Protein AF-0000000068877446 (afdb_homodimer)

Sequence (524 aa):
MMKKATDQPLPDDHDNDVPPPPYAAPPYTATDRPPPPSADADPLVEPTIFLLAGQCVHAETSRSPAAYQLSRAVATLTPATEKVTFERLD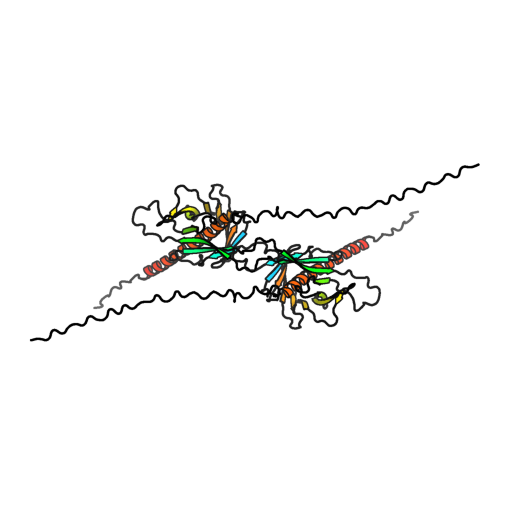STSSSQRPRPRHLYDLRHSPKLPRIGFARADAPPAYYIHAQSPRRALGHVGLARHGSGGGLRALPVLLTTSRARFAEDAPPVFALTRSGGRARWVAGDGSDETLAIEDAADDQRRLILMKSLRRKEVDALVALWCCSIWQEAADRAEEASKEMKGSKSSGCEVVDGLLLTLGMMKKATDQPLPDDHDNDVPPPPYAAPPYTATDRPPPPSADADPLVEPTIFLLAGQCVHAETSRSPAAYQLSRAVATLTPATEKVTFERLDSTSSSQRPRPRHLYDLRHSPKLPRIGFARADAPPAYYIHAQSPRRALGHVGLARHGSGGGLRALPVLLTTSRARFAEDAPPVFALTRSGGRARWVAGDGSDETLAIEDAADDQRRLILMKSLRRKEVDALVALWCCSIWQEAADRAEEASKEMKGSKSSGCEVVDGLLLTLG

Organism: Cordyceps militaris (strain CM01) (NCBI:txid983644)

Secondary structure (DSSP, 8-state):
-----------------------------GGGS--S--TT---EE---EEEEETTEEEEE-SS--EEEEESS-GGG--TT--EEEEEEEE--------EEEEEEEEEE-------SS--TTPPPSEEEEES-TTTS---EEEEEETTTTEEEEEEEEE-SS-EEEPTTPPPSEEEEEETTEEEEEETTTT--EEEEEEEETTEEEEEE-S-EEHHHHHHHHHHHHHHHHHHHHHHHHHHHHHHHHHHHHH------------/-----------------------------GGGS--SS-TT---EE---EEEEETTEEEEE-SS--EEEEESS-GGG--TT--EEEEEEEE--------EEEEEEEEEE-------SS--TTPPPSEEEEES-TTTS---EEEEEETTTTEEEEEEEEE-SS-EEEPTTPPPSEEEEEETTEEEEEETTTT--EEEEEEEETTEEEEEE-S-EEHHHHHHHHHHHHHHHHHHHHHHHHHHHHHHHHHHHHT------------

Foldseek 3Di:
DDDDPPPPPPPPPPVPPVPPPPPPPPPPPPPPPPPPCPPLDQDKDFWWKWWDDPPDIDTPPVDPPDQKDKPDDPVPDDPVDDDIDIDGDDPVPVVPDDDDDDFWDWDADDDDPPPDDPPPWDAARIWIAGPDPRQAPAIWGWDADDDQRKIFIFHWDDDPPGIGGDPPGFTQWIWDQDPNWTFIAGRPPPRHTQWTWDQDPNMIMITGDGIDGNNSVVRVVVVVVRSVVVVVVVVVVVVVVVVVVVVVVPPPPPPDDPPPPD/DDPDPPPDPPPPPPVPVVPPPDPPPPPPPPPPPPPPCPPLDQDKDFWWKWWDDPPDIDTPPVDDPDQKDKPDDPVPDDPVDDDIDIDGDDPVPVVPDDDDDDFWDWDADDDDPPPDDPPPWDAARIWIAGPDPSQAPAIWGWDADDDQRKIFIFHWDDDPPGIGGDPPGFTQWIWDQDPNWTFIAGRPPPRHTQWTWDQDPNIIMITGDGIDGNNSVVRVVVVVVRSVVVVVVVVVVVVVVVVVVVVVVPPPPPPDDPPPDD

pLDDT: mean 74.54, std 23.98, range [23.44, 98.38]

Radius of gyration: 38.45 Å; Cα contacts (8 Å, |Δi|>4): 896; chains: 2; bounding box: 113×162×127 Å

Nearest PDB structures (foldseek):
  8i7o-assembly1_G2  TM=2.212E-01  e=1.447E+00  Mus musculus
  8otz-assembly1_I  TM=2.479E-01  e=2.619E+00  Bos taurus
  8otz-assembly1_X  TM=2.289E-01  e=2.765E+00  Bos taurus
  8otz-assembly1_Y  TM=2.095E-01  e=2.228E+00  Bos taurus
  9cpb-assembly1_3K  TM=2.439E-01  e=9.063E+00  Bos taurus

Solvent-accessible surface area (backbone atoms only — not comparable to full-atom values): 29747 Å² total; per-residue (Å²): 138,81,83,76,79,74,78,71,78,74,79,78,76,72,72,74,71,64,72,71,73,78,76,67,72,69,77,78,67,78,67,75,53,71,68,67,75,56,96,80,60,68,53,76,35,67,56,39,38,34,37,53,54,74,37,28,31,21,43,42,54,84,70,39,63,52,40,28,42,36,76,48,42,36,71,74,35,47,75,84,57,45,72,35,48,35,22,38,33,41,53,60,35,57,81,53,68,55,45,73,40,71,39,30,36,35,35,41,48,76,82,67,78,75,75,71,78,83,56,97,68,59,49,46,44,35,31,37,42,47,68,31,84,88,66,30,81,52,33,36,20,53,38,82,35,78,91,63,75,15,35,33,30,28,43,39,44,76,52,98,85,45,52,27,61,47,82,91,55,68,35,66,32,28,37,43,52,54,94,93,38,40,32,35,20,46,31,83,72,75,65,44,71,40,28,36,55,44,70,58,94,86,33,47,31,42,39,34,67,42,69,36,41,41,33,56,47,53,47,49,53,50,49,49,46,47,52,42,23,50,53,24,19,52,52,45,51,53,52,53,49,50,55,54,49,54,54,56,66,61,63,65,76,76,80,73,79,81,74,79,82,123,137,82,82,77,80,76,77,73,78,75,78,77,76,71,71,73,73,64,71,72,72,77,76,68,71,69,76,77,67,78,66,75,53,72,67,68,75,57,96,80,60,69,53,77,36,67,56,38,37,34,36,53,54,73,35,28,30,20,41,43,56,85,68,41,63,52,41,30,41,37,76,49,42,36,73,74,34,48,74,84,57,44,72,35,46,35,21,37,33,41,51,60,33,56,81,53,67,54,44,72,40,72,39,30,36,36,34,41,47,77,83,65,77,77,76,71,77,83,57,97,66,58,49,46,45,36,31,36,44,46,67,33,84,89,66,31,80,52,33,37,19,53,38,84,36,78,92,62,75,15,34,33,30,27,43,38,42,76,52,99,85,46,54,27,63,47,82,93,54,68,35,66,33,28,38,43,51,56,95,91,37,40,33,34,20,46,30,83,73,73,64,45,71,40,27,36,56,45,70,59,94,87,33,47,31,43,38,34,68,44,70,36,40,40,33,56,48,52,49,49,53,50,49,48,47,47,51,41,24,50,52,24,20,53,50,46,51,52,52,52,49,51,56,55,51,55,55,58,67,61,66,67,77,80,81,76,80,83,76,81,81,127

Structure (mmCIF, N/CA/C/O backbone):
data_AF-0000000068877446-model_v1
#
loop_
_entity.id
_entity.type
_entity.pdbx_description
1 polymer 'Uncharacterized protein'
#
loop_
_atom_site.group_PDB
_atom_site.id
_atom_site.type_symbol
_atom_site.label_atom_id
_atom_site.label_alt_id
_atom_site.label_comp_id
_atom_site.label_asym_id
_atom_site.label_entity_id
_atom_site.label_seq_id
_atom_site.pdbx_PDB_ins_code
_atom_site.Cartn_x
_atom_site.Cartn_y
_atom_site.Cartn_z
_atom_site.occupancy
_atom_site.B_iso_or_equiv
_atom_site.auth_seq_id
_atom_site.auth_comp_id
_atom_site.auth_asym_id
_atom_site.auth_atom_id
_atom_site.pdbx_PDB_model_num
ATOM 1 N N . MET A 1 1 ? 50.75 86.25 -17.672 1 26.28 1 MET A N 1
ATOM 2 C CA . MET A 1 1 ? 49.906 85.812 -18.766 1 26.28 1 MET A CA 1
ATOM 3 C C . MET A 1 1 ? 49.562 84.312 -18.625 1 26.28 1 MET A C 1
ATOM 5 O O . MET A 1 1 ? 50.281 83.438 -19.125 1 26.28 1 MET A O 1
ATOM 9 N N . MET A 1 2 ? 49.062 83.812 -17.516 1 24.39 2 MET A N 1
ATOM 10 C CA . MET A 1 2 ? 48.906 82.5 -17 1 24.39 2 MET A CA 1
ATOM 11 C C . MET A 1 2 ? 47.781 81.75 -17.734 1 24.39 2 MET A C 1
ATOM 13 O O . MET A 1 2 ? 46.625 82.188 -17.75 1 24.39 2 MET A O 1
ATOM 17 N N . LYS A 1 3 ? 48.125 80.875 -18.797 1 27.98 3 LYS A N 1
ATOM 18 C CA . LYS A 1 3 ? 47.219 80.188 -19.734 1 27.98 3 LYS A CA 1
ATOM 19 C C . LYS A 1 3 ? 46.281 79.188 -19.016 1 27.98 3 LYS A C 1
ATOM 21 O O . LYS A 1 3 ? 46.75 78.375 -18.234 1 27.98 3 LYS A O 1
ATOM 26 N N . LYS A 1 4 ? 44.938 79.562 -18.969 1 31.03 4 LYS A N 1
ATOM 27 C CA . LYS A 1 4 ? 43.75 78.938 -18.375 1 31.03 4 LYS A CA 1
ATOM 28 C C . LYS A 1 4 ? 43.5 77.562 -18.953 1 31.03 4 LYS A C 1
ATOM 30 O O . LYS A 1 4 ? 43.344 77.375 -20.156 1 31.03 4 LYS A O 1
ATOM 35 N N . ALA A 1 5 ? 44.062 76.5 -18.266 1 34.31 5 ALA A N 1
ATOM 36 C CA . ALA A 1 5 ? 43.969 75.125 -18.672 1 34.31 5 ALA A CA 1
ATOM 37 C C . ALA A 1 5 ? 42.531 74.75 -18.969 1 34.31 5 ALA A C 1
ATOM 39 O O . ALA A 1 5 ? 41.625 75 -18.172 1 34.31 5 ALA A O 1
ATOM 40 N N . THR A 1 6 ? 42.125 74.812 -20.203 1 32.81 6 THR A N 1
ATOM 41 C CA . THR A 1 6 ? 40.844 74.5 -20.812 1 32.81 6 THR A CA 1
ATOM 42 C C . THR A 1 6 ? 40.406 73.062 -20.453 1 32.81 6 THR A C 1
ATOM 44 O O . THR A 1 6 ? 41.094 72.125 -20.766 1 32.81 6 THR A O 1
ATOM 47 N N . ASP A 1 7 ? 39.812 72.812 -19.297 1 34.12 7 ASP A N 1
ATOM 48 C CA . ASP A 1 7 ? 39.312 71.562 -18.75 1 34.12 7 ASP A CA 1
ATOM 49 C C . ASP A 1 7 ? 38.375 70.875 -19.75 1 34.12 7 ASP A C 1
ATOM 51 O O . ASP A 1 7 ? 37.344 71.438 -20.141 1 34.12 7 ASP A O 1
ATOM 55 N N . GLN A 1 8 ? 38.938 70.188 -20.75 1 36.19 8 GLN A N 1
ATOM 56 C CA . GLN A 1 8 ? 38.188 69.438 -21.766 1 36.19 8 GLN A CA 1
ATOM 57 C C . GLN A 1 8 ? 37.188 68.5 -21.125 1 36.19 8 GLN A C 1
ATOM 59 O O . GLN A 1 8 ? 37.5 67.75 -20.219 1 36.19 8 GLN A O 1
ATOM 64 N N . PRO A 1 9 ? 35.875 68.875 -21.234 1 38.19 9 PRO A N 1
ATOM 65 C CA . PRO A 1 9 ? 34.844 68.062 -20.594 1 38.19 9 PRO A CA 1
ATOM 66 C C . PRO A 1 9 ? 34.906 66.562 -21 1 38.19 9 PRO A C 1
ATOM 68 O O . PRO A 1 9 ? 35.344 66.25 -22.109 1 38.19 9 PRO A O 1
ATOM 71 N N . LEU A 1 10 ? 35.188 65.625 -20.125 1 38.19 10 LEU A N 1
ATOM 72 C CA . LEU A 1 10 ? 35.281 64.188 -20.344 1 38.19 10 LEU A CA 1
ATOM 73 C C . LEU A 1 10 ? 34.094 63.688 -21.109 1 38.19 10 LEU A C 1
ATOM 75 O O . LEU A 1 10 ? 32.969 64.188 -20.938 1 38.19 10 LEU A O 1
ATOM 79 N N . PRO A 1 11 ? 34.375 63.062 -22.25 1 34.94 11 PRO A N 1
ATOM 80 C CA . PRO A 1 11 ? 33.312 62.594 -23.141 1 34.94 11 PRO A CA 1
ATOM 81 C C . PRO A 1 11 ? 32.281 61.719 -22.406 1 34.94 11 PRO A C 1
ATOM 83 O O . PRO A 1 11 ? 32.594 61.125 -21.391 1 34.94 11 PRO A O 1
ATOM 86 N N . ASP A 1 12 ? 31.078 62.156 -22.438 1 31.23 12 ASP A N 1
ATOM 87 C CA . ASP A 1 12 ? 29.891 61.5 -21.891 1 31.23 12 ASP A CA 1
ATOM 88 C C . ASP A 1 12 ? 29.75 60.094 -22.453 1 31.23 12 ASP A C 1
ATOM 90 O O . ASP A 1 12 ? 29.562 59.906 -23.656 1 31.23 12 ASP A O 1
ATOM 94 N N . ASP A 1 13 ? 30.625 59.188 -22.078 1 32.12 13 ASP A N 1
ATOM 95 C CA . ASP A 1 13 ? 30.531 57.812 -22.547 1 32.12 13 ASP A CA 1
ATOM 96 C C . ASP A 1 13 ? 29.109 57.281 -22.422 1 32.12 13 ASP A C 1
ATOM 98 O O . ASP A 1 13 ? 28.609 57.094 -21.297 1 32.12 13 ASP A O 1
ATOM 102 N N . HIS A 1 14 ? 28.234 57.781 -23.25 1 30.92 14 HIS A N 1
ATOM 103 C CA . HIS A 1 14 ? 26.906 57.188 -23.344 1 30.92 14 HIS A CA 1
ATOM 104 C C . HIS A 1 14 ? 26.969 55.688 -23.469 1 30.92 14 HIS A C 1
ATOM 106 O O . HIS A 1 14 ? 27.297 55.156 -24.531 1 30.92 14 HIS A O 1
ATOM 112 N N . ASP A 1 15 ? 27.5 55.031 -22.453 1 30.33 15 ASP A N 1
ATOM 113 C CA . ASP A 1 15 ? 27.484 53.562 -22.5 1 30.33 15 ASP A CA 1
ATOM 114 C C . ASP A 1 15 ? 26.125 53.031 -22.953 1 30.33 15 ASP A C 1
ATOM 116 O O . ASP A 1 15 ? 25.109 53.281 -22.297 1 30.33 15 ASP A O 1
ATOM 120 N N . ASN A 1 16 ? 25.938 53.062 -24.266 1 32.47 16 ASN A N 1
ATOM 121 C CA . ASN A 1 16 ? 24.781 52.375 -24.859 1 32.47 16 ASN A CA 1
ATOM 122 C C . ASN A 1 16 ? 24.578 51 -24.25 1 32.47 16 ASN A C 1
ATOM 124 O O . ASN A 1 16 ? 25.312 50.062 -24.531 1 32.47 16 ASN A O 1
ATOM 128 N N . ASP A 1 17 ? 24.25 50.969 -22.969 1 31.39 17 ASP A N 1
ATOM 129 C CA . ASP A 1 17 ? 23.891 49.656 -22.375 1 31.39 17 ASP A CA 1
ATOM 130 C C . ASP A 1 17 ? 22.906 48.906 -23.266 1 31.39 17 ASP A C 1
ATOM 132 O O . ASP A 1 17 ? 21.719 49.25 -23.281 1 31.39 17 ASP A O 1
ATOM 136 N N . VAL A 1 18 ? 23.328 48.625 -24.5 1 37.72 18 VAL A N 1
ATOM 137 C CA . VAL A 1 18 ? 22.453 47.75 -25.25 1 37.72 18 VAL A CA 1
ATOM 138 C C . VAL A 1 18 ? 22 46.594 -24.359 1 37.72 18 VAL A C 1
ATOM 140 O O . VAL A 1 18 ? 22.812 45.969 -23.688 1 37.72 18 VAL A O 1
ATOM 143 N N . PRO A 1 19 ? 20.719 46.75 -23.938 1 35.47 19 PRO A N 1
ATOM 144 C CA . PRO A 1 19 ? 20.297 45.656 -23.078 1 35.47 19 PRO A CA 1
ATOM 145 C C . PRO A 1 19 ? 20.656 44.281 -23.656 1 35.47 19 PRO A C 1
ATOM 147 O O . PRO A 1 19 ? 20.734 44.125 -24.875 1 35.47 19 PRO A O 1
ATOM 150 N N . PRO A 1 20 ? 21.547 43.562 -22.938 1 37.31 20 PRO A N 1
ATOM 151 C CA . PRO A 1 20 ? 21.906 42.25 -23.5 1 37.31 20 PRO A CA 1
ATOM 152 C C . PRO A 1 20 ? 20.703 41.531 -24.109 1 37.31 20 PRO A C 1
ATOM 154 O O . PRO A 1 20 ? 19.562 41.781 -23.719 1 37.31 20 PRO A O 1
ATOM 157 N N . PRO A 1 21 ? 20.875 41.094 -25.359 1 36.97 21 PRO A N 1
ATOM 158 C CA . PRO A 1 21 ? 19.75 40.406 -25.984 1 36.97 21 PRO A CA 1
ATOM 159 C C . PRO A 1 21 ? 19.062 39.438 -25.047 1 36.97 21 PRO A C 1
ATOM 161 O O . PRO A 1 21 ? 19.703 38.938 -24.109 1 36.97 21 PRO A O 1
ATOM 164 N N . PRO A 1 22 ? 17.75 39.5 -25.016 1 28.98 22 PRO A N 1
ATOM 165 C CA . PRO A 1 22 ? 17.078 38.594 -24.109 1 28.98 22 PRO A CA 1
ATOM 166 C C . PRO A 1 22 ? 17.562 37.156 -24.266 1 28.98 22 PRO A C 1
ATOM 168 O O . PRO A 1 22 ? 17.938 36.75 -25.375 1 28.98 22 PRO A O 1
ATOM 171 N N . TYR A 1 23 ? 18.297 36.688 -23.328 1 28.06 23 TYR A N 1
ATOM 172 C CA . TYR A 1 23 ? 18.688 35.281 -23.344 1 28.06 23 TYR A CA 1
ATOM 173 C C . TYR A 1 23 ? 17.531 34.406 -23.797 1 28.06 23 TYR A C 1
ATOM 175 O O . TYR A 1 23 ? 16.5 34.312 -23.109 1 28.06 23 TYR A O 1
ATOM 183 N N . ALA A 1 24 ? 17.312 34.281 -25.031 1 29.97 24 ALA A N 1
ATOM 184 C CA . ALA A 1 24 ? 16.359 33.281 -25.453 1 29.97 24 ALA A CA 1
ATOM 185 C C . ALA A 1 24 ? 16.719 31.906 -24.891 1 29.97 24 ALA A C 1
ATOM 187 O O . ALA A 1 24 ? 17.844 31.422 -25.078 1 29.97 24 ALA A O 1
ATOM 188 N N . ALA A 1 25 ? 16.141 31.625 -23.844 1 29.95 25 ALA A N 1
ATOM 189 C CA . ALA A 1 25 ? 16.406 30.297 -23.297 1 29.95 25 ALA A CA 1
ATOM 190 C C . ALA A 1 25 ? 16.391 29.25 -24.406 1 29.95 25 ALA A C 1
ATOM 192 O O . ALA A 1 25 ? 15.57 29.312 -25.328 1 29.95 25 ALA A O 1
ATOM 193 N N . PRO A 1 26 ? 17.516 28.734 -24.734 1 33.34 26 PRO A N 1
ATOM 194 C CA . PRO A 1 26 ? 17.484 27.703 -25.766 1 33.34 26 PRO A CA 1
ATOM 195 C C . PRO A 1 26 ? 16.266 26.797 -25.641 1 33.34 26 PRO A C 1
ATOM 197 O O . PRO A 1 26 ? 15.703 26.641 -24.547 1 33.34 26 PRO A O 1
ATOM 200 N N . PRO A 1 27 ? 15.664 26.484 -26.734 1 29.14 27 PRO A N 1
ATOM 201 C CA . PRO A 1 27 ? 14.523 25.562 -26.688 1 29.14 27 PRO A CA 1
ATOM 202 C C . PRO A 1 27 ? 14.828 24.281 -25.906 1 29.14 27 PRO A C 1
ATOM 204 O O . PRO A 1 27 ? 15.953 23.781 -25.938 1 29.14 27 PRO A O 1
ATOM 207 N N . TYR A 1 28 ? 14.367 24.266 -24.719 1 27.08 28 TYR A N 1
ATOM 208 C CA . TYR A 1 28 ? 14.461 22.984 -24 1 27.08 28 TYR A CA 1
ATOM 209 C C . TYR A 1 28 ? 14.125 21.828 -24.938 1 27.08 28 TYR A C 1
ATOM 211 O O . TYR A 1 28 ? 13.031 21.766 -25.484 1 27.08 28 TYR A O 1
ATOM 219 N N . THR A 1 29 ? 15.055 21.438 -25.703 1 29.38 29 THR A N 1
ATOM 220 C CA . THR A 1 29 ? 14.805 20.219 -26.469 1 29.38 29 THR A CA 1
ATOM 221 C C . THR A 1 29 ? 14.312 19.094 -25.547 1 29.38 29 THR A C 1
ATOM 223 O O . THR A 1 29 ? 14.953 18.797 -24.531 1 29.38 29 THR A O 1
ATOM 226 N N . ALA A 1 30 ? 13.062 18.859 -25.594 1 28.22 30 ALA A N 1
ATOM 227 C CA . ALA A 1 30 ? 12.297 17.734 -25.062 1 28.22 30 ALA A CA 1
ATOM 228 C C . ALA A 1 30 ? 13.07 16.422 -25.219 1 28.22 30 ALA A C 1
ATOM 230 O O . ALA A 1 30 ? 12.508 15.344 -25.047 1 28.22 30 ALA A O 1
ATOM 231 N N . THR A 1 31 ? 14.25 16.547 -25.75 1 31.84 31 THR A N 1
ATOM 232 C CA . THR A 1 31 ? 14.875 15.297 -26.172 1 31.84 31 THR A CA 1
ATOM 233 C C . THR A 1 31 ? 15.07 14.367 -24.969 1 31.84 31 THR A C 1
ATOM 235 O O . THR A 1 31 ? 15.086 13.148 -25.125 1 31.84 31 THR A O 1
ATOM 238 N N . ASP A 1 32 ? 15.641 14.953 -23.938 1 30.67 32 ASP A N 1
ATOM 239 C CA . ASP A 1 32 ? 16.344 13.961 -23.125 1 30.67 32 ASP A CA 1
ATOM 240 C C . ASP A 1 32 ? 15.383 13.258 -22.172 1 30.67 32 ASP A C 1
ATOM 242 O O . ASP A 1 32 ? 15.547 13.328 -20.953 1 30.67 32 ASP A O 1
ATOM 246 N N . ARG A 1 33 ? 14.148 13.594 -22.172 1 32.41 33 ARG A N 1
ATOM 247 C CA . ARG A 1 33 ? 13.359 12.703 -21.312 1 32.41 33 ARG A CA 1
ATOM 248 C C . ARG A 1 33 ? 13.648 11.242 -21.641 1 32.41 33 ARG A C 1
ATOM 250 O O . ARG A 1 33 ? 13.586 10.836 -22.797 1 32.41 33 ARG A O 1
ATOM 257 N N . PRO A 1 34 ? 14.453 10.648 -20.828 1 35.84 34 PRO A N 1
ATOM 258 C CA . PRO A 1 34 ? 14.648 9.289 -21.344 1 35.84 34 PRO A CA 1
ATOM 259 C C . PRO A 1 34 ? 13.375 8.695 -21.938 1 35.84 34 PRO A C 1
ATOM 261 O O . PRO A 1 34 ? 12.266 9.055 -21.516 1 35.84 34 PRO A O 1
ATOM 264 N N . PRO A 1 35 ? 13.336 8.32 -23.172 1 37.34 35 PRO A N 1
ATOM 265 C CA . PRO A 1 35 ? 12.141 7.715 -23.766 1 37.34 35 PRO A CA 1
ATOM 266 C C . PRO A 1 35 ? 11.328 6.906 -22.766 1 37.34 35 PRO A C 1
ATOM 268 O O . PRO A 1 35 ? 11.875 6.434 -21.766 1 37.34 35 PRO A O 1
ATOM 271 N N . PRO A 1 36 ? 10.055 7.215 -22.547 1 38.53 36 PRO A N 1
ATOM 272 C CA . PRO A 1 36 ? 9.297 6.301 -21.688 1 38.53 36 PRO A CA 1
ATOM 273 C C . PRO A 1 36 ? 9.875 4.887 -21.672 1 38.53 36 PRO A C 1
ATOM 275 O O . PRO A 1 36 ? 10.516 4.469 -22.641 1 38.53 36 PRO A O 1
ATOM 278 N N . PRO A 1 37 ? 10.367 4.414 -20.609 1 38.81 37 PRO A N 1
ATOM 279 C CA . PRO A 1 37 ? 10.906 3.07 -20.828 1 38.81 37 PRO A CA 1
ATOM 280 C C . PRO A 1 37 ? 10.219 2.348 -21.984 1 38.81 37 PRO A C 1
ATOM 282 O O . PRO A 1 37 ? 9.023 2.545 -22.219 1 38.81 37 PRO A O 1
ATOM 285 N N . SER A 1 38 ? 10.75 2.141 -23.094 1 40.19 38 SER A N 1
ATOM 286 C CA . SER A 1 38 ? 10.203 1.387 -24.219 1 40.19 38 SER A CA 1
ATOM 287 C C . SER A 1 38 ? 9.148 0.386 -23.766 1 40.19 38 SER A C 1
ATOM 289 O O . SER A 1 38 ? 9.305 -0.243 -22.719 1 40.19 38 SER A O 1
ATOM 291 N N . ALA A 1 39 ? 7.777 0.414 -24.047 1 45.69 39 ALA A N 1
ATOM 292 C CA . ALA A 1 39 ? 6.715 -0.58 -23.906 1 45.69 39 ALA A CA 1
ATOM 293 C C . ALA A 1 39 ? 7.293 -1.979 -23.734 1 45.69 39 ALA A C 1
ATOM 295 O O . ALA A 1 39 ? 6.625 -2.871 -23.203 1 45.69 39 ALA A O 1
ATOM 296 N N . ASP A 1 40 ? 8.516 -2.164 -24.328 1 53.12 40 ASP A N 1
ATOM 297 C CA . ASP A 1 40 ? 9.156 -3.469 -24.453 1 53.12 40 ASP A CA 1
ATOM 298 C C . ASP A 1 40 ? 10.062 -3.75 -23.25 1 53.12 40 ASP A C 1
ATOM 300 O O . ASP A 1 40 ? 10.648 -4.828 -23.156 1 53.12 40 ASP A O 1
ATOM 304 N N . ALA A 1 41 ? 10.172 -2.723 -22.312 1 67.06 41 ALA A N 1
ATOM 305 C CA . ALA A 1 41 ? 11.195 -2.891 -21.281 1 67.06 41 ALA A CA 1
ATOM 306 C C . ALA A 1 41 ? 10.68 -3.754 -20.141 1 67.06 41 ALA A C 1
ATOM 308 O O . ALA A 1 41 ? 9.492 -3.719 -19.812 1 67.06 41 ALA A O 1
ATOM 309 N N . ASP A 1 42 ? 11.344 -4.879 -19.922 1 81.56 42 ASP A N 1
ATOM 310 C CA . ASP A 1 42 ? 11.148 -5.738 -18.766 1 81.56 42 ASP A CA 1
ATOM 311 C C . ASP A 1 42 ? 11.758 -5.113 -17.516 1 81.56 42 ASP A C 1
ATOM 313 O O . ASP A 1 42 ? 12.898 -5.406 -17.156 1 81.56 42 ASP A O 1
ATOM 317 N N . PRO A 1 43 ? 10.961 -4.234 -16.781 1 84.56 43 PRO A N 1
ATOM 318 C CA . PRO A 1 43 ? 11.523 -3.484 -15.648 1 84.56 43 PRO A CA 1
ATOM 319 C C . PRO A 1 43 ? 11.914 -4.383 -14.477 1 84.56 43 PRO A C 1
ATOM 321 O O . PRO A 1 43 ? 11.398 -5.496 -14.352 1 84.56 43 PRO A O 1
ATOM 324 N N . LEU A 1 44 ? 12.859 -3.861 -13.609 1 88.5 44 LEU A N 1
ATOM 325 C CA . LEU A 1 44 ? 13.234 -4.555 -12.383 1 88.5 44 LEU A CA 1
ATOM 326 C C . LEU A 1 44 ? 12.188 -4.336 -11.297 1 88.5 44 LEU A C 1
ATOM 328 O O . LEU A 1 44 ? 11.664 -3.23 -11.148 1 88.5 44 LEU A O 1
ATOM 332 N N . VAL A 1 45 ? 11.953 -5.371 -10.562 1 85.94 45 VAL A N 1
ATOM 333 C CA . VAL A 1 45 ? 11.07 -5.312 -9.406 1 85.94 45 VAL A CA 1
ATOM 334 C C . VAL A 1 45 ? 11.883 -5.473 -8.125 1 85.94 45 VAL A C 1
ATOM 336 O O . VAL A 1 45 ? 12.656 -6.426 -7.992 1 85.94 45 VAL A O 1
ATOM 339 N N . GLU A 1 46 ? 11.711 -4.531 -7.25 1 85.56 46 GLU A N 1
ATOM 340 C CA . GLU A 1 46 ? 12.43 -4.547 -5.98 1 85.56 46 GLU A CA 1
ATOM 341 C C . GLU A 1 46 ? 11.828 -5.555 -5.012 1 85.56 46 GLU A C 1
ATOM 343 O O . GLU A 1 46 ? 10.68 -5.973 -5.18 1 85.56 46 GLU A O 1
ATOM 348 N N . PRO A 1 47 ? 12.648 -6.02 -4.055 1 87.12 47 PRO A N 1
ATOM 349 C CA . PRO A 1 47 ? 12.125 -6.949 -3.051 1 87.12 47 PRO A CA 1
ATOM 350 C C . PRO A 1 47 ? 10.75 -6.539 -2.529 1 87.12 47 PRO A C 1
ATOM 352 O O . PRO A 1 47 ? 10.531 -5.367 -2.213 1 87.12 47 PRO A O 1
ATOM 355 N N . THR A 1 48 ? 9.82 -7.422 -2.51 1 84.44 48 THR A N 1
ATOM 356 C CA . THR A 1 48 ? 8.406 -7.188 -2.232 1 84.44 48 THR A CA 1
ATOM 357 C C . THR A 1 48 ? 7.777 -8.406 -1.554 1 84.44 48 THR A C 1
ATOM 359 O O . THR A 1 48 ? 8.148 -9.547 -1.848 1 84.44 48 THR A O 1
ATOM 362 N N . ILE A 1 49 ? 6.867 -8.102 -0.631 1 87.69 49 ILE A N 1
ATOM 363 C CA . ILE A 1 49 ? 6.109 -9.195 -0.026 1 87.69 49 ILE A CA 1
ATOM 364 C C . ILE A 1 49 ? 4.773 -9.359 -0.749 1 87.69 49 ILE A C 1
ATOM 366 O O . ILE A 1 49 ? 4.02 -8.398 -0.899 1 87.69 49 ILE A O 1
ATOM 370 N N . PHE A 1 50 ? 4.527 -10.555 -1.228 1 90.75 50 PHE A N 1
ATOM 371 C CA . PHE A 1 50 ? 3.256 -10.883 -1.859 1 90.75 50 PHE A CA 1
ATOM 372 C C . PHE A 1 50 ? 2.375 -11.695 -0.917 1 90.75 50 PHE A C 1
ATOM 374 O O . PHE A 1 50 ? 2.824 -12.688 -0.342 1 90.75 50 PHE A O 1
ATOM 381 N N . LEU A 1 51 ? 1.121 -11.242 -0.75 1 90.06 51 LEU A N 1
ATOM 382 C CA . LEU A 1 51 ? 0.161 -11.906 0.128 1 90.06 51 LEU A CA 1
ATOM 383 C C . LEU A 1 51 ? -0.987 -12.5 -0.676 1 90.06 51 LEU A C 1
ATOM 385 O O . LEU A 1 51 ? -1.611 -11.812 -1.485 1 90.06 51 LEU A O 1
ATOM 389 N N . LEU A 1 52 ? -1.21 -13.82 -0.491 1 91.94 52 LEU A N 1
ATOM 390 C CA . LEU A 1 52 ? -2.375 -14.438 -1.118 1 91.94 52 LEU A CA 1
ATOM 391 C C . LEU A 1 52 ? -3.623 -14.227 -0.268 1 91.94 52 LEU A C 1
ATOM 393 O O . LEU A 1 52 ? -3.654 -14.609 0.904 1 91.94 52 LEU A O 1
ATOM 397 N N . ALA A 1 53 ? -4.551 -13.555 -0.799 1 85.31 53 ALA A N 1
ATOM 398 C CA . ALA A 1 53 ? -5.848 -13.328 -0.162 1 85.31 53 ALA A CA 1
ATOM 399 C C . ALA A 1 53 ? -6.988 -13.703 -1.102 1 85.31 53 ALA A C 1
ATOM 401 O O . ALA A 1 53 ? -7.344 -12.93 -1.995 1 85.31 53 ALA A O 1
ATOM 402 N N . GLY A 1 54 ? -7.555 -14.953 -0.812 1 90.19 54 GLY A N 1
ATOM 403 C CA . GLY A 1 54 ? -8.562 -15.438 -1.739 1 90.19 54 GLY A CA 1
ATOM 404 C C . GLY A 1 54 ? -8.039 -15.625 -3.15 1 90.19 54 GLY A C 1
ATOM 405 O O . GLY A 1 54 ? -7.105 -16.391 -3.375 1 90.19 54 GLY A O 1
ATOM 406 N N . GLN A 1 55 ? -8.656 -14.867 -4.121 1 93.25 55 GLN A N 1
ATOM 407 C CA . GLN A 1 55 ? -8.25 -15.008 -5.516 1 93.25 55 GLN A CA 1
ATOM 408 C C . GLN A 1 55 ? -7.332 -13.867 -5.938 1 93.25 55 GLN A C 1
ATOM 410 O O . GLN A 1 55 ? -7.09 -13.664 -7.129 1 93.25 55 GLN A O 1
ATOM 415 N N . CYS A 1 56 ? -6.832 -13.125 -4.918 1 90.31 56 CYS A N 1
ATOM 416 C CA . CYS A 1 56 ? -5.957 -12 -5.227 1 90.31 56 CYS A CA 1
ATOM 417 C C . CYS A 1 56 ? -4.605 -12.156 -4.539 1 90.31 56 CYS A C 1
ATOM 419 O O . CYS A 1 56 ? -4.52 -12.742 -3.457 1 90.31 56 CYS A O 1
ATOM 421 N N . VAL A 1 57 ? -3.598 -11.711 -5.234 1 92.12 57 VAL A N 1
ATOM 422 C CA . VAL A 1 57 ? -2.283 -11.547 -4.621 1 92.12 57 VAL A CA 1
ATOM 423 C C . VAL A 1 57 ? -1.964 -10.062 -4.469 1 92.12 57 VAL A C 1
ATOM 425 O O . VAL A 1 57 ? -1.988 -9.312 -5.445 1 92.12 57 VAL A O 1
ATOM 428 N N . HIS A 1 58 ? -1.675 -9.602 -3.262 1 86.5 58 HIS A N 1
ATOM 429 C CA . HIS A 1 58 ? -1.365 -8.211 -2.967 1 86.5 58 HIS A CA 1
ATOM 430 C C . HIS A 1 58 ? 0.13 -8.016 -2.742 1 86.5 58 HIS A C 1
ATOM 432 O O . HIS A 1 58 ? 0.779 -8.836 -2.096 1 86.5 58 HIS A O 1
ATOM 438 N N . ALA A 1 59 ? 0.662 -7.094 -3.469 1 82.81 59 ALA A N 1
ATOM 439 C CA . ALA A 1 59 ? 2.035 -6.691 -3.176 1 82.81 59 ALA A CA 1
ATOM 440 C C . ALA A 1 59 ? 2.086 -5.734 -1.988 1 82.81 59 ALA A C 1
ATOM 442 O O . ALA A 1 59 ? 1.501 -4.648 -2.031 1 82.81 59 ALA A O 1
ATOM 443 N N . GLU A 1 60 ? 2.459 -6.34 -0.844 1 69.38 60 GLU A N 1
ATOM 444 C CA . GLU A 1 60 ? 2.582 -5.477 0.325 1 69.38 60 GLU A CA 1
ATOM 445 C C . GLU A 1 60 ? 3.676 -4.43 0.128 1 69.38 60 GLU A C 1
ATOM 447 O O . GLU A 1 60 ? 4.805 -4.766 -0.241 1 69.38 60 GLU A O 1
ATOM 452 N N . THR A 1 61 ? 3.506 -3.609 -0.759 1 52.38 61 THR A N 1
ATOM 453 C CA . THR A 1 61 ? 4.562 -2.607 -0.816 1 52.38 61 THR A CA 1
ATOM 454 C C . THR A 1 61 ? 4.852 -2.045 0.573 1 52.38 61 THR A C 1
ATOM 456 O O . THR A 1 61 ? 3.945 -1.938 1.404 1 52.38 61 THR A O 1
ATOM 459 N N . SER A 1 62 ? 5.969 -2.598 1.099 1 51.72 62 SER A N 1
ATOM 460 C CA . SER A 1 62 ? 6.344 -1.997 2.375 1 51.72 62 SER A CA 1
ATOM 461 C C . SER A 1 62 ? 5.73 -0.61 2.535 1 51.72 62 SER A C 1
ATOM 463 O O . SER A 1 62 ? 5.164 -0.295 3.584 1 51.72 62 SER A O 1
ATOM 465 N N . ARG A 1 63 ? 6.375 0.415 1.798 1 50.97 63 ARG A N 1
ATOM 466 C CA . ARG A 1 63 ? 6.141 1.827 2.08 1 50.97 63 ARG A CA 1
ATOM 467 C C . ARG A 1 63 ? 5.023 2.385 1.203 1 50.97 63 ARG A C 1
ATOM 469 O O . ARG A 1 63 ? 5.078 2.273 -0.024 1 50.97 63 ARG A O 1
ATOM 476 N N . SER A 1 64 ? 3.734 2.053 1.61 1 59.84 64 SER A N 1
ATOM 477 C CA . SER A 1 64 ? 2.684 2.797 0.924 1 59.84 64 SER A CA 1
ATOM 478 C C . SER A 1 64 ? 3.213 4.113 0.366 1 59.84 64 SER A C 1
ATOM 480 O O . SER A 1 64 ? 4.129 4.711 0.935 1 59.84 64 SER A O 1
ATOM 482 N N . PRO A 1 65 ? 3.156 4.238 -0.986 1 64.31 65 PRO A N 1
ATOM 483 C CA . PRO A 1 65 ? 3.607 5.543 -1.477 1 64.31 65 PRO A CA 1
ATOM 484 C C . PRO A 1 65 ? 3.17 6.695 -0.576 1 64.31 65 PRO A C 1
ATOM 486 O O . PRO A 1 65 ? 2.117 6.617 0.064 1 64.31 65 PRO A O 1
ATOM 489 N N . ALA A 1 66 ? 4.117 7.613 -0.471 1 77.94 66 ALA A N 1
ATOM 490 C CA . ALA A 1 66 ? 3.791 8.805 0.308 1 77.94 66 ALA A CA 1
ATOM 491 C C . ALA A 1 66 ? 2.559 9.508 -0.254 1 77.94 66 ALA A C 1
ATOM 493 O O . ALA A 1 66 ? 2.438 9.688 -1.468 1 77.94 66 ALA A O 1
ATOM 494 N N . ALA A 1 67 ? 1.607 9.617 0.554 1 86.44 67 ALA A N 1
ATOM 495 C CA . ALA A 1 67 ? 0.414 10.367 0.169 1 86.44 67 ALA A CA 1
ATOM 496 C C . ALA A 1 67 ? 0.667 11.875 0.237 1 86.44 67 ALA A C 1
ATOM 498 O O . ALA A 1 67 ? 0.109 12.641 -0.553 1 86.44 67 ALA A O 1
ATOM 499 N N . TYR A 1 68 ? 1.521 12.281 1.248 1 92.5 68 TYR A N 1
ATOM 500 C CA . TYR A 1 68 ? 1.874 13.688 1.422 1 92.5 68 TYR A CA 1
ATOM 501 C C . TYR A 1 68 ? 3.375 13.852 1.632 1 92.5 68 TYR A C 1
ATOM 503 O O . TYR A 1 68 ? 4.047 12.93 2.105 1 92.5 68 TYR A O 1
ATOM 511 N N . GLN A 1 69 ? 3.797 14.992 1.167 1 93.31 69 GLN A N 1
ATOM 512 C CA . GLN A 1 69 ? 5.191 15.383 1.357 1 93.31 69 GLN A CA 1
ATOM 513 C C . GLN A 1 69 ? 5.293 16.75 2.033 1 93.31 69 GLN A C 1
ATOM 515 O O . GLN A 1 69 ? 4.594 17.688 1.649 1 93.31 69 GLN A O 1
ATOM 520 N N . LEU A 1 70 ? 6.07 16.812 3.133 1 95.44 70 LEU A N 1
ATOM 521 C CA . LEU A 1 70 ? 6.406 18.062 3.805 1 95.44 70 LEU A CA 1
ATOM 522 C C . LEU A 1 70 ? 7.812 18.516 3.432 1 95.44 70 LEU A C 1
ATOM 524 O O . LEU A 1 70 ? 8.688 17.688 3.154 1 95.44 70 LEU A O 1
ATOM 528 N N . SER A 1 71 ? 8.023 19.781 3.369 1 95.12 71 SER A N 1
ATOM 529 C CA . SER A 1 71 ? 9.352 20.297 3.031 1 95.12 71 SER A CA 1
ATOM 530 C C . SER A 1 71 ? 10.344 20.047 4.16 1 95.12 71 SER A C 1
ATOM 532 O O . SER A 1 71 ? 11.555 20.062 3.939 1 95.12 71 SER A O 1
ATOM 534 N N . ARG A 1 72 ? 9.812 19.875 5.406 1 94 72 ARG A N 1
ATOM 535 C CA . ARG A 1 72 ? 10.625 19.594 6.582 1 94 72 ARG A CA 1
ATOM 536 C C . ARG A 1 72 ? 9.953 18.547 7.473 1 94 72 ARG A C 1
ATOM 538 O O . ARG A 1 72 ? 8.734 18.375 7.422 1 94 72 ARG A O 1
ATOM 545 N N . ALA A 1 73 ? 10.781 17.859 8.305 1 93.12 73 ALA A N 1
ATOM 546 C CA . ALA A 1 73 ? 10.242 16.906 9.273 1 93.12 73 ALA A CA 1
ATOM 547 C C . ALA A 1 73 ? 9.648 17.625 10.484 1 93.12 73 ALA A C 1
ATOM 549 O O . ALA A 1 73 ? 10.383 18.109 11.352 1 93.12 73 ALA A O 1
ATOM 550 N N . VAL A 1 74 ? 8.336 17.594 10.57 1 94.69 74 VAL A N 1
ATOM 551 C CA . VAL A 1 74 ? 7.652 18.453 11.523 1 94.69 74 VAL A CA 1
ATOM 552 C C . VAL A 1 74 ? 7.887 17.938 12.945 1 94.69 74 VAL A C 1
ATOM 554 O O . VAL A 1 74 ? 7.801 18.703 13.906 1 94.69 74 VAL A O 1
ATOM 557 N N . ALA A 1 75 ? 8.234 16.688 13.133 1 92.12 75 ALA A N 1
ATOM 558 C CA . ALA A 1 75 ? 8.383 16.094 14.453 1 92.12 75 ALA A CA 1
ATOM 559 C C . ALA A 1 75 ? 9.664 16.562 15.133 1 92.12 75 ALA A C 1
ATOM 561 O O . ALA A 1 75 ? 9.852 16.344 16.328 1 92.12 75 ALA A O 1
ATOM 562 N N . THR A 1 76 ? 10.547 17.266 14.422 1 89.94 76 THR A N 1
ATOM 563 C CA . THR A 1 76 ? 11.828 17.641 14.992 1 89.94 76 THR A CA 1
ATOM 564 C C . THR A 1 76 ? 12.055 19.156 14.867 1 89.94 76 THR A C 1
ATOM 566 O O . THR A 1 76 ? 13.164 19.641 15.086 1 89.94 76 THR A O 1
ATOM 569 N N . LEU A 1 77 ? 11.055 19.938 14.492 1 91.25 77 LEU A N 1
ATOM 570 C CA . LEU A 1 77 ? 11.227 21.359 14.219 1 91.25 77 LEU A CA 1
ATOM 571 C C . LEU A 1 77 ? 11.242 22.172 15.508 1 91.25 77 LEU A C 1
ATOM 573 O O . LEU A 1 77 ? 10.641 21.766 16.5 1 91.25 77 LEU A O 1
ATOM 577 N N . THR A 1 78 ? 12.008 23.234 15.484 1 89.12 78 THR A N 1
ATOM 578 C CA . THR A 1 78 ? 12.094 24.203 16.562 1 89.12 78 THR A CA 1
ATOM 579 C C . THR A 1 78 ? 11.242 25.422 16.266 1 89.12 78 THR A C 1
ATOM 581 O O . THR A 1 78 ? 10.781 25.609 15.141 1 89.12 78 THR A O 1
ATOM 584 N N . PRO A 1 79 ? 10.984 26.25 17.25 1 88.25 79 PRO A N 1
ATOM 585 C CA . PRO A 1 79 ? 10.188 27.453 17.047 1 88.25 79 PRO A CA 1
ATOM 586 C C . PRO A 1 79 ? 10.805 28.406 16.031 1 88.25 79 PRO A C 1
ATOM 588 O O . PRO A 1 79 ? 10.148 29.344 15.57 1 88.25 79 PRO A O 1
ATOM 591 N N . ALA A 1 80 ? 12.039 28.188 15.617 1 88.81 80 ALA A N 1
ATOM 592 C CA . ALA A 1 80 ? 12.727 29.062 14.672 1 88.81 80 ALA A CA 1
ATOM 593 C C . ALA A 1 80 ? 12.164 28.906 13.258 1 88.81 80 ALA A C 1
ATOM 595 O O . ALA A 1 80 ? 12.266 29.812 12.43 1 88.81 80 ALA A O 1
ATOM 596 N N . THR A 1 81 ? 11.625 27.719 12.992 1 91.38 81 THR A N 1
ATOM 597 C CA . THR A 1 81 ? 11.039 27.484 11.68 1 91.38 81 THR A CA 1
ATOM 598 C C . THR A 1 81 ? 9.688 28.188 11.555 1 91.38 81 THR A C 1
ATOM 600 O O . THR A 1 81 ? 8.844 28.078 12.445 1 91.38 81 THR A O 1
ATOM 603 N N . GLU A 1 82 ? 9.43 28.875 10.438 1 93.5 82 GLU A N 1
ATOM 604 C CA . GLU A 1 82 ? 8.211 29.656 10.305 1 93.5 82 GLU A CA 1
ATOM 605 C C . GLU A 1 82 ? 7.273 29.047 9.266 1 93.5 82 GLU A C 1
ATOM 607 O O . GLU A 1 82 ? 6.082 29.375 9.234 1 93.5 82 GLU A O 1
ATOM 612 N N . LYS A 1 83 ? 7.887 28.281 8.375 1 94.44 83 LYS A N 1
ATOM 613 C CA . LYS A 1 83 ? 7.062 27.781 7.277 1 94.44 83 LYS A CA 1
ATOM 614 C C . LYS A 1 83 ? 7.465 26.359 6.902 1 94.44 83 LYS A C 1
ATOM 616 O O . LYS A 1 83 ? 8.656 26.031 6.828 1 94.44 83 LYS A O 1
ATOM 621 N N . VAL A 1 84 ? 6.465 25.469 6.723 1 96 84 VAL A N 1
ATOM 622 C CA . VAL A 1 84 ? 6.621 24.141 6.168 1 96 84 VAL A CA 1
ATOM 623 C C . VAL A 1 84 ? 5.621 23.922 5.031 1 96 84 VAL A C 1
ATOM 625 O O . VAL A 1 84 ? 4.418 24.109 5.215 1 96 84 VAL A O 1
ATOM 628 N N . THR A 1 85 ? 6.066 23.578 3.771 1 97.25 85 THR A N 1
ATOM 629 C CA . THR A 1 85 ? 5.164 23.312 2.66 1 97.25 85 THR A CA 1
ATOM 630 C C . THR A 1 85 ? 4.566 21.922 2.77 1 97.25 85 THR A C 1
ATOM 632 O O . THR A 1 85 ? 5.25 20.969 3.178 1 97.25 85 THR A O 1
ATOM 635 N N . PHE A 1 86 ? 3.312 21.75 2.496 1 96.94 86 PHE A N 1
ATOM 636 C CA . PHE A 1 86 ? 2.537 20.516 2.518 1 96.94 86 PHE A CA 1
ATOM 637 C C . PHE A 1 86 ? 1.924 20.25 1.15 1 96.94 86 PHE A C 1
ATOM 639 O O . PHE A 1 86 ? 1.113 21.031 0.657 1 96.94 86 PHE A O 1
ATOM 646 N N . GLU A 1 87 ? 2.391 19.125 0.545 1 94.81 87 GLU A N 1
ATOM 647 C CA . GLU A 1 87 ? 1.944 18.766 -0.794 1 94.81 87 GLU A CA 1
ATOM 648 C C . GLU A 1 87 ? 1.339 17.359 -0.807 1 94.81 87 GLU A C 1
ATOM 650 O O . GLU A 1 87 ? 1.822 16.469 -0.113 1 94.81 87 GLU A O 1
ATOM 655 N N . ARG A 1 88 ? 0.256 17.25 -1.536 1 91.75 88 ARG A N 1
ATOM 656 C CA . ARG A 1 88 ? -0.265 15.914 -1.81 1 91.75 88 ARG A CA 1
ATOM 657 C C . ARG A 1 88 ? 0.381 15.312 -3.055 1 91.75 88 ARG A C 1
ATOM 659 O O . ARG A 1 88 ? 0.565 16.016 -4.059 1 91.75 88 ARG A O 1
ATOM 666 N N . LEU A 1 89 ? 0.754 14.125 -2.902 1 85.31 89 LEU A N 1
ATOM 667 C CA . LEU A 1 89 ? 1.382 13.422 -4.02 1 85.31 89 LEU A CA 1
ATOM 668 C C . LEU A 1 89 ? 0.35 12.625 -4.805 1 85.31 89 LEU A C 1
ATOM 670 O O . LEU A 1 89 ? 0.055 11.477 -4.461 1 85.31 89 LEU A O 1
ATOM 674 N N . ASP A 1 90 ? -0.244 13.398 -5.664 1 71.69 90 ASP A N 1
ATOM 675 C CA . ASP A 1 90 ? -1.271 12.758 -6.484 1 71.69 90 ASP A CA 1
ATOM 676 C C . ASP A 1 90 ? -0.651 11.766 -7.469 1 71.69 90 ASP A C 1
ATOM 678 O O . ASP A 1 90 ? 0.333 12.086 -8.141 1 71.69 90 ASP A O 1
ATOM 682 N N . SER A 1 91 ? -0.725 10.648 -7.098 1 58.62 91 SER A N 1
ATOM 683 C CA . SER A 1 91 ? -0.329 9.727 -8.156 1 58.62 91 SER A CA 1
ATOM 684 C C . SER A 1 91 ? -1.29 9.797 -9.336 1 58.62 91 SER A C 1
ATOM 686 O O . SER A 1 91 ? -2.504 9.906 -9.148 1 58.62 91 SER A O 1
ATOM 688 N N . THR A 1 92 ? -1.062 10.82 -10.227 1 47.5 92 THR A N 1
ATOM 689 C CA . THR A 1 92 ? -1.896 10.789 -11.422 1 47.5 92 THR A CA 1
ATOM 690 C C . THR A 1 92 ? -2.354 9.367 -11.734 1 47.5 92 THR A C 1
ATOM 692 O O . THR A 1 92 ? -1.696 8.648 -12.492 1 47.5 92 THR A O 1
ATOM 695 N N . SER A 1 93 ? -2.301 8.688 -10.828 1 44.62 93 SER A N 1
ATOM 696 C CA . SER A 1 93 ? -2.832 7.438 -11.367 1 44.62 93 SER A CA 1
ATOM 697 C C . SER A 1 93 ? -4.188 7.652 -12.031 1 44.62 93 SER A C 1
ATOM 699 O O . SER A 1 93 ? -5.086 8.25 -11.438 1 44.62 93 SER A O 1
ATOM 701 N N . SER A 1 94 ? -4.227 8.242 -13.078 1 41.12 94 SER A N 1
ATOM 702 C CA . SER A 1 94 ? -5.523 8.031 -13.711 1 41.12 94 SER A CA 1
ATOM 703 C C . SER A 1 94 ? -6.312 6.926 -13.016 1 41.12 94 SER A C 1
ATOM 705 O O . SER A 1 94 ? -5.758 5.867 -12.703 1 41.12 94 SER A O 1
ATOM 707 N N . SER A 1 95 ? -7.066 7.301 -11.961 1 45.78 95 SER A N 1
ATOM 708 C CA . SER A 1 95 ? -8.125 6.406 -11.492 1 45.78 95 SER A CA 1
ATOM 709 C C . SER A 1 95 ? -8.32 5.238 -12.453 1 45.78 95 SER A C 1
ATOM 711 O O . SER A 1 95 ? -9.43 4.727 -12.594 1 45.78 95 SER A O 1
ATOM 713 N N . GLN A 1 96 ? -7.473 5.207 -13.375 1 47.47 96 GLN A N 1
ATOM 714 C CA . GLN A 1 96 ? -7.945 4.176 -14.289 1 47.47 96 GLN A CA 1
ATOM 715 C C . GLN A 1 96 ? -7.906 2.797 -13.633 1 47.47 96 GLN A C 1
ATOM 717 O O . GLN A 1 96 ? -6.996 2.5 -12.852 1 47.47 96 GLN A O 1
ATOM 722 N N . ARG A 1 97 ? -8.977 2.273 -13.43 1 55.81 97 ARG A N 1
ATOM 723 C CA . ARG A 1 97 ? -9.141 0.856 -13.133 1 55.81 97 ARG A CA 1
ATOM 724 C C . ARG A 1 97 ? -7.941 0.05 -13.617 1 55.81 97 ARG A C 1
ATOM 726 O O . ARG A 1 97 ? -7.438 0.277 -14.719 1 55.81 97 ARG A O 1
ATOM 733 N N . PRO A 1 98 ? -7.258 -0.503 -12.633 1 66.31 98 PRO A N 1
ATOM 734 C CA . PRO A 1 98 ? -6.199 -1.394 -13.109 1 66.31 98 PRO A CA 1
ATOM 735 C C . PRO A 1 98 ? -6.602 -2.172 -14.359 1 66.31 98 PRO A C 1
ATOM 737 O O . PRO A 1 98 ? -7.762 -2.561 -14.5 1 66.31 98 PRO A O 1
ATOM 740 N N . ARG A 1 99 ? -5.73 -2.084 -15.344 1 74.25 99 ARG A N 1
ATOM 741 C CA . ARG A 1 99 ? -5.949 -2.895 -16.531 1 74.25 99 ARG A CA 1
ATOM 742 C C . ARG A 1 99 ? -5.418 -4.312 -16.344 1 74.25 99 ARG A C 1
ATOM 744 O O . ARG A 1 99 ? -4.227 -4.504 -16.078 1 74.25 99 ARG A O 1
ATOM 751 N N . PRO A 1 100 ? -6.332 -5.27 -16.375 1 85.25 100 PRO A N 1
ATOM 752 C CA . PRO A 1 100 ? -5.867 -6.652 -16.234 1 85.25 100 PRO A CA 1
ATOM 753 C C . PRO A 1 100 ? -5.09 -7.137 -17.469 1 85.25 100 PRO A C 1
ATOM 755 O O . PRO A 1 100 ? -5.5 -6.891 -18.594 1 85.25 100 PRO A O 1
ATOM 758 N N . ARG A 1 101 ? -3.893 -7.617 -17.219 1 87.88 101 ARG A N 1
ATOM 759 C CA . ARG A 1 101 ? -3.096 -8.266 -18.25 1 87.88 101 ARG A CA 1
ATOM 760 C C . ARG A 1 101 ? -3.037 -9.773 -18.031 1 87.88 101 ARG A C 1
ATOM 762 O O . ARG A 1 101 ? -2.451 -10.242 -17.047 1 87.88 101 ARG A O 1
ATOM 769 N N . HIS A 1 102 ? -3.658 -10.5 -18.969 1 94.5 102 HIS A N 1
ATOM 770 C CA . HIS A 1 102 ? -3.648 -11.961 -18.891 1 94.5 102 HIS A CA 1
ATOM 771 C C . HIS A 1 102 ? -2.264 -12.516 -19.188 1 94.5 102 HIS A C 1
ATOM 773 O O . HIS A 1 102 ? -1.829 -12.508 -20.344 1 94.5 102 HIS A O 1
ATOM 779 N N . LEU A 1 103 ? -1.606 -13.039 -18.172 1 95.81 103 LEU A N 1
ATOM 780 C CA . LEU A 1 103 ? -0.223 -13.469 -18.328 1 95.81 103 LEU A CA 1
ATOM 781 C C . LEU A 1 103 ? -0.146 -14.984 -18.5 1 95.81 103 LEU A C 1
ATOM 783 O O . LEU A 1 103 ? 0.519 -15.477 -19.406 1 95.81 103 LEU A O 1
ATOM 787 N N . TYR A 1 104 ? -0.833 -15.703 -17.625 1 97.5 104 TYR A N 1
ATOM 788 C CA . TYR A 1 104 ? -0.731 -17.156 -17.625 1 97.5 104 TYR A CA 1
ATOM 789 C C . TYR A 1 104 ? -2.094 -17.797 -17.391 1 97.5 104 TYR A C 1
ATOM 791 O O . TYR A 1 104 ? -2.967 -17.203 -16.75 1 97.5 104 TYR A O 1
ATOM 799 N N . ASP A 1 105 ? -2.262 -19 -17.953 1 96.69 105 ASP A N 1
ATOM 800 C CA . ASP A 1 105 ? -3.211 -20 -17.438 1 96.69 105 ASP A CA 1
ATOM 801 C C . ASP A 1 105 ? -2.508 -21.047 -16.594 1 96.69 105 ASP A C 1
ATOM 803 O O . ASP A 1 105 ? -1.612 -21.75 -17.078 1 96.69 105 ASP A O 1
ATOM 807 N N . LEU A 1 106 ? -2.859 -21.031 -15.328 1 97.69 106 LEU A N 1
ATOM 808 C CA . LEU A 1 106 ? -2.426 -22.156 -14.508 1 97.69 106 LEU A CA 1
ATOM 809 C C . LEU A 1 106 ? -3.23 -23.406 -14.836 1 97.69 106 LEU A C 1
ATOM 811 O O . LEU A 1 106 ? -4.461 -23.375 -14.836 1 97.69 106 LEU A O 1
ATOM 815 N N . ARG A 1 107 ? -2.5 -24.484 -15.094 1 95.06 107 ARG A N 1
ATOM 816 C CA . ARG A 1 107 ? -3.178 -25.688 -15.594 1 95.06 107 ARG A CA 1
ATOM 817 C C . ARG A 1 107 ? -2.863 -26.891 -14.734 1 95.06 107 ARG A C 1
ATOM 819 O O . ARG A 1 107 ? -1.759 -27.016 -14.195 1 95.06 107 ARG A O 1
ATOM 826 N N . HIS A 1 108 ? -3.809 -27.703 -14.586 1 93.75 108 HIS A N 1
ATOM 827 C CA . HIS A 1 108 ? -3.695 -29.031 -13.992 1 93.75 108 HIS A CA 1
ATOM 828 C C . HIS A 1 108 ? -4.074 -30.109 -14.984 1 93.75 108 HIS A C 1
ATOM 830 O O . HIS A 1 108 ? -5.172 -30.094 -15.555 1 93.75 108 HIS A O 1
ATOM 836 N N . SER A 1 109 ? -3.158 -31.062 -15.258 1 88.12 109 SER A N 1
ATOM 837 C CA . SER A 1 109 ? -3.424 -32.219 -16.125 1 88.12 109 SER A CA 1
ATOM 838 C C . SER A 1 109 ? -3.799 -33.438 -15.305 1 88.12 109 SER A C 1
ATOM 840 O O . SER A 1 109 ? -3.021 -33.906 -14.469 1 88.12 109 SER A O 1
ATOM 842 N N . PRO A 1 110 ? -5.016 -33.938 -15.5 1 78.44 110 PRO A N 1
ATOM 843 C CA . PRO A 1 110 ? -5.395 -35.125 -14.758 1 78.44 110 PRO A CA 1
ATOM 844 C C . PRO A 1 110 ? -4.469 -36.312 -15.039 1 78.44 110 PRO A C 1
ATOM 846 O O . PRO A 1 110 ? -3.932 -36.438 -16.141 1 78.44 110 PRO A O 1
ATOM 849 N N . LYS A 1 111 ? -4.168 -37.031 -13.961 1 68.94 111 LYS A N 1
ATOM 850 C CA . LYS A 1 111 ? -3.363 -38.219 -14.086 1 68.94 111 LYS A CA 1
ATOM 851 C C . LYS A 1 111 ? -4.039 -39.25 -15 1 68.94 111 LYS A C 1
ATOM 853 O O . LYS A 1 111 ? -5.234 -39.531 -14.867 1 68.94 111 LYS A O 1
ATOM 858 N N . LEU A 1 112 ? -3.449 -39.438 -16.172 1 61.19 112 LEU A N 1
ATOM 859 C CA . LEU A 1 112 ? -3.959 -40.562 -16.969 1 61.19 112 LEU A CA 1
ATOM 860 C C . LEU A 1 112 ? -3.615 -41.906 -16.328 1 61.19 112 LEU A C 1
ATOM 862 O O . LEU A 1 112 ? -2.553 -42.031 -15.719 1 61.19 112 LEU A O 1
ATOM 866 N N . PRO A 1 113 ? -4.633 -42.719 -16.125 1 57.19 113 PRO A N 1
ATOM 867 C CA . PRO A 1 113 ? -4.32 -44.062 -15.609 1 57.19 113 PRO A CA 1
ATOM 868 C C . PRO A 1 113 ? -3.084 -44.688 -16.266 1 57.19 113 PRO A C 1
ATOM 870 O O . PRO A 1 113 ? -2.85 -44.469 -17.469 1 57.19 113 PRO A O 1
ATOM 873 N N . ARG A 1 114 ? -2.039 -44.719 -15.492 1 51.62 114 ARG A N 1
ATOM 874 C CA . ARG A 1 114 ? -0.837 -45.375 -15.992 1 51.62 114 ARG A CA 1
ATOM 875 C C . ARG A 1 114 ? -1.186 -46.656 -16.75 1 51.62 114 ARG A C 1
ATOM 877 O O . ARG A 1 114 ? -1.518 -47.688 -16.141 1 51.62 114 ARG A O 1
ATOM 884 N N . ILE A 1 115 ? -1.961 -46.531 -17.719 1 44.66 115 ILE A N 1
ATOM 885 C CA . ILE A 1 115 ? -1.978 -47.781 -18.484 1 44.66 115 ILE A CA 1
ATOM 886 C C . ILE A 1 115 ? -0.603 -48.031 -19.109 1 44.66 115 ILE A C 1
ATOM 888 O O . ILE A 1 115 ? -0.086 -47.188 -19.844 1 44.66 115 ILE A O 1
ATOM 892 N N . GLY A 1 116 ? 0.256 -49.062 -18.656 1 48.31 116 GLY A N 1
ATOM 893 C CA . GLY A 1 116 ? 1.544 -49.656 -18.984 1 48.31 116 GLY A CA 1
ATOM 894 C C . GLY A 1 116 ? 2.719 -48.781 -18.562 1 48.31 116 GLY A C 1
ATOM 895 O O . GLY A 1 116 ? 2.574 -47.906 -17.719 1 48.31 116 GLY A O 1
ATOM 896 N N . PHE A 1 117 ? 3.973 -48.656 -19.453 1 44.91 117 PHE A N 1
ATOM 897 C CA . PHE A 1 117 ? 5.312 -48.156 -19.203 1 44.91 117 PHE A CA 1
ATOM 898 C C . PHE A 1 117 ? 5.266 -46.656 -18.875 1 44.91 117 PHE A C 1
ATOM 900 O O . PHE A 1 117 ? 4.488 -45.906 -19.484 1 44.91 117 PHE A O 1
ATOM 907 N N . ALA A 1 118 ? 5.426 -46.219 -17.656 1 47.91 118 ALA A N 1
ATOM 908 C CA . ALA A 1 118 ? 5.699 -44.844 -17.25 1 47.91 118 ALA A CA 1
ATOM 909 C C . ALA A 1 118 ? 6.328 -44.062 -18.391 1 47.91 118 ALA A C 1
ATOM 911 O O . ALA A 1 118 ? 7.473 -44.312 -18.781 1 47.91 118 ALA A O 1
ATOM 912 N N . ARG A 1 119 ? 5.609 -43.75 -19.359 1 51.41 119 ARG A N 1
ATOM 913 C CA . ARG A 1 119 ? 6.238 -43.094 -20.516 1 51.41 119 ARG A CA 1
ATOM 914 C C . ARG A 1 119 ? 6.957 -41.812 -20.094 1 51.41 119 ARG A C 1
ATOM 916 O O . ARG A 1 119 ? 6.469 -41.094 -19.234 1 51.41 119 ARG A O 1
ATOM 923 N N . ALA A 1 120 ? 8.32 -41.719 -20.297 1 52.88 120 ALA A N 1
ATOM 924 C CA . ALA A 1 120 ? 9.266 -40.594 -20.219 1 52.88 120 ALA A CA 1
ATOM 925 C C . ALA A 1 120 ? 8.586 -39.281 -20.594 1 52.88 120 ALA A C 1
ATOM 927 O O . ALA A 1 120 ? 9.109 -38.188 -20.297 1 52.88 120 ALA A O 1
ATOM 928 N N . ASP A 1 121 ? 7.223 -39.438 -21.078 1 62.09 121 ASP A N 1
ATOM 929 C CA . ASP A 1 121 ? 6.621 -38.25 -21.688 1 62.09 121 ASP A CA 1
ATOM 930 C C . ASP A 1 121 ? 5.398 -37.781 -20.906 1 62.09 121 ASP A C 1
ATOM 932 O O . ASP A 1 121 ? 4.453 -37.25 -21.484 1 62.09 121 ASP A O 1
ATOM 936 N N . ALA A 1 122 ? 5.414 -38.031 -19.562 1 70.56 122 ALA A N 1
ATOM 937 C CA . ALA A 1 122 ? 4.227 -37.625 -18.812 1 70.56 122 ALA A CA 1
ATOM 938 C C . ALA A 1 122 ? 4.113 -36.094 -18.734 1 70.56 122 ALA A C 1
ATOM 940 O O . ALA A 1 122 ? 5.113 -35.406 -18.562 1 70.56 122 ALA A O 1
ATOM 941 N N . PRO A 1 123 ? 2.906 -35.656 -19.016 1 81.5 123 PRO A N 1
ATOM 942 C CA . PRO A 1 123 ? 2.688 -34.219 -18.906 1 81.5 123 PRO A CA 1
ATOM 943 C C . PRO A 1 123 ? 2.855 -33.688 -17.484 1 81.5 123 PRO A C 1
ATOM 945 O O . PRO A 1 123 ? 2.678 -34.469 -16.531 1 81.5 123 PRO A O 1
ATOM 948 N N . PRO A 1 124 ? 3.383 -32.562 -17.406 1 90.62 124 PRO A N 1
ATOM 949 C CA . PRO A 1 124 ? 3.389 -31.969 -16.062 1 90.62 124 PRO A CA 1
ATOM 950 C C . PRO A 1 124 ? 1.999 -31.922 -15.43 1 90.62 124 PRO A C 1
ATOM 952 O O . PRO A 1 124 ? 1.029 -31.547 -16.094 1 90.62 124 PRO A O 1
ATOM 955 N N . ALA A 1 125 ? 1.908 -32.406 -14.211 1 91.12 125 ALA A N 1
ATOM 956 C CA . ALA A 1 125 ? 0.62 -32.344 -13.523 1 91.12 125 ALA A CA 1
ATOM 957 C C . ALA A 1 125 ? 0.144 -30.906 -13.359 1 91.12 125 ALA A C 1
ATOM 959 O O . ALA A 1 125 ? -1.041 -30.625 -13.547 1 91.12 125 ALA A O 1
ATOM 960 N N . TYR A 1 126 ? 1.049 -30.047 -13 1 95.12 126 TYR A N 1
ATOM 961 C CA . TYR A 1 126 ? 0.75 -28.625 -12.844 1 95.12 126 TYR A CA 1
ATOM 962 C C . TYR A 1 126 ? 1.748 -27.781 -13.617 1 95.12 126 TYR A C 1
ATOM 964 O O . TYR A 1 126 ? 2.959 -27.969 -13.508 1 95.12 126 TYR A O 1
ATOM 972 N N . TYR A 1 127 ? 1.275 -26.797 -14.43 1 96.44 127 TYR A N 1
ATOM 973 C CA . TYR A 1 127 ? 2.16 -25.922 -15.188 1 96.44 127 TYR A CA 1
ATOM 974 C C . TYR A 1 127 ? 1.479 -24.594 -15.492 1 96.44 127 TYR A C 1
ATOM 976 O O . TYR A 1 127 ? 0.26 -24.469 -15.367 1 96.44 127 TYR A O 1
ATOM 984 N N . ILE A 1 128 ? 2.256 -23.594 -15.766 1 97.12 128 ILE A N 1
ATOM 985 C CA . ILE A 1 128 ? 1.738 -22.297 -16.188 1 97.12 128 ILE A CA 1
ATOM 986 C C . ILE A 1 128 ? 1.898 -22.141 -17.703 1 97.12 128 ILE A C 1
ATOM 988 O O . ILE A 1 128 ? 2.99 -22.344 -18.234 1 97.12 128 ILE A O 1
ATOM 992 N N . HIS A 1 129 ? 0.818 -21.938 -18.375 1 96 129 HIS A N 1
ATOM 993 C CA . HIS A 1 129 ? 0.751 -21.703 -19.812 1 96 129 HIS A CA 1
ATOM 994 C C . HIS A 1 129 ? 0.802 -20.219 -20.125 1 96 129 HIS A C 1
ATOM 996 O O . HIS A 1 129 ? -0.157 -19.484 -19.859 1 96 129 HIS A O 1
ATOM 1002 N N . ALA A 1 130 ? 1.917 -19.797 -20.688 1 96.62 130 ALA A N 1
ATOM 1003 C CA . ALA A 1 130 ? 2.098 -18.375 -21.016 1 96.62 130 ALA A CA 1
ATOM 1004 C C . ALA A 1 130 ? 1.147 -17.938 -22.125 1 96.62 130 ALA A C 1
ATOM 1006 O O . ALA A 1 130 ? 1.005 -18.641 -23.141 1 96.62 130 ALA A O 1
ATOM 1007 N N . GLN A 1 131 ? 0.501 -16.703 -21.922 1 94.19 131 GLN A N 1
ATOM 1008 C CA . GLN A 1 131 ? -0.479 -16.219 -22.891 1 94.19 131 GLN A CA 1
ATOM 1009 C C . GLN A 1 131 ? 0.125 -15.141 -23.797 1 94.19 131 GLN A C 1
ATOM 1011 O O . GLN A 1 131 ? -0.505 -14.711 -24.766 1 94.19 131 GLN A O 1
ATOM 1016 N N . SER A 1 132 ? 1.26 -14.656 -23.422 1 88 132 SER A N 1
ATOM 1017 C CA . SER A 1 132 ? 1.971 -13.688 -24.234 1 88 132 SER A CA 1
ATOM 1018 C C . SER A 1 132 ? 3.463 -13.992 -24.297 1 88 132 SER A C 1
ATOM 1020 O O . SER A 1 132 ? 4.145 -13.969 -23.266 1 88 132 SER A O 1
ATOM 1022 N N . PRO A 1 133 ? 3.994 -14.227 -25.484 1 84.75 133 PRO A N 1
ATOM 1023 C CA . PRO A 1 133 ? 5.426 -14.508 -25.594 1 84.75 133 PRO A CA 1
ATOM 1024 C C . PRO A 1 133 ? 6.297 -13.305 -25.234 1 84.75 133 PRO A C 1
ATOM 1026 O O . PRO A 1 133 ? 7.449 -13.469 -24.828 1 84.75 133 PRO A O 1
ATOM 1029 N N . ARG A 1 134 ? 5.758 -12.109 -25.359 1 86.31 134 ARG A N 1
ATOM 1030 C CA . ARG A 1 134 ? 6.535 -10.898 -25.141 1 86.31 134 ARG A CA 1
ATOM 1031 C C . ARG A 1 134 ? 6.574 -10.531 -23.672 1 86.31 134 ARG A C 1
ATOM 1033 O O . ARG A 1 134 ? 7.57 -9.984 -23.172 1 86.31 134 ARG A O 1
ATOM 1040 N N . ARG A 1 135 ? 5.602 -10.977 -22.969 1 86.88 135 ARG A N 1
ATOM 1041 C CA . ARG A 1 135 ? 5.465 -10.445 -21.625 1 86.88 135 ARG A CA 1
ATOM 1042 C C . ARG A 1 135 ? 5.684 -11.539 -20.578 1 86.88 135 ARG A C 1
ATOM 1044 O O . ARG A 1 135 ? 5.859 -11.25 -19.391 1 86.88 135 ARG A O 1
ATOM 1051 N N . ALA A 1 136 ? 5.688 -12.727 -21.031 1 92.06 136 ALA A N 1
ATOM 1052 C CA . ALA A 1 136 ? 5.832 -13.844 -20.109 1 92.06 136 ALA A CA 1
ATOM 1053 C C . ALA A 1 136 ? 7.156 -14.57 -20.328 1 92.06 136 ALA A C 1
ATOM 1055 O O . ALA A 1 136 ? 7.75 -14.477 -21.406 1 92.06 136 ALA A O 1
ATOM 1056 N N . LEU A 1 137 ? 7.688 -15.242 -19.297 1 92.81 137 LEU A N 1
ATOM 1057 C CA . LEU A 1 137 ? 8.953 -15.969 -19.344 1 92.81 137 LEU A CA 1
ATOM 1058 C C . LEU A 1 137 ? 8.812 -17.25 -20.156 1 92.81 137 LEU A C 1
ATOM 1060 O O . LEU A 1 137 ? 9.812 -17.812 -20.609 1 92.81 137 LEU A O 1
ATOM 1064 N N . GLY A 1 138 ? 7.66 -17.766 -20.531 1 94.31 138 GLY A N 1
ATOM 1065 C CA . GLY A 1 138 ? 7.387 -19.016 -21.219 1 94.31 138 GLY A CA 1
ATOM 1066 C C . GLY A 1 138 ? 6.496 -19.953 -20.422 1 94.31 138 GLY A C 1
ATOM 1067 O O . GLY A 1 138 ? 5.93 -19.547 -19.391 1 94.31 138 GLY A O 1
ATOM 1068 N N . HIS A 1 139 ? 6.375 -21.219 -21.016 1 96.06 139 HIS A N 1
ATOM 1069 C CA . HIS A 1 139 ? 5.641 -22.25 -20.281 1 96.06 139 HIS A CA 1
ATOM 1070 C C . HIS A 1 139 ? 6.551 -22.984 -19.312 1 96.06 139 HIS A C 1
ATOM 1072 O O . HIS A 1 139 ? 7.684 -23.328 -19.641 1 96.06 139 HIS A O 1
ATOM 1078 N N . VAL A 1 140 ? 6.066 -23.047 -18.078 1 97 140 VAL A N 1
ATOM 1079 C CA . VAL A 1 140 ? 6.898 -23.656 -17.047 1 97 140 VAL A CA 1
ATOM 1080 C C . VAL A 1 140 ? 6.055 -24.625 -16.203 1 97 140 VAL A C 1
ATOM 1082 O O . VAL A 1 140 ? 4.93 -24.297 -15.828 1 97 140 VAL A O 1
ATOM 1085 N N . GLY A 1 141 ? 6.523 -25.797 -15.93 1 96.62 141 GLY A N 1
ATOM 1086 C CA . GLY A 1 141 ? 5.82 -26.781 -15.133 1 96.62 141 GLY A CA 1
ATOM 1087 C C . GLY A 1 141 ? 6.539 -27.125 -13.844 1 96.62 141 GLY A C 1
ATOM 1088 O O . GLY A 1 141 ? 7.734 -26.859 -13.703 1 96.62 141 GLY A O 1
ATOM 1089 N N . LEU A 1 142 ? 5.766 -27.625 -12.883 1 95.88 142 LEU A N 1
ATOM 1090 C CA . LEU A 1 142 ? 6.312 -28.031 -11.594 1 95.88 142 LEU A CA 1
ATOM 1091 C C . LEU A 1 142 ? 6.551 -29.531 -11.555 1 95.88 142 LEU A C 1
ATOM 1093 O O . LEU A 1 142 ? 5.641 -30.328 -11.82 1 95.88 142 LEU A O 1
ATOM 1097 N N . ALA A 1 143 ? 7.797 -29.938 -11.258 1 93 143 ALA A N 1
ATOM 1098 C CA . ALA A 1 143 ? 8.156 -31.328 -11.07 1 93 143 ALA A CA 1
ATOM 1099 C C . ALA A 1 143 ? 8.648 -31.594 -9.648 1 93 143 ALA A C 1
ATOM 1101 O O . ALA A 1 143 ? 9.438 -30.812 -9.109 1 93 143 ALA A O 1
ATOM 1102 N N . ARG A 1 144 ? 8.18 -32.625 -9.055 1 89.75 144 ARG A N 1
ATOM 1103 C CA . ARG A 1 144 ? 8.664 -32.969 -7.734 1 89.75 144 ARG A CA 1
ATOM 1104 C C . ARG A 1 144 ? 10.148 -33.344 -7.773 1 89.75 144 ARG A C 1
ATOM 1106 O O . ARG A 1 144 ? 10.625 -33.906 -8.75 1 89.75 144 ARG A O 1
ATOM 1113 N N . HIS A 1 145 ? 10.766 -32.781 -6.797 1 84.06 145 HIS A N 1
ATOM 1114 C CA . HIS A 1 145 ? 12.203 -33.031 -6.691 1 84.06 145 HIS A CA 1
ATOM 1115 C C . HIS A 1 145 ? 12.562 -33.656 -5.344 1 84.06 145 HIS A C 1
ATOM 1117 O O . HIS A 1 145 ? 12.359 -33.031 -4.297 1 84.06 145 HIS A O 1
ATOM 1123 N N . GLY A 1 146 ? 13.07 -34.844 -5.398 1 74.62 146 GLY A N 1
ATOM 1124 C CA . GLY A 1 146 ? 13.539 -35.531 -4.203 1 74.62 146 GLY A CA 1
ATOM 1125 C C . GLY A 1 146 ? 12.414 -35.906 -3.254 1 74.62 146 GLY A C 1
ATOM 1126 O O . GLY A 1 146 ? 11.242 -35.75 -3.59 1 74.62 146 GLY A O 1
ATOM 1127 N N . SER A 1 147 ? 12.805 -36.438 -2.094 1 72.62 147 SER A N 1
ATOM 1128 C CA . SER A 1 147 ? 11.859 -36.969 -1.107 1 72.62 147 SER A CA 1
ATOM 1129 C C . SER A 1 147 ? 11.367 -35.844 -0.183 1 72.62 147 SER A C 1
ATOM 1131 O O . SER A 1 147 ? 10.352 -36 0.495 1 72.62 147 SER A O 1
ATOM 1133 N N . GLY A 1 148 ? 11.938 -34.75 -0.224 1 72.75 148 GLY A N 1
ATOM 1134 C CA . GLY A 1 148 ? 11.672 -33.75 0.799 1 72.75 148 GLY A CA 1
ATOM 1135 C C . GLY A 1 148 ? 10.617 -32.75 0.389 1 72.75 148 GLY A C 1
ATOM 1136 O O . GLY A 1 148 ? 10.5 -31.672 0.991 1 72.75 148 GLY A O 1
ATOM 1137 N N . GLY A 1 149 ? 9.789 -33.031 -0.706 1 82.81 149 GLY A N 1
ATOM 1138 C CA . GLY A 1 149 ? 8.703 -32.125 -1.085 1 82.81 149 GLY A CA 1
ATOM 1139 C C . GLY A 1 149 ? 9.164 -30.953 -1.922 1 82.81 149 GLY A C 1
ATOM 1140 O O . GLY A 1 149 ? 8.43 -29.984 -2.088 1 82.81 149 GLY A O 1
ATOM 1141 N N . GLY A 1 150 ? 10.398 -31 -2.32 1 91.06 150 GLY A N 1
ATOM 1142 C CA . GLY A 1 150 ? 10.93 -29.969 -3.195 1 91.06 150 GLY A CA 1
ATOM 1143 C C . GLY A 1 150 ? 10.352 -30.016 -4.598 1 91.06 150 GLY A C 1
ATOM 1144 O O . GLY A 1 150 ? 9.805 -31.031 -5.008 1 91.06 150 GLY A O 1
ATOM 1145 N N . LEU A 1 151 ? 10.32 -28.844 -5.25 1 94.94 151 LEU A N 1
ATOM 1146 C CA . LEU A 1 151 ? 9.828 -28.75 -6.621 1 94.94 151 LEU A CA 1
ATOM 1147 C C . LEU A 1 151 ? 10.883 -28.125 -7.531 1 94.94 151 LEU A C 1
ATOM 1149 O O . LEU A 1 151 ? 11.695 -27.312 -7.086 1 94.94 151 LEU A O 1
ATOM 1153 N N . ARG A 1 152 ? 10.906 -28.625 -8.766 1 94.94 152 ARG A N 1
ATOM 1154 C CA . ARG A 1 152 ? 11.672 -27.984 -9.828 1 94.94 152 ARG A CA 1
ATOM 1155 C C . ARG A 1 152 ? 10.75 -27.375 -10.883 1 94.94 152 ARG A C 1
ATOM 1157 O O . ARG A 1 152 ? 9.805 -28.031 -11.328 1 94.94 152 ARG A O 1
ATOM 1164 N N . ALA A 1 153 ? 10.961 -26.094 -11.188 1 97 153 ALA A N 1
ATOM 1165 C CA . ALA A 1 153 ? 10.234 -25.422 -12.266 1 97 153 ALA A CA 1
ATOM 1166 C C . ALA A 1 153 ? 10.961 -25.594 -13.602 1 97 153 ALA A C 1
ATOM 1168 O O . ALA A 1 153 ? 11.992 -24.969 -13.836 1 97 153 ALA A O 1
ATOM 1169 N N . LEU A 1 154 ? 10.367 -26.406 -14.523 1 96.06 154 LEU A N 1
ATOM 1170 C CA . LEU A 1 154 ? 11.031 -26.781 -15.766 1 96.06 154 LEU A CA 1
ATOM 1171 C C . LEU A 1 154 ? 10.258 -26.266 -16.969 1 96.06 154 LEU A C 1
ATOM 1173 O O . LEU A 1 154 ? 9.023 -26.234 -16.953 1 96.06 154 LEU A O 1
ATOM 1177 N N . PRO A 1 155 ? 10.984 -25.859 -17.984 1 95.81 155 PRO A N 1
ATOM 1178 C CA . PRO A 1 155 ? 10.289 -25.438 -19.219 1 95.81 155 PRO A CA 1
ATOM 1179 C C . PRO A 1 155 ? 9.383 -26.531 -19.781 1 95.81 155 PRO A C 1
ATOM 1181 O O . PRO A 1 155 ? 9.727 -27.703 -19.719 1 95.81 155 PRO A O 1
ATOM 1184 N N . VAL A 1 156 ? 8.273 -26.109 -20.297 1 94.88 156 VAL A N 1
ATOM 1185 C CA . VAL A 1 156 ? 7.285 -27.016 -20.891 1 94.88 156 VAL A CA 1
ATOM 1186 C C . VAL A 1 156 ? 7.129 -26.703 -22.375 1 94.88 156 VAL A C 1
ATOM 1188 O O . VAL A 1 156 ? 7.09 -25.531 -22.766 1 94.88 156 VAL A O 1
ATOM 1191 N N . LEU A 1 157 ? 7.141 -27.719 -23.156 1 92.25 157 LEU A N 1
ATOM 1192 C CA . LEU A 1 157 ? 6.836 -27.609 -24.578 1 92.25 157 LEU A CA 1
ATOM 1193 C C . LEU A 1 157 ? 5.367 -27.922 -24.844 1 92.25 157 LEU A C 1
ATOM 1195 O O . LEU A 1 157 ? 4.848 -28.938 -24.359 1 92.25 157 LEU A O 1
ATOM 1199 N N . LEU A 1 158 ? 4.746 -26.922 -25.422 1 88.69 158 LEU A N 1
ATOM 1200 C CA . LEU A 1 158 ? 3.338 -27.125 -25.75 1 88.69 158 LEU A CA 1
ATOM 1201 C C . LEU A 1 158 ? 3.162 -27.453 -27.234 1 88.69 158 LEU A C 1
ATOM 1203 O O . LEU A 1 158 ? 3.709 -26.766 -28.094 1 88.69 158 LEU A O 1
ATOM 1207 N N . THR A 1 159 ? 2.646 -28.609 -27.469 1 79.88 159 THR A N 1
ATOM 1208 C CA . THR A 1 159 ? 2.234 -28.969 -28.828 1 79.88 159 THR A CA 1
ATOM 1209 C C . THR A 1 159 ? 0.713 -28.953 -28.938 1 79.88 159 THR A C 1
ATOM 1211 O O . THR A 1 159 ? 0.009 -28.656 -27.984 1 79.88 159 THR A O 1
ATOM 1214 N N . THR A 1 160 ? 0.214 -29.094 -30.094 1 71.25 160 THR A N 1
ATOM 1215 C CA . THR A 1 160 ? -1.216 -29.047 -30.375 1 71.25 160 THR A CA 1
ATOM 1216 C C . THR A 1 160 ? -1.991 -29.969 -29.438 1 71.25 160 THR A C 1
ATOM 1218 O O . THR A 1 160 ? -3.139 -29.672 -29.094 1 71.25 160 THR A O 1
ATOM 1221 N N . SER A 1 161 ? -1.393 -30.984 -28.938 1 67.44 161 SER A N 1
ATOM 1222 C CA . SER A 1 161 ? -2.219 -31.953 -28.234 1 67.44 161 SER A CA 1
ATOM 1223 C C . SER A 1 161 ? -1.659 -32.281 -26.844 1 67.44 161 SER A C 1
ATOM 1225 O O . SER A 1 161 ? -2.307 -32.938 -26.047 1 67.44 161 SER A O 1
ATOM 1227 N N . ARG A 1 162 ? -0.436 -31.766 -26.641 1 78.06 162 ARG A N 1
ATOM 1228 C CA . ARG A 1 162 ? 0.133 -32.281 -25.391 1 78.06 162 ARG A CA 1
ATOM 1229 C C . ARG A 1 162 ? 1.149 -31.312 -24.812 1 78.06 162 ARG A C 1
ATOM 1231 O O . ARG A 1 162 ? 1.861 -30.625 -25.547 1 78.06 162 ARG A O 1
ATOM 1238 N N . ALA A 1 163 ? 1.151 -31.188 -23.438 1 88.25 163 ALA A N 1
ATOM 1239 C CA . ALA A 1 163 ? 2.205 -30.5 -22.688 1 88.25 163 ALA A CA 1
ATOM 1240 C C . ALA A 1 163 ? 3.23 -31.5 -22.156 1 88.25 163 ALA A C 1
ATOM 1242 O O . ALA A 1 163 ? 2.865 -32.562 -21.609 1 88.25 163 ALA A O 1
ATOM 1243 N N . ARG A 1 164 ? 4.527 -31.297 -22.453 1 89.88 164 ARG A N 1
ATOM 1244 C CA . ARG A 1 164 ? 5.582 -32.125 -21.906 1 89.88 164 ARG A CA 1
ATOM 1245 C C . ARG A 1 164 ? 6.766 -31.297 -21.438 1 89.88 164 ARG A C 1
ATOM 1247 O O . ARG A 1 164 ? 7.004 -30.203 -21.953 1 89.88 164 ARG A O 1
ATOM 1254 N N . PHE A 1 165 ? 7.438 -31.766 -20.469 1 91.81 165 PHE A N 1
ATOM 1255 C CA . PHE A 1 165 ? 8.656 -31.078 -20.047 1 91.81 165 PHE A CA 1
ATOM 1256 C C . PHE A 1 165 ? 9.688 -31.062 -21.156 1 91.81 165 PHE A C 1
ATOM 1258 O O . PHE A 1 165 ? 9.836 -32.062 -21.891 1 91.81 165 PHE A O 1
ATOM 1265 N N . ALA A 1 166 ? 10.367 -29.938 -21.328 1 90.88 166 ALA A N 1
ATOM 1266 C CA . ALA A 1 166 ? 11.484 -29.875 -22.266 1 90.88 166 ALA A CA 1
ATOM 1267 C C . ALA A 1 166 ? 12.625 -30.781 -21.812 1 90.88 166 ALA A C 1
ATOM 1269 O O . ALA A 1 166 ? 13 -30.781 -20.641 1 90.88 166 ALA A O 1
ATOM 1270 N N . GLU A 1 167 ? 13.148 -31.531 -22.734 1 87.5 167 GLU A N 1
ATOM 1271 C CA . GLU A 1 167 ? 14.211 -32.469 -22.422 1 87.5 167 GLU A CA 1
ATOM 1272 C C . GLU A 1 167 ? 15.531 -31.75 -22.141 1 87.5 167 GLU A C 1
ATOM 1274 O O . GLU A 1 167 ? 15.906 -30.844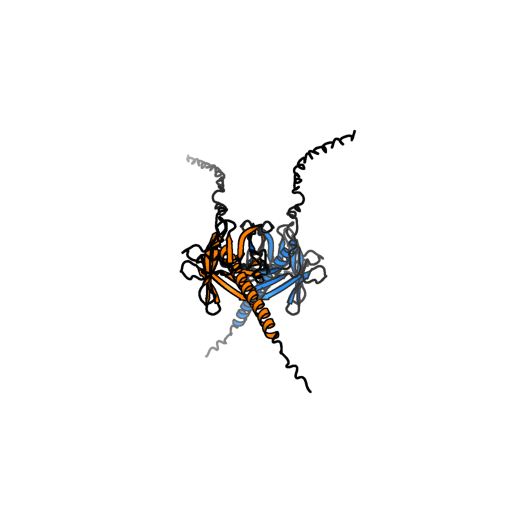 -22.891 1 87.5 167 GLU A O 1
ATOM 1279 N N . ASP A 1 168 ? 16.172 -32.062 -21.062 1 86.81 168 ASP A N 1
ATOM 1280 C CA . ASP A 1 168 ? 17.516 -31.641 -20.672 1 86.81 168 ASP A CA 1
ATOM 1281 C C . ASP A 1 168 ? 17.578 -30.141 -20.469 1 86.81 168 ASP A C 1
ATOM 1283 O O . ASP A 1 168 ? 18.609 -29.516 -20.672 1 86.81 168 ASP A O 1
ATOM 1287 N N . ALA A 1 169 ? 16.453 -29.5 -20.312 1 90 169 ALA A N 1
ATOM 1288 C CA . ALA A 1 169 ? 16.453 -28.062 -20.016 1 90 169 ALA A CA 1
ATOM 1289 C C . ALA A 1 169 ? 16.672 -27.828 -18.516 1 90 169 ALA A C 1
ATOM 1291 O O . ALA A 1 169 ? 16.125 -28.547 -17.672 1 90 169 ALA A O 1
ATOM 1292 N N . PRO A 1 170 ? 17.547 -26.875 -18.25 1 92 170 PRO A N 1
ATOM 1293 C CA . PRO A 1 170 ? 17.703 -26.562 -16.828 1 92 170 PRO A CA 1
ATOM 1294 C C . PRO A 1 170 ? 16.453 -25.938 -16.219 1 92 170 PRO A C 1
ATOM 1296 O O . PRO A 1 170 ? 15.664 -25.297 -16.922 1 92 170 PRO A O 1
ATOM 1299 N N . PRO A 1 171 ? 16.266 -26.156 -14.938 1 95 171 PRO A N 1
ATOM 1300 C CA . PRO A 1 171 ? 15.125 -25.5 -14.281 1 95 171 PRO A CA 1
ATOM 1301 C C . PRO A 1 171 ? 15.227 -23.984 -14.297 1 95 171 PRO A C 1
ATOM 1303 O O . PRO A 1 171 ? 16.328 -23.438 -14.305 1 95 171 PRO A O 1
ATOM 1306 N N . VAL A 1 172 ? 14.086 -23.344 -14.375 1 95.69 172 VAL A N 1
ATOM 1307 C CA . VAL A 1 172 ? 14.023 -21.891 -14.266 1 95.69 172 VAL A CA 1
ATOM 1308 C C . VAL A 1 172 ? 14.148 -21.484 -12.797 1 95.69 172 VAL A C 1
ATOM 1310 O O . VAL A 1 172 ? 14.844 -20.516 -12.477 1 95.69 172 VAL A O 1
ATOM 1313 N N . PHE A 1 173 ? 13.375 -22.094 -11.914 1 96.75 173 PHE A N 1
ATOM 1314 C CA . PHE A 1 173 ? 13.422 -21.953 -10.461 1 96.75 173 PHE A CA 1
ATOM 1315 C C . PHE A 1 173 ? 13.375 -23.328 -9.789 1 96.75 173 PHE A C 1
ATOM 1317 O O . PHE A 1 173 ? 13.078 -24.328 -10.438 1 96.75 173 PHE A O 1
ATOM 1324 N N . ALA A 1 174 ? 13.695 -23.328 -8.484 1 95.94 174 ALA A N 1
ATOM 1325 C CA . ALA A 1 174 ? 13.469 -24.516 -7.672 1 95.94 174 ALA A CA 1
ATOM 1326 C C . ALA A 1 174 ? 12.977 -24.141 -6.277 1 95.94 174 ALA A C 1
ATOM 1328 O O . ALA A 1 174 ? 13.391 -23.125 -5.715 1 95.94 174 ALA A O 1
ATOM 1329 N N . LEU A 1 175 ? 12.039 -24.891 -5.809 1 95.69 175 LEU A N 1
ATOM 1330 C CA . LEU A 1 175 ? 11.555 -24.766 -4.438 1 95.69 175 LEU A CA 1
ATOM 1331 C C . LEU A 1 175 ? 12.211 -25.812 -3.533 1 95.69 175 LEU A C 1
ATOM 1333 O O . LEU A 1 175 ? 12.047 -27.016 -3.736 1 95.69 175 LEU A O 1
ATOM 1337 N N . THR A 1 176 ? 12.953 -25.328 -2.598 1 93.19 176 THR A N 1
ATOM 1338 C CA . THR A 1 176 ? 13.586 -26.219 -1.623 1 93.19 176 THR A CA 1
ATOM 1339 C C . THR A 1 176 ? 12.906 -26.094 -0.261 1 93.19 176 THR A C 1
ATOM 1341 O O . THR A 1 176 ? 12.516 -25 0.146 1 93.19 176 THR A O 1
ATOM 1344 N N . ARG A 1 177 ? 12.695 -27.234 0.305 1 89.44 177 ARG A N 1
ATOM 1345 C CA . ARG A 1 177 ? 12.133 -27.297 1.651 1 89.44 177 ARG A CA 1
ATOM 1346 C C . ARG A 1 177 ? 13.109 -27.938 2.627 1 89.44 177 ARG A C 1
ATOM 1348 O O . ARG A 1 177 ? 13.414 -29.125 2.516 1 89.44 177 ARG A O 1
ATOM 1355 N N . SER A 1 178 ? 13.781 -27.047 3.355 1 83.69 178 SER A N 1
ATOM 1356 C CA . SER A 1 178 ? 14.766 -27.531 4.32 1 83.69 178 SER A CA 1
ATOM 1357 C C . SER A 1 178 ? 14.602 -26.844 5.672 1 83.69 178 SER A C 1
ATOM 1359 O O . SER A 1 178 ? 14.477 -25.609 5.738 1 83.69 178 SER A O 1
ATOM 1361 N N . GLY A 1 179 ? 14.633 -27.703 6.773 1 80.62 179 GLY A N 1
ATOM 1362 C CA . GLY A 1 179 ? 14.562 -27.156 8.117 1 80.62 179 GLY A CA 1
ATOM 1363 C C . GLY A 1 179 ? 13.289 -26.375 8.383 1 80.62 179 GLY A C 1
ATOM 1364 O O . GLY A 1 179 ? 13.312 -25.344 9.062 1 80.62 179 GLY A O 1
ATOM 1365 N N . GLY A 1 180 ? 12.227 -26.766 7.762 1 79.25 180 GLY A N 1
ATOM 1366 C CA . GLY A 1 180 ? 10.953 -26.109 7.992 1 79.25 180 GLY A CA 1
ATOM 1367 C C . GLY A 1 180 ? 10.766 -24.844 7.172 1 79.25 180 GLY A C 1
ATOM 1368 O O . GLY A 1 180 ? 9.773 -24.125 7.332 1 79.25 180 GLY A O 1
ATOM 1369 N N . ARG A 1 181 ? 11.805 -24.594 6.328 1 86.94 181 ARG A N 1
ATOM 1370 C CA . ARG A 1 181 ? 11.719 -23.375 5.52 1 86.94 181 ARG A CA 1
ATOM 1371 C C . ARG A 1 181 ? 11.586 -23.719 4.039 1 86.94 181 ARG A C 1
ATOM 1373 O O . ARG A 1 181 ? 12.281 -24.609 3.537 1 86.94 181 ARG A O 1
ATOM 1380 N N . ALA A 1 182 ? 10.625 -23.109 3.443 1 93.44 182 ALA A N 1
ATOM 1381 C CA . ALA A 1 182 ? 10.453 -23.234 1.999 1 93.44 182 ALA A CA 1
ATOM 1382 C C . ALA A 1 182 ? 11.055 -22.031 1.265 1 93.44 182 ALA A C 1
ATOM 1384 O O . ALA A 1 182 ? 10.68 -20.891 1.52 1 93.44 182 ALA A O 1
ATOM 1385 N N . ARG A 1 183 ? 12.031 -22.297 0.38 1 95.81 183 ARG A N 1
ATOM 1386 C CA . ARG A 1 183 ? 12.742 -21.25 -0.342 1 95.81 183 ARG A CA 1
ATOM 1387 C C . ARG A 1 183 ? 12.727 -21.516 -1.845 1 95.81 183 ARG A C 1
ATOM 1389 O O . ARG A 1 183 ? 12.891 -22.656 -2.287 1 95.81 183 ARG A O 1
ATOM 1396 N N . TRP A 1 184 ? 12.422 -20.453 -2.609 1 97.12 184 TRP A N 1
ATOM 1397 C CA . TRP A 1 184 ? 12.609 -20.5 -4.055 1 97.12 184 TRP A CA 1
ATOM 1398 C C . TRP A 1 184 ? 14.023 -20.047 -4.43 1 97.12 184 TRP A C 1
ATOM 1400 O O . TRP A 1 184 ? 14.477 -18.984 -4.008 1 97.12 184 TRP A O 1
ATOM 1410 N N . VAL A 1 185 ? 14.742 -20.875 -5.16 1 96.31 185 VAL A N 1
ATOM 1411 C CA . VAL A 1 185 ? 16.125 -20.594 -5.535 1 96.31 185 VAL A CA 1
ATOM 1412 C C . VAL A 1 185 ? 16.234 -20.531 -7.059 1 96.31 185 VAL A C 1
ATOM 1414 O O . VAL A 1 185 ? 15.391 -21.062 -7.773 1 96.31 185 VAL A O 1
ATOM 1417 N N . ALA A 1 186 ? 17.266 -19.812 -7.551 1 94.56 186 ALA A N 1
ATOM 1418 C CA . ALA A 1 186 ? 17.531 -19.734 -8.984 1 94.56 186 ALA A CA 1
ATOM 1419 C C . ALA A 1 186 ? 17.875 -21.109 -9.562 1 94.56 186 ALA A C 1
ATOM 1421 O O . ALA A 1 186 ? 18.516 -21.922 -8.898 1 94.56 186 ALA A O 1
ATOM 1422 N N . GLY A 1 187 ? 17.406 -21.375 -10.773 1 89.62 187 GLY A N 1
ATOM 1423 C CA . GLY A 1 187 ? 17.625 -22.656 -11.414 1 89.62 187 GLY A CA 1
ATOM 1424 C C . GLY A 1 187 ? 19 -22.781 -12.031 1 89.62 187 GLY A C 1
ATOM 1425 O O . GLY A 1 187 ? 19.359 -23.844 -12.547 1 89.62 187 GLY A O 1
ATOM 1426 N N . ASP A 1 188 ? 19.781 -21.781 -11.961 1 84.75 188 ASP A N 1
ATOM 1427 C CA . ASP A 1 188 ? 21.047 -21.766 -12.672 1 84.75 188 ASP A CA 1
ATOM 1428 C C . ASP A 1 188 ? 22.125 -22.5 -11.883 1 84.75 188 ASP A C 1
ATOM 1430 O O . ASP A 1 188 ? 23.297 -22.516 -12.281 1 84.75 188 ASP A O 1
ATOM 1434 N N . GLY A 1 189 ? 21.844 -23.094 -10.852 1 83.44 189 GLY A N 1
ATOM 1435 C CA . GLY A 1 189 ? 22.812 -23.859 -10.062 1 83.44 189 GLY A CA 1
ATOM 1436 C C . GLY A 1 189 ? 23.453 -23.031 -8.961 1 83.44 189 GLY A C 1
ATOM 1437 O O . GLY A 1 189 ? 24.188 -23.562 -8.133 1 83.44 189 GLY A O 1
ATOM 1438 N N . SER A 1 190 ? 23.219 -21.75 -8.898 1 85.31 190 SER A N 1
ATOM 1439 C CA . SER A 1 190 ? 23.844 -20.891 -7.895 1 85.31 190 SER A CA 1
ATOM 1440 C C . SER A 1 190 ? 23.203 -21.109 -6.523 1 85.31 190 SER A C 1
ATOM 1442 O O . SER A 1 190 ? 23.781 -20.703 -5.504 1 85.31 190 SER A O 1
ATOM 1444 N N . ASP A 1 191 ? 22.109 -21.688 -6.422 1 84.56 191 ASP A N 1
ATOM 1445 C CA . ASP A 1 191 ? 21.344 -21.906 -5.195 1 84.56 191 ASP A CA 1
ATOM 1446 C C . ASP A 1 191 ? 21.047 -20.578 -4.5 1 84.56 191 ASP A C 1
ATOM 1448 O O . ASP A 1 191 ? 20.906 -20.531 -3.273 1 84.56 191 ASP A O 1
ATOM 1452 N N . GLU A 1 192 ? 21.109 -19.516 -5.25 1 93.5 192 GLU A N 1
ATOM 1453 C CA . GLU A 1 192 ? 20.75 -18.203 -4.695 1 93.5 192 GLU A CA 1
ATOM 1454 C C . GLU A 1 192 ? 19.266 -18.156 -4.316 1 93.5 192 GLU A C 1
ATOM 1456 O O . GLU A 1 192 ? 18.406 -18.469 -5.129 1 93.5 192 GLU A O 1
ATOM 1461 N N . THR A 1 193 ? 19 -17.734 -3.055 1 95.38 193 THR A N 1
ATOM 1462 C CA . THR A 1 193 ? 17.609 -17.625 -2.602 1 95.38 193 THR A CA 1
ATOM 1463 C C . THR A 1 193 ? 16.938 -16.391 -3.219 1 95.38 193 THR A C 1
ATOM 1465 O O . THR A 1 193 ? 17.422 -15.273 -3.064 1 95.38 193 THR A O 1
ATOM 1468 N N . LEU A 1 194 ? 15.914 -16.625 -3.951 1 97.19 194 LEU A N 1
ATOM 1469 C CA . LEU A 1 194 ? 15.172 -15.539 -4.594 1 97.19 194 LEU A CA 1
ATOM 1470 C C . LEU A 1 194 ? 13.992 -15.102 -3.729 1 97.19 194 LEU A C 1
ATOM 1472 O O . LEU A 1 194 ? 13.711 -13.906 -3.617 1 97.19 194 LEU A O 1
ATOM 1476 N N . ALA A 1 195 ? 13.32 -16.031 -3.123 1 97 195 ALA A N 1
ATOM 1477 C CA . ALA A 1 195 ? 12.148 -15.742 -2.301 1 97 195 ALA A CA 1
ATOM 1478 C C . ALA A 1 195 ? 11.953 -16.812 -1.225 1 97 195 ALA A C 1
ATOM 1480 O O . ALA A 1 195 ? 12.445 -17.938 -1.36 1 97 195 ALA A O 1
ATOM 1481 N N . ILE A 1 196 ? 11.258 -16.438 -0.173 1 96.25 196 ILE A N 1
ATOM 1482 C CA . ILE A 1 196 ? 10.93 -17.328 0.928 1 96.25 196 ILE A CA 1
ATOM 1483 C C . ILE A 1 196 ? 9.414 -17.375 1.123 1 96.25 196 ILE A C 1
ATOM 1485 O O . ILE A 1 196 ? 8.75 -16.328 1.071 1 96.25 196 ILE A O 1
ATOM 1489 N N . GLU A 1 197 ? 8.938 -18.594 1.271 1 94.88 197 GLU A N 1
ATOM 1490 C CA . GLU A 1 197 ? 7.527 -18.734 1.633 1 94.88 197 GLU A CA 1
ATOM 1491 C C . GLU A 1 197 ? 7.336 -18.641 3.143 1 94.88 197 GLU A C 1
ATOM 1493 O O . GLU A 1 197 ? 8.148 -19.156 3.912 1 94.88 197 GLU A O 1
ATOM 1498 N N . ASP A 1 198 ? 6.34 -17.906 3.453 1 89.19 198 ASP A N 1
ATOM 1499 C CA . ASP A 1 198 ? 5.945 -17.797 4.855 1 89.19 198 ASP A CA 1
ATOM 1500 C C . ASP A 1 198 ? 4.43 -17.906 5.008 1 89.19 198 ASP A C 1
ATOM 1502 O O . ASP A 1 198 ? 3.688 -17.672 4.055 1 89.19 198 ASP A O 1
ATOM 1506 N N . ALA A 1 199 ? 4.008 -18.547 6.062 1 82.5 199 ALA A N 1
ATOM 1507 C CA . ALA A 1 199 ? 2.586 -18.625 6.391 1 82.5 199 ALA A CA 1
ATOM 1508 C C . ALA A 1 199 ? 2.318 -18.109 7.801 1 82.5 199 ALA A C 1
ATOM 1510 O O . ALA A 1 199 ? 2.838 -18.656 8.773 1 82.5 199 ALA A O 1
ATOM 1511 N N . ALA A 1 200 ? 2.041 -16.828 7.84 1 69.44 200 ALA A N 1
ATOM 1512 C CA . ALA A 1 200 ? 1.652 -16.266 9.125 1 69.44 200 ALA A CA 1
ATOM 1513 C C . ALA A 1 200 ? 0.142 -16.062 9.203 1 69.44 200 ALA A C 1
ATOM 1515 O O . ALA A 1 200 ? -0.476 -15.594 8.242 1 69.44 200 ALA A O 1
ATOM 1516 N N . ASP A 1 201 ? -0.469 -16.5 10.336 1 66.31 201 ASP A N 1
ATOM 1517 C CA . ASP A 1 201 ? -1.9 -16.344 10.578 1 66.31 201 ASP A CA 1
ATOM 1518 C C . ASP A 1 201 ? -2.717 -16.953 9.438 1 66.31 201 ASP A C 1
ATOM 1520 O O . ASP A 1 201 ? -3.684 -16.344 8.969 1 66.31 201 ASP A O 1
ATOM 1524 N N . ASP A 1 202 ? -2.285 -17.969 8.82 1 74.31 202 ASP A N 1
ATOM 1525 C CA . ASP A 1 202 ? -2.959 -18.734 7.773 1 74.31 202 ASP A CA 1
ATOM 1526 C C . ASP A 1 202 ? -2.955 -17.984 6.445 1 74.31 202 ASP A C 1
ATOM 1528 O O . ASP A 1 202 ? -3.734 -18.297 5.543 1 74.31 202 ASP A O 1
ATOM 1532 N N . GLN A 1 203 ? -2.25 -16.922 6.461 1 83.88 203 GLN A N 1
ATOM 1533 C CA . GLN A 1 203 ? -2.094 -16.203 5.203 1 83.88 203 GLN A CA 1
ATOM 1534 C C . GLN A 1 203 ? -0.772 -16.562 4.527 1 83.88 203 GLN A C 1
ATOM 1536 O O . GLN A 1 203 ? 0.296 -16.406 5.121 1 83.88 203 GLN A O 1
ATOM 1541 N N . ARG A 1 204 ? -0.86 -17.094 3.322 1 92.75 204 ARG A N 1
ATOM 1542 C CA . ARG A 1 204 ? 0.333 -17.469 2.568 1 92.75 204 ARG A CA 1
ATOM 1543 C C . ARG A 1 204 ? 1.043 -16.234 2.02 1 92.75 204 ARG A C 1
ATOM 1545 O O . ARG A 1 204 ? 0.403 -15.336 1.462 1 92.75 204 ARG A O 1
ATOM 1552 N N . ARG A 1 205 ? 2.359 -16.188 2.295 1 92.94 205 ARG A N 1
ATOM 1553 C CA . ARG A 1 205 ? 3.176 -15.062 1.848 1 92.94 205 ARG A CA 1
ATOM 1554 C C . ARG A 1 205 ? 4.387 -15.547 1.058 1 92.94 205 ARG A C 1
ATOM 1556 O O . ARG A 1 205 ? 4.949 -16.609 1.354 1 92.94 205 ARG A O 1
ATOM 1563 N N . LEU A 1 206 ? 4.699 -14.852 0.051 1 95.31 206 LEU A N 1
ATOM 1564 C CA . LEU A 1 206 ? 5.949 -14.992 -0.687 1 95.31 206 LEU A CA 1
ATOM 1565 C C . LEU A 1 206 ? 6.82 -13.75 -0.524 1 95.31 206 LEU A C 1
ATOM 1567 O O . LEU A 1 206 ? 6.449 -12.664 -0.973 1 95.31 206 LEU A O 1
ATOM 1571 N N . ILE A 1 207 ? 7.949 -13.906 0.156 1 93.19 207 ILE A N 1
ATOM 1572 C CA . ILE A 1 207 ? 8.844 -12.789 0.435 1 93.19 207 ILE A CA 1
ATOM 1573 C C . ILE A 1 207 ? 9.977 -12.758 -0.587 1 93.19 207 ILE A C 1
ATOM 1575 O O . ILE A 1 207 ? 10.93 -13.539 -0.484 1 93.19 207 ILE A O 1
ATOM 1579 N N . LEU A 1 208 ? 9.852 -11.883 -1.579 1 94.44 208 LEU A N 1
ATOM 1580 C CA . LEU A 1 208 ? 10.906 -11.68 -2.566 1 94.44 208 LEU A CA 1
ATOM 1581 C C . LEU A 1 208 ? 12.125 -11.016 -1.934 1 94.44 208 LEU A C 1
ATOM 1583 O O . LEU A 1 208 ? 12.031 -9.906 -1.407 1 94.44 208 LEU A O 1
ATOM 1587 N N . MET A 1 209 ? 13.25 -11.648 -2.055 1 93.31 209 MET A N 1
ATOM 1588 C CA . MET A 1 209 ? 14.438 -11.211 -1.334 1 93.31 209 MET A CA 1
ATOM 1589 C C . MET A 1 209 ? 15.367 -10.422 -2.25 1 93.31 209 MET A C 1
ATOM 1591 O O . MET A 1 209 ? 16.25 -9.703 -1.776 1 93.31 209 MET A O 1
ATOM 1595 N N . LYS A 1 210 ? 15.227 -10.5 -3.494 1 92.44 210 LYS A N 1
ATOM 1596 C CA . LYS A 1 210 ? 16.094 -9.875 -4.48 1 92.44 210 LYS A CA 1
ATOM 1597 C C . LYS A 1 210 ? 15.297 -9.164 -5.562 1 92.44 210 LYS A C 1
ATOM 1599 O O . LYS A 1 210 ? 14.141 -9.516 -5.812 1 92.44 210 LYS A O 1
ATOM 1604 N N . SER A 1 211 ? 15.984 -8.164 -6.105 1 92.44 211 SER A N 1
ATOM 1605 C CA . SER A 1 211 ? 15.383 -7.559 -7.285 1 92.44 211 SER A CA 1
ATOM 1606 C C . SER A 1 211 ? 15.398 -8.516 -8.469 1 92.44 211 SER A C 1
ATOM 1608 O O . SER A 1 211 ? 16.406 -9.18 -8.719 1 92.44 211 SER A O 1
ATOM 1610 N N . LEU A 1 212 ? 14.281 -8.664 -9.086 1 94.19 212 LEU A N 1
ATOM 1611 C CA . LEU A 1 212 ? 14.148 -9.492 -10.289 1 94.19 212 LEU A CA 1
ATOM 1612 C C . LEU A 1 212 ? 13.445 -8.727 -11.398 1 94.19 212 LEU A C 1
ATOM 1614 O O . LEU A 1 212 ? 12.773 -7.723 -11.141 1 94.19 212 LEU A O 1
ATOM 1618 N N . ARG A 1 213 ? 13.711 -9.195 -12.633 1 92.69 213 ARG A N 1
ATOM 1619 C CA . ARG A 1 213 ? 12.953 -8.641 -13.75 1 92.69 213 ARG A CA 1
ATOM 1620 C C . ARG A 1 213 ? 11.469 -8.938 -13.602 1 92.69 213 ARG A C 1
ATOM 1622 O O . ARG A 1 213 ? 11.086 -9.969 -13.039 1 92.69 213 ARG A O 1
ATOM 1629 N N . ARG A 1 214 ? 10.633 -8.109 -14.148 1 92.5 214 ARG A N 1
ATOM 1630 C CA . ARG A 1 214 ? 9.188 -8.219 -14.016 1 92.5 214 ARG A CA 1
ATOM 1631 C C . ARG A 1 214 ? 8.695 -9.57 -14.531 1 92.5 214 ARG A C 1
ATOM 1633 O O . ARG A 1 214 ? 7.883 -10.227 -13.875 1 92.5 214 ARG A O 1
ATOM 1640 N N . LYS A 1 215 ? 9.203 -10.016 -15.641 1 94.25 215 LYS A N 1
ATOM 1641 C CA . LYS A 1 215 ? 8.773 -11.297 -16.203 1 94.25 215 LYS A CA 1
ATOM 1642 C C . LYS A 1 215 ? 9.094 -12.445 -15.242 1 94.25 215 LYS A C 1
ATOM 1644 O O . LYS A 1 215 ? 8.328 -13.406 -15.141 1 94.25 215 LYS A O 1
ATOM 1649 N N . GLU A 1 216 ? 10.203 -12.32 -14.594 1 95.88 216 GLU A N 1
ATOM 1650 C CA . GLU A 1 216 ? 10.617 -13.352 -13.656 1 95.88 216 GLU A CA 1
ATOM 1651 C C . GLU A 1 216 ? 9.734 -13.352 -12.414 1 95.88 216 GLU A C 1
ATOM 1653 O O . GLU A 1 216 ? 9.359 -14.414 -11.906 1 95.88 216 GLU A O 1
ATOM 1658 N N . VAL A 1 217 ? 9.43 -12.148 -11.953 1 95.75 217 VAL A N 1
ATOM 1659 C CA . VAL A 1 217 ? 8.555 -12.031 -10.789 1 95.75 217 VAL A CA 1
ATOM 1660 C C . VAL A 1 217 ? 7.176 -12.609 -11.117 1 95.75 217 VAL A C 1
ATOM 1662 O O . VAL A 1 217 ? 6.617 -13.383 -10.344 1 95.75 217 VAL A O 1
ATOM 1665 N N . ASP A 1 218 ? 6.66 -12.242 -12.281 1 96.44 218 ASP A N 1
ATOM 1666 C CA . ASP A 1 218 ? 5.355 -12.742 -12.703 1 96.44 218 ASP A CA 1
ATOM 1667 C C . ASP A 1 218 ? 5.332 -14.266 -12.727 1 96.44 218 ASP A C 1
ATOM 1669 O O . ASP A 1 218 ? 4.383 -14.883 -12.242 1 96.44 218 ASP A O 1
ATOM 1673 N N . ALA A 1 219 ? 6.355 -14.805 -13.297 1 97.81 219 ALA A N 1
ATOM 1674 C CA . ALA A 1 219 ? 6.445 -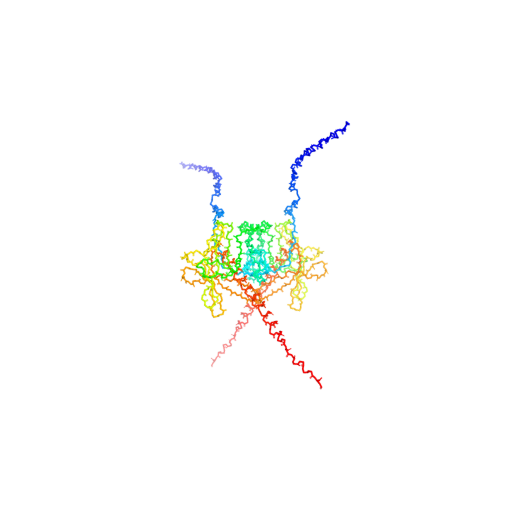16.266 -13.383 1 97.81 219 ALA A CA 1
ATOM 1675 C C . ALA A 1 219 ? 6.566 -16.891 -11.992 1 97.81 219 ALA A C 1
ATOM 1677 O O . ALA A 1 219 ? 5.922 -17.891 -11.703 1 97.81 219 ALA A O 1
ATOM 1678 N N . LEU A 1 220 ? 7.398 -16.312 -11.18 1 98.25 220 LEU A N 1
ATOM 1679 C CA . LEU A 1 220 ? 7.625 -16.844 -9.836 1 98.25 220 LEU A CA 1
ATOM 1680 C C . LEU A 1 220 ? 6.336 -16.812 -9.023 1 98.25 220 LEU A C 1
ATOM 1682 O O . LEU A 1 220 ? 5.996 -17.797 -8.359 1 98.25 220 LEU A O 1
ATOM 1686 N N . VAL A 1 221 ? 5.629 -15.695 -9.062 1 98.12 221 VAL A N 1
ATOM 1687 C CA . VAL A 1 221 ? 4.375 -15.57 -8.32 1 98.12 221 VAL A CA 1
ATOM 1688 C C . VAL A 1 221 ? 3.35 -16.562 -8.875 1 98.12 221 VAL A C 1
ATOM 1690 O O . VAL A 1 221 ? 2.607 -17.188 -8.117 1 98.12 221 VAL A O 1
ATOM 1693 N N . ALA A 1 222 ? 3.262 -16.672 -10.156 1 98.38 222 ALA A N 1
ATOM 1694 C CA . ALA A 1 222 ? 2.344 -17.641 -10.773 1 98.38 222 ALA A CA 1
ATOM 1695 C C . ALA A 1 222 ? 2.662 -19.062 -10.336 1 98.38 222 ALA A C 1
ATOM 1697 O O . ALA A 1 222 ? 1.759 -19.828 -10.016 1 98.38 222 ALA A O 1
ATOM 1698 N N . LEU A 1 223 ? 3.939 -19.406 -10.375 1 98.38 223 LEU A N 1
ATOM 1699 C CA . LEU A 1 223 ? 4.359 -20.75 -9.984 1 98.38 223 LEU A CA 1
ATOM 1700 C C . LEU A 1 223 ? 4.098 -20.984 -8.5 1 98.38 223 LEU A C 1
ATOM 1702 O O . LEU A 1 223 ? 3.738 -22.094 -8.094 1 98.38 223 LEU A O 1
ATOM 1706 N N . TRP A 1 224 ? 4.297 -19.984 -7.754 1 97.94 224 TRP A N 1
ATOM 1707 C CA . TRP A 1 224 ? 3.945 -20.047 -6.34 1 97.94 224 TRP A CA 1
ATOM 1708 C C . TRP A 1 224 ? 2.463 -20.359 -6.16 1 97.94 224 TRP A C 1
ATOM 1710 O O . TRP A 1 224 ? 2.096 -21.25 -5.391 1 97.94 224 TRP A O 1
ATOM 1720 N N . CYS A 1 225 ? 1.645 -19.688 -6.84 1 97.81 225 CYS A N 1
ATOM 1721 C CA . CYS A 1 225 ? 0.211 -19.953 -6.805 1 97.81 225 CYS A CA 1
ATOM 1722 C C . CYS A 1 225 ? -0.088 -21.375 -7.27 1 97.81 225 CYS A C 1
ATOM 1724 O O . CYS A 1 225 ? -0.942 -22.062 -6.691 1 97.81 225 CYS A O 1
ATOM 1726 N N . CYS A 1 226 ? 0.585 -21.766 -8.297 1 97.31 226 CYS A N 1
ATOM 1727 C CA . CYS A 1 226 ? 0.42 -23.125 -8.812 1 97.31 226 CYS A CA 1
ATOM 1728 C C . CYS A 1 226 ? 0.812 -24.156 -7.758 1 97.31 226 CYS A C 1
ATOM 1730 O O . CYS A 1 226 ? 0.16 -25.188 -7.629 1 97.31 226 CYS A O 1
ATOM 1732 N N . SER A 1 227 ? 1.884 -23.938 -7.059 1 96.12 227 SER A N 1
ATOM 1733 C CA . SER A 1 227 ? 2.324 -24.859 -6.012 1 96.12 227 SER A CA 1
ATOM 1734 C C . SER A 1 227 ? 1.296 -24.938 -4.891 1 96.12 227 SER A C 1
ATOM 1736 O O . SER A 1 227 ? 1.079 -26.016 -4.324 1 96.12 227 SER A O 1
ATOM 1738 N N . ILE A 1 228 ? 0.696 -23.844 -4.555 1 95.31 228 ILE A N 1
ATOM 1739 C CA . ILE A 1 228 ? -0.35 -23.812 -3.539 1 95.31 228 ILE A CA 1
ATOM 1740 C C . ILE A 1 228 ? -1.557 -24.625 -4.023 1 95.31 228 ILE A C 1
ATOM 1742 O O . ILE A 1 228 ? -2.17 -25.359 -3.248 1 95.31 228 ILE A O 1
ATOM 1746 N N . TRP A 1 229 ? -1.863 -24.422 -5.289 1 95.81 229 TRP A N 1
ATOM 1747 C CA . TRP A 1 229 ? -2.922 -25.219 -5.902 1 95.81 229 TRP A CA 1
ATOM 1748 C C . TRP A 1 229 ? -2.627 -26.719 -5.77 1 95.81 229 TRP A C 1
ATOM 1750 O O . TRP A 1 229 ? -3.496 -27.484 -5.363 1 95.81 229 TRP A O 1
ATOM 1760 N N . GLN A 1 230 ? -1.469 -27.141 -6.121 1 94 230 GLN A N 1
ATOM 1761 C CA . GLN A 1 230 ? -1.073 -28.531 -6.023 1 94 230 GLN A CA 1
ATOM 1762 C C . GLN A 1 230 ? -1.236 -29.047 -4.598 1 94 230 GLN A C 1
ATOM 1764 O O . GLN A 1 230 ? -1.763 -30.141 -4.383 1 94 230 GLN A O 1
ATOM 1769 N N . GLU A 1 231 ? -0.768 -28.281 -3.648 1 91.31 231 GLU A N 1
ATOM 1770 C CA . GLU A 1 231 ? -0.9 -28.656 -2.246 1 91.31 231 GLU A CA 1
ATOM 1771 C C . GLU A 1 231 ? -2.365 -28.844 -1.857 1 91.31 231 GLU A C 1
ATOM 1773 O O . GLU A 1 231 ? -2.717 -29.781 -1.15 1 91.31 231 GLU A O 1
ATOM 1778 N N . ALA A 1 232 ? -3.146 -27.938 -2.291 1 91.75 232 ALA A N 1
ATOM 1779 C CA . ALA A 1 232 ? -4.57 -28 -1.979 1 91.75 232 ALA A CA 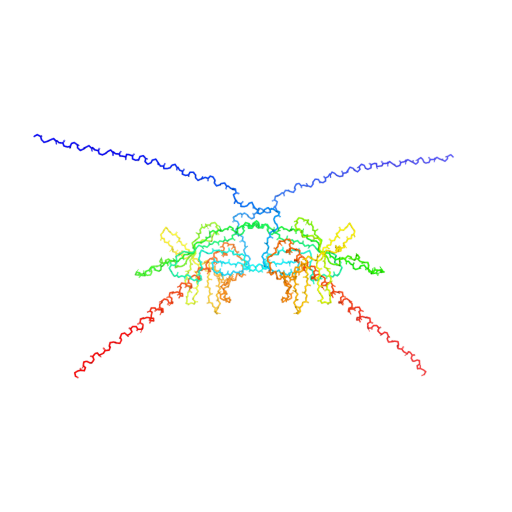1
ATOM 1780 C C . ALA A 1 232 ? -5.215 -29.234 -2.6 1 91.75 232 ALA A C 1
ATOM 1782 O O . ALA A 1 232 ? -6.02 -29.906 -1.958 1 91.75 232 ALA A O 1
ATOM 1783 N N . ALA A 1 233 ? -4.875 -29.5 -3.799 1 90.75 233 ALA A N 1
ATOM 1784 C CA . ALA A 1 233 ? -5.41 -30.656 -4.504 1 90.75 233 ALA A CA 1
ATOM 1785 C C . ALA A 1 233 ? -4.973 -31.953 -3.826 1 90.75 233 ALA A C 1
ATOM 1787 O O . ALA A 1 233 ? -5.766 -32.875 -3.697 1 90.75 233 ALA A O 1
ATOM 1788 N N . ASP A 1 234 ? -3.723 -31.984 -3.461 1 88.5 234 ASP A N 1
ATOM 1789 C CA . ASP A 1 234 ? -3.215 -33.156 -2.766 1 88.5 234 ASP A CA 1
ATOM 1790 C C . ASP A 1 234 ? -3.955 -33.375 -1.449 1 88.5 234 ASP A C 1
ATOM 1792 O O . ASP A 1 234 ? -4.281 -34.531 -1.101 1 88.5 234 ASP A O 1
ATOM 1796 N N . ARG A 1 235 ? -4.199 -32.344 -0.756 1 88.5 235 ARG A N 1
ATOM 1797 C CA . ARG A 1 235 ? -4.922 -32.438 0.508 1 88.5 235 ARG A CA 1
ATOM 1798 C C . ARG A 1 235 ? -6.348 -32.906 0.29 1 88.5 235 ARG A C 1
ATOM 1800 O O . ARG A 1 235 ? -6.867 -33.688 1.081 1 88.5 235 ARG A O 1
ATOM 1807 N N . ALA A 1 236 ? -6.914 -32.469 -0.745 1 87.81 236 ALA A N 1
ATOM 1808 C CA . ALA A 1 236 ? -8.273 -32.875 -1.07 1 87.81 236 ALA A CA 1
ATOM 1809 C C . ALA A 1 236 ? -8.336 -34.375 -1.425 1 87.81 236 ALA A C 1
ATOM 1811 O O . ALA A 1 236 ? -9.289 -35.062 -1.056 1 87.81 236 ALA A O 1
ATOM 1812 N N . GLU A 1 237 ? -7.402 -34.812 -2.086 1 85.81 237 GLU A N 1
ATOM 1813 C CA . GLU A 1 237 ? -7.348 -36.219 -2.439 1 85.81 237 GLU A CA 1
ATOM 1814 C C . GLU A 1 237 ? -7.137 -37.094 -1.204 1 85.81 237 GLU A C 1
ATOM 1816 O O . GLU A 1 237 ? -7.75 -38.156 -1.077 1 85.81 237 GLU A O 1
ATOM 1821 N N . GLU A 1 238 ? -6.297 -36.625 -0.357 1 85.56 238 GLU A N 1
ATOM 1822 C CA . GLU A 1 238 ? -6.039 -37.375 0.869 1 85.56 238 GLU A CA 1
ATOM 1823 C C . GLU A 1 238 ? -7.285 -37.438 1.749 1 85.56 238 GLU A C 1
ATOM 1825 O O . GLU A 1 238 ? -7.586 -38.5 2.332 1 85.56 238 GLU A O 1
ATOM 1830 N N . ALA A 1 239 ? -7.941 -36.406 1.766 1 83.69 239 ALA A N 1
ATOM 1831 C CA . ALA A 1 239 ? -9.164 -36.344 2.561 1 83.69 239 ALA A CA 1
ATOM 1832 C C . ALA A 1 239 ? -10.234 -37.281 1.977 1 83.69 239 ALA A C 1
ATOM 1834 O O . ALA A 1 239 ? -10.977 -37.938 2.717 1 83.69 239 ALA A O 1
ATOM 1835 N N . SER A 1 240 ? -10.312 -37.312 0.698 1 83.56 240 SER A N 1
ATOM 1836 C CA . SER A 1 240 ? -11.289 -38.156 0.031 1 83.56 240 SER A CA 1
ATOM 1837 C C . SER A 1 240 ? -10.969 -39.656 0.239 1 83.56 240 SER A C 1
ATOM 1839 O O . SER A 1 240 ? -11.867 -40.469 0.407 1 83.56 240 SER A O 1
ATOM 1841 N N . LYS A 1 241 ? -9.758 -40.031 0.319 1 82 241 LYS A N 1
ATOM 1842 C CA . LYS A 1 241 ? -9.344 -41.406 0.549 1 82 241 LYS A CA 1
ATOM 1843 C C . LYS A 1 241 ? -9.648 -41.844 1.98 1 82 241 LYS A C 1
ATOM 1845 O O . LYS A 1 241 ? -10.055 -42.969 2.215 1 82 241 LYS A O 1
ATOM 1850 N N . GLU A 1 242 ? -9.414 -40.875 2.824 1 79.5 242 GLU A N 1
ATOM 1851 C CA . GLU A 1 242 ? -9.695 -41.188 4.223 1 79.5 242 GLU A CA 1
ATOM 1852 C C . GLU A 1 242 ? -11.188 -41.406 4.449 1 79.5 242 GLU A C 1
ATOM 1854 O O . GLU A 1 242 ? -11.578 -42.281 5.227 1 79.5 242 GLU A O 1
ATOM 1859 N N . MET A 1 243 ? -11.93 -40.656 3.787 1 76.38 243 MET A N 1
ATOM 1860 C CA . MET A 1 243 ? -13.375 -40.812 3.908 1 76.38 243 MET A CA 1
ATOM 1861 C C . MET A 1 243 ? -13.844 -42.125 3.293 1 76.38 243 MET A C 1
ATOM 1863 O O . MET A 1 243 ? -14.703 -42.812 3.854 1 76.38 243 MET A O 1
ATOM 1867 N N . LYS A 1 244 ? -13.258 -42.625 2.232 1 73.62 244 LYS A N 1
ATOM 1868 C CA . LYS A 1 244 ? -13.602 -43.906 1.594 1 73.62 244 LYS A CA 1
ATOM 1869 C C . LYS A 1 244 ? -13.055 -45.094 2.395 1 73.62 244 LYS A C 1
ATOM 1871 O O . LYS A 1 244 ? -13.688 -46.156 2.455 1 73.62 244 LYS A O 1
ATOM 1876 N N . GLY A 1 245 ? -11.945 -44.781 2.877 1 68.12 245 GLY A N 1
ATOM 1877 C CA . GLY A 1 245 ? -11.367 -45.812 3.703 1 68.12 245 GLY A CA 1
ATOM 1878 C C . GLY A 1 245 ? -12.102 -46.031 5.016 1 68.12 245 GLY A C 1
ATOM 1879 O O . GLY A 1 245 ? -12.234 -47.156 5.496 1 68.12 245 GLY A O 1
ATOM 1880 N N . SER A 1 246 ? -12.555 -45 5.582 1 67.44 246 SER A N 1
ATOM 1881 C CA . SER A 1 246 ? -13.328 -45.094 6.82 1 67.44 246 SER A CA 1
ATOM 1882 C C . SER A 1 246 ? -14.68 -45.75 6.582 1 67.44 246 SER A C 1
ATOM 1884 O O . SER A 1 246 ? -15.18 -46.469 7.441 1 67.44 246 SER A O 1
ATOM 1886 N N . LYS A 1 247 ? -15.172 -45.562 5.504 1 59.91 247 LYS A N 1
ATOM 1887 C CA . LYS A 1 247 ? -16.453 -46.188 5.219 1 59.91 247 LYS A CA 1
ATOM 1888 C C . LYS A 1 247 ? -16.266 -47.688 4.969 1 59.91 247 LYS A C 1
ATOM 1890 O O . LYS A 1 247 ? -17.219 -48.469 5.117 1 59.91 247 LYS A O 1
ATOM 1895 N N . SER A 1 248 ? -15.172 -48.062 4.371 1 57.62 248 SER A N 1
ATOM 1896 C CA . SER A 1 248 ? -14.93 -49.469 4.125 1 57.62 248 SER A CA 1
ATOM 1897 C C . SER A 1 248 ? -14.672 -50.219 5.426 1 57.62 248 SER A C 1
ATOM 1899 O O . SER A 1 248 ? -14.992 -51.406 5.543 1 57.62 248 SER A O 1
ATOM 1901 N N . SER A 1 249 ? -14.109 -49.594 6.352 1 53.84 249 SER A N 1
ATOM 1902 C CA . SER A 1 249 ? -13.875 -50.281 7.617 1 53.84 249 SER A CA 1
ATOM 1903 C C . SER A 1 249 ? -15.172 -50.469 8.398 1 53.84 249 SER A C 1
ATOM 1905 O O . SER A 1 249 ? -15.242 -51.312 9.312 1 53.84 249 SER A O 1
ATOM 1907 N N . GLY A 1 250 ? -16.109 -49.656 8.086 1 49.81 250 GLY A N 1
ATOM 1908 C CA . GLY A 1 250 ? -17.344 -49.812 8.844 1 49.81 250 GLY A CA 1
ATOM 1909 C C . GLY A 1 250 ? -18.188 -50.969 8.398 1 49.81 250 GLY A C 1
ATOM 1910 O O . GLY A 1 250 ? -19.172 -51.312 9.062 1 49.81 250 GLY A O 1
ATOM 1911 N N . CYS A 1 251 ? -18.109 -51.25 7.078 1 43.81 251 CYS A N 1
ATOM 1912 C CA . CYS A 1 251 ? -19.062 -52.312 6.715 1 43.81 251 CYS A CA 1
ATOM 1913 C C . CYS A 1 251 ? -18.516 -53.688 7.066 1 43.81 251 CYS A C 1
ATOM 1915 O O . CYS A 1 251 ? -17.891 -54.344 6.234 1 43.81 251 CYS A O 1
ATOM 1917 N N . GLU A 1 252 ? -17.734 -53.781 8.109 1 43.38 252 GLU A N 1
ATOM 1918 C CA . GLU A 1 252 ? -17.625 -55.156 8.594 1 43.38 252 GLU A CA 1
ATOM 1919 C C . GLU A 1 252 ? -19 -55.75 8.883 1 43.38 252 GLU A C 1
ATOM 1921 O O . GLU A 1 252 ? -19.688 -55.312 9.805 1 43.38 252 GLU A O 1
ATOM 1926 N N . VAL A 1 253 ? -19.734 -56.188 7.816 1 41.88 253 VAL A N 1
ATOM 1927 C CA . VAL A 1 253 ? -20.906 -57.062 7.914 1 41.88 253 VAL A CA 1
ATOM 1928 C C . VAL A 1 253 ? -20.625 -58.219 8.898 1 41.88 253 VAL A C 1
ATOM 1930 O O . VAL A 1 253 ? -19.703 -59 8.68 1 41.88 253 VAL A O 1
ATOM 1933 N N . VAL A 1 254 ? -20.906 -58.062 10.148 1 41.38 254 VAL A N 1
ATOM 1934 C CA . VAL A 1 254 ? -21.078 -59.125 11.141 1 41.38 254 VAL A CA 1
ATOM 1935 C C . VAL A 1 254 ? -22.016 -60.188 10.594 1 41.38 254 VAL A C 1
ATOM 1937 O O . VAL A 1 254 ? -23.188 -59.938 10.336 1 41.38 254 VAL A O 1
ATOM 1940 N N . ASP A 1 255 ? -21.625 -61.094 9.719 1 39.84 255 ASP A N 1
ATOM 1941 C CA . ASP A 1 255 ? -22.25 -62.375 9.414 1 39.84 255 ASP A CA 1
ATOM 1942 C C . ASP A 1 255 ? -22.703 -63.094 10.688 1 39.84 255 ASP A C 1
ATOM 1944 O O . ASP A 1 255 ? -21.875 -63.594 11.453 1 39.84 255 ASP A O 1
ATOM 1948 N N . GLY A 1 256 ? -23.578 -62.562 11.555 1 35 256 GLY A N 1
ATOM 1949 C CA . GLY A 1 256 ? -24.312 -63.25 12.609 1 35 256 GLY A CA 1
ATOM 1950 C C . GLY A 1 256 ? -24.906 -64.562 12.18 1 35 256 GLY A C 1
ATOM 1951 O O . GLY A 1 256 ? -25.406 -64.688 11.055 1 35 256 GLY A O 1
ATOM 1952 N N . LEU A 1 257 ? -24.406 -65.812 12.711 1 38.34 257 LEU A N 1
ATOM 1953 C CA . LEU A 1 257 ? -24.906 -67.125 12.859 1 38.34 257 LEU A CA 1
ATOM 1954 C C . LEU A 1 257 ? -26.375 -67.125 13.273 1 38.34 257 LEU A C 1
ATOM 1956 O O . LEU A 1 257 ? -26.719 -66.562 14.312 1 38.34 257 LEU A O 1
ATOM 1960 N N . LEU A 1 258 ? -27.375 -67.062 12.391 1 34.78 258 LEU A N 1
ATOM 1961 C CA . LEU A 1 258 ? -28.75 -67.5 12.594 1 34.78 258 LEU A CA 1
ATOM 1962 C C . LEU A 1 258 ? -28.812 -68.875 13.234 1 34.78 258 LEU A C 1
ATOM 1964 O O . LEU A 1 258 ? -28.484 -69.875 12.594 1 34.78 258 LEU A O 1
ATOM 1968 N N . LEU A 1 259 ? -28.281 -69.062 14.484 1 32.59 259 LEU A N 1
ATOM 1969 C CA . LEU A 1 259 ? -28.641 -70.25 15.328 1 32.59 259 LEU A CA 1
ATOM 1970 C C . LEU A 1 259 ? -30.156 -70.375 15.453 1 32.59 259 LEU A C 1
ATOM 1972 O O . LEU A 1 259 ? -30.828 -69.438 15.852 1 32.59 259 LEU A O 1
ATOM 1976 N N . THR A 1 260 ? -30.766 -71.188 14.484 1 33.72 260 THR A N 1
ATOM 1977 C CA . THR A 1 260 ? -32.062 -71.938 14.555 1 33.72 260 THR A CA 1
ATOM 1978 C C . THR A 1 260 ? -32.188 -72.625 15.891 1 33.72 260 THR A C 1
ATOM 1980 O O . THR A 1 260 ? -31.375 -73.5 16.25 1 33.72 260 THR A O 1
ATOM 1983 N N . LEU A 1 261 ? -32.562 -71.938 17.016 1 29.61 261 LEU A N 1
ATOM 1984 C CA . LEU A 1 261 ? -33.25 -72.562 18.156 1 29.61 261 LEU A CA 1
ATOM 1985 C C . LEU A 1 261 ? -34.438 -73.375 17.719 1 29.61 261 LEU A C 1
ATOM 1987 O O . LEU A 1 261 ? -35.375 -72.875 17.141 1 29.61 261 LEU A O 1
ATOM 1991 N N . GLY A 1 262 ? -34.125 -74.75 17.328 1 25.06 262 GLY A N 1
ATOM 1992 C CA . GLY A 1 262 ? -34.969 -75.875 17.672 1 25.06 262 GLY A CA 1
ATOM 1993 C C . GLY A 1 262 ? -35.25 -76 19.156 1 25.06 262 GLY A C 1
ATOM 1994 O O . GLY A 1 262 ? -34.531 -75.438 19.969 1 25.06 262 GLY A O 1
ATOM 1995 N N . MET B 1 1 ? -63.719 -46.5 -65.312 1 26.05 1 MET B N 1
ATOM 1996 C CA . MET B 1 1 ? -62.875 -45.406 -65.75 1 26.05 1 MET B CA 1
ATOM 1997 C C . MET B 1 1 ? -62.5 -44.5 -64.562 1 26.05 1 MET B C 1
ATOM 1999 O O . MET B 1 1 ? -63.312 -43.688 -64.125 1 26.05 1 MET B O 1
ATOM 2003 N N . MET B 1 2 ? -61.656 -44.969 -63.688 1 23.44 2 MET B N 1
ATOM 2004 C CA . MET B 1 2 ? -61.281 -44.531 -62.344 1 23.44 2 MET B CA 1
ATOM 2005 C C . MET B 1 2 ? -60.406 -43.281 -62.375 1 23.44 2 MET B C 1
ATOM 2007 O O . MET B 1 2 ? -59.375 -43.281 -63.062 1 23.44 2 MET B O 1
ATOM 2011 N N . LYS B 1 3 ? -61 -42.062 -62.125 1 28.11 3 LYS B N 1
ATOM 2012 C CA . LYS B 1 3 ? -60.469 -40.688 -62.188 1 28.11 3 LYS B CA 1
ATOM 2013 C C . LYS B 1 3 ? -59.25 -40.531 -61.312 1 28.11 3 LYS B C 1
ATOM 2015 O O . LYS B 1 3 ? -59.312 -40.844 -60.125 1 28.11 3 LYS B O 1
ATOM 2020 N N . LYS B 1 4 ? -58 -40.562 -61.875 1 28.77 4 LYS B N 1
ATOM 2021 C CA . LYS B 1 4 ? -56.656 -40.469 -61.312 1 28.77 4 LYS B CA 1
ATOM 2022 C C . LYS B 1 4 ? -56.469 -39.156 -60.562 1 28.77 4 LYS B C 1
ATOM 2024 O O . LYS B 1 4 ? -56.656 -38.062 -61.125 1 28.77 4 LYS B O 1
ATOM 2029 N N . ALA B 1 5 ? -56.625 -39.156 -59.188 1 31.44 5 ALA B N 1
ATOM 2030 C CA . ALA B 1 5 ? -56.531 -38.094 -58.219 1 31.44 5 ALA B CA 1
ATOM 2031 C C . ALA B 1 5 ? -55.188 -37.344 -58.375 1 31.44 5 ALA B C 1
ATOM 2033 O O . ALA B 1 5 ? -54.125 -37.938 -58.25 1 31.44 5 ALA B O 1
ATOM 2034 N N . THR B 1 6 ? -55.125 -36.438 -59.281 1 31.73 6 THR B N 1
ATOM 2035 C CA . THR B 1 6 ? -53.938 -35.656 -59.625 1 31.73 6 THR B CA 1
ATOM 2036 C C . THR B 1 6 ? -53.375 -34.969 -58.375 1 31.73 6 THR B C 1
ATOM 2038 O O . THR B 1 6 ? -54.062 -34.219 -57.688 1 31.73 6 THR B O 1
ATOM 2041 N N . ASP B 1 7 ? -52.469 -35.625 -57.656 1 33.34 7 ASP B N 1
ATOM 2042 C CA . ASP B 1 7 ? -51.719 -35.219 -56.469 1 33.34 7 ASP B CA 1
ATOM 2043 C C . ASP B 1 7 ? -51.031 -33.906 -56.688 1 33.34 7 ASP B C 1
ATOM 2045 O O . ASP B 1 7 ? -50.188 -33.781 -57.562 1 33.34 7 ASP B O 1
ATOM 2049 N N . GLN B 1 8 ? -51.75 -32.781 -56.562 1 35.5 8 GLN B N 1
ATOM 2050 C CA . GLN B 1 8 ? -51.219 -31.438 -56.75 1 35.5 8 GLN B CA 1
ATOM 2051 C C . GLN B 1 8 ? -50 -31.203 -55.812 1 35.5 8 GLN B C 1
ATOM 2053 O O . GLN B 1 8 ? -50.062 -31.5 -54.625 1 35.5 8 GLN B O 1
ATOM 2058 N N . PRO B 1 9 ? -48.781 -31.156 -56.406 1 36.84 9 PRO B N 1
ATOM 2059 C CA . PRO B 1 9 ? -47.531 -31.016 -55.656 1 36.84 9 PRO B CA 1
ATOM 2060 C C . PRO B 1 9 ? -47.562 -29.812 -54.719 1 36.84 9 PRO B C 1
ATOM 2062 O O . PRO B 1 9 ? -48.219 -28.812 -55 1 36.84 9 PRO B O 1
ATOM 2065 N N . LEU B 1 10 ? -47.5 -29.969 -53.406 1 37.19 10 LEU B N 1
ATOM 2066 C CA . LEU B 1 10 ? -47.469 -28.953 -52.375 1 37.19 10 LEU B CA 1
ATOM 2067 C C . LEU B 1 10 ? -46.469 -27.859 -52.688 1 37.19 10 LEU B C 1
ATOM 2069 O O . LEU B 1 10 ? -45.375 -28.141 -53.219 1 37.19 10 LEU B O 1
ATOM 2073 N N . PRO B 1 11 ? -47 -26.641 -52.75 1 33.19 11 PRO B N 1
ATOM 2074 C CA . PRO B 1 11 ? -46.156 -25.5 -53.125 1 33.19 11 PRO B CA 1
ATOM 2075 C C . PRO B 1 11 ? -44.875 -25.406 -52.25 1 33.19 11 PRO B C 1
ATOM 2077 O O . PRO B 1 11 ? -44.875 -25.859 -51.125 1 33.19 11 PRO B O 1
ATOM 2080 N N . ASP B 1 12 ? -43.75 -25.5 -52.906 1 30.56 12 ASP B N 1
ATOM 2081 C CA . ASP B 1 12 ? -42.406 -25.344 -52.344 1 30.56 12 ASP B CA 1
ATOM 2082 C C . ASP B 1 12 ? -42.281 -24.016 -51.625 1 30.56 12 ASP B C 1
ATOM 2084 O O . ASP B 1 12 ? -42.344 -22.953 -52.219 1 30.56 12 ASP B O 1
ATOM 2088 N N . ASP B 1 13 ? -42.938 -23.875 -50.469 1 31.75 13 ASP B N 1
ATOM 2089 C CA . ASP B 1 13 ? -42.812 -22.641 -49.688 1 31.75 13 ASP B CA 1
ATOM 2090 C C . ASP B 1 13 ? -41.344 -22.234 -49.562 1 31.75 13 ASP B C 1
ATOM 2092 O O . ASP B 1 13 ? -40.562 -22.906 -48.906 1 31.75 13 ASP B O 1
ATOM 2096 N N . HIS B 1 14 ? -40.75 -21.797 -50.625 1 30.44 14 HIS B N 1
ATOM 2097 C CA . HIS B 1 14 ? -39.438 -21.203 -50.562 1 30.44 14 HIS B CA 1
ATOM 2098 C C . HIS B 1 14 ? -39.375 -20.141 -49.469 1 30.44 14 HIS B C 1
ATOM 2100 O O . HIS B 1 14 ? -39.906 -19.047 -49.625 1 30.44 14 HIS B O 1
ATOM 2106 N N . ASP B 1 15 ? -39.594 -20.547 -48.25 1 30.22 15 ASP B N 1
ATOM 2107 C CA . ASP B 1 15 ? -39.438 -19.562 -47.188 1 30.22 15 ASP B CA 1
ATOM 2108 C C . ASP B 1 15 ? -38.156 -18.734 -47.375 1 30.22 15 ASP B C 1
ATOM 2110 O O . ASP B 1 15 ? -37.062 -19.281 -47.469 1 30.22 15 ASP B O 1
ATOM 2114 N N . ASN B 1 16 ? -38.312 -17.719 -48.219 1 32.12 16 ASN B N 1
ATOM 2115 C CA . ASN B 1 16 ? -37.25 -16.703 -48.344 1 32.12 16 ASN B CA 1
ATOM 2116 C C . ASN B 1 16 ? -36.719 -16.281 -47 1 32.12 16 ASN B C 1
ATOM 2118 O O . ASN B 1 16 ? -37.375 -15.539 -46.25 1 32.12 16 ASN B O 1
ATOM 2122 N N . ASP B 1 17 ? -36.125 -17.219 -46.281 1 31.73 17 ASP B N 1
ATOM 2123 C CA . ASP B 1 17 ? -35.469 -16.797 -45.031 1 31.73 17 ASP B CA 1
ATOM 2124 C C . ASP B 1 17 ? -34.625 -15.539 -45.25 1 31.73 17 ASP B C 1
ATOM 2126 O O . ASP B 1 17 ? -33.531 -15.617 -45.844 1 31.73 17 ASP B O 1
ATOM 2130 N N . VAL B 1 18 ? -35.312 -14.484 -45.688 1 37.31 18 VAL B N 1
ATOM 2131 C CA . VAL B 1 18 ? -34.531 -13.242 -45.688 1 37.31 18 VAL B CA 1
ATOM 2132 C C . VAL B 1 18 ? -33.688 -13.156 -44.406 1 37.31 18 VAL B C 1
ATOM 2134 O O . VAL B 1 18 ? -34.219 -13.352 -43.312 1 37.31 18 VAL B O 1
ATOM 2137 N N . PRO B 1 19 ? -32.375 -13.438 -44.625 1 35.81 19 PRO B N 1
ATOM 2138 C CA . PRO B 1 19 ? -31.578 -13.328 -43.406 1 35.81 19 PRO B CA 1
ATOM 2139 C C . PRO B 1 19 ? -31.875 -12.047 -42.625 1 35.81 19 PRO B C 1
ATOM 2141 O O . PRO B 1 19 ? -32.25 -11.023 -43.219 1 35.81 19 PRO B O 1
ATOM 2144 N N . PRO B 1 20 ? -32.438 -12.227 -41.406 1 37.66 20 PRO B N 1
ATOM 2145 C CA . PRO B 1 20 ? -32.719 -10.984 -40.688 1 37.66 20 PRO B CA 1
ATOM 2146 C C . PRO B 1 20 ? -31.625 -9.945 -40.844 1 37.66 20 PRO B C 1
ATOM 2148 O O . PRO B 1 20 ? -30.469 -10.297 -41.094 1 37.66 20 PRO B O 1
ATOM 2151 N N . PRO B 1 21 ? -32.031 -8.75 -41.25 1 36 21 PRO B N 1
ATOM 2152 C CA . PRO B 1 21 ? -30.984 -7.738 -41.406 1 36 21 PRO B CA 1
ATOM 2153 C C . PRO B 1 21 ? -29.969 -7.754 -40.25 1 36 21 PRO B C 1
ATOM 2155 O O . PRO B 1 21 ? -30.266 -8.203 -39.156 1 36 21 PRO B O 1
ATOM 2158 N N . PRO B 1 22 ? -28.688 -7.723 -40.656 1 28.98 22 PRO B N 1
ATOM 2159 C CA . PRO B 1 22 ? -27.672 -7.734 -39.594 1 28.98 22 PRO B CA 1
ATOM 2160 C C . PRO B 1 22 ? -27.969 -6.715 -38.5 1 28.98 22 PRO B C 1
ATOM 2162 O O . PRO B 1 22 ? -28.516 -5.641 -38.781 1 28.98 22 PRO B O 1
ATOM 2165 N N . TYR B 1 23 ? -28.453 -7.16 -37.375 1 29.75 23 TYR B N 1
ATOM 2166 C CA . TYR B 1 23 ? -28.625 -6.258 -36.25 1 29.75 23 TYR B CA 1
ATOM 2167 C C . TYR B 1 23 ? -27.469 -5.262 -36.156 1 29.75 23 TYR B C 1
ATOM 2169 O O . TYR B 1 23 ? -26.312 -5.648 -35.969 1 29.75 23 TYR B O 1
ATOM 2177 N N . ALA B 1 24 ? -27.516 -4.266 -36.906 1 31.3 24 ALA B N 1
ATOM 2178 C CA . ALA B 1 24 ? -26.531 -3.221 -36.625 1 31.3 24 ALA B CA 1
ATOM 2179 C C . ALA B 1 24 ? -26.516 -2.832 -35.156 1 31.3 24 ALA B C 1
ATOM 2181 O O . ALA B 1 24 ? -27.562 -2.496 -34.594 1 31.3 24 ALA B O 1
ATOM 2182 N N . ALA B 1 25 ? -25.672 -3.426 -34.469 1 29.92 25 ALA B N 1
ATOM 2183 C CA . ALA B 1 25 ? -25.578 -3.014 -33.062 1 29.92 25 ALA B CA 1
ATOM 2184 C C . ALA B 1 25 ? -25.641 -1.494 -32.938 1 29.92 25 ALA B C 1
ATOM 2186 O O . ALA B 1 25 ? -25.062 -0.77 -33.781 1 29.92 25 ALA B O 1
ATOM 2187 N N . PRO B 1 26 ? -26.719 -0.996 -32.469 1 33.59 26 PRO B N 1
ATOM 2188 C CA . PRO B 1 26 ? -26.734 0.462 -32.312 1 33.59 26 PRO B CA 1
ATOM 2189 C C . PRO B 1 26 ? -25.391 1.032 -31.891 1 33.59 26 PRO B C 1
ATOM 2191 O O . PRO B 1 26 ? -24.578 0.326 -31.281 1 33.59 26 PRO B O 1
ATOM 2194 N N . PRO B 1 27 ? -25.031 2.098 -32.469 1 29.25 27 PRO B N 1
AT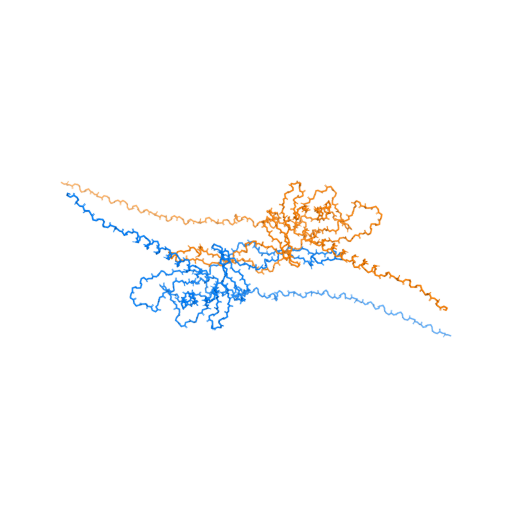OM 2195 C CA . PRO B 1 27 ? -23.781 2.725 -32.062 1 29.25 27 PRO B CA 1
ATOM 2196 C C . PRO B 1 27 ? -23.672 2.904 -30.547 1 29.25 27 PRO B C 1
ATOM 2198 O O . PRO B 1 27 ? -24.672 3.18 -29.891 1 29.25 27 PRO B O 1
ATOM 2201 N N . TYR B 1 28 ? -22.922 2.074 -29.953 1 26.64 28 TYR B N 1
ATOM 2202 C CA . TYR B 1 28 ? -22.625 2.338 -28.547 1 26.64 28 TYR B CA 1
ATOM 2203 C C . TYR B 1 28 ? -22.375 3.82 -28.312 1 26.64 28 TYR B C 1
ATOM 2205 O O . TYR B 1 28 ? -21.453 4.395 -28.906 1 26.64 28 TYR B O 1
ATOM 2213 N N . THR B 1 29 ? -23.375 4.555 -28.234 1 29.23 29 THR B N 1
ATOM 2214 C CA . THR B 1 29 ? -23.156 5.934 -27.828 1 29.23 29 THR B CA 1
ATOM 2215 C C . THR B 1 29 ? -22.281 5.984 -26.578 1 29.23 29 THR B C 1
ATOM 2217 O O . THR B 1 29 ? -22.578 5.32 -25.578 1 29.23 29 THR B O 1
ATOM 2220 N N . ALA B 1 30 ? -21.062 6.316 -26.75 1 27.58 30 ALA B N 1
ATOM 2221 C CA . ALA B 1 30 ? -20.016 6.707 -25.797 1 27.58 30 ALA B CA 1
ATOM 2222 C C . ALA B 1 30 ? -20.594 7.543 -24.656 1 27.58 30 ALA B C 1
ATOM 2224 O O . ALA B 1 30 ? -19.859 8.156 -23.891 1 27.58 30 ALA B O 1
ATOM 2225 N N . THR B 1 31 ? -21.875 7.734 -24.734 1 30.91 31 THR B N 1
ATOM 2226 C CA . THR B 1 31 ? -22.406 8.773 -23.844 1 30.91 31 THR B CA 1
ATOM 2227 C C . THR B 1 31 ? -22.125 8.43 -22.391 1 30.91 31 THR B C 1
ATOM 2229 O O . THR B 1 31 ? -21.938 9.328 -21.562 1 30.91 31 THR B O 1
ATOM 2232 N N . ASP B 1 32 ? -22.562 7.215 -22.031 1 29.91 32 ASP B N 1
ATOM 2233 C CA . ASP B 1 32 ? -22.891 7.211 -20.609 1 29.91 32 ASP B CA 1
ATOM 2234 C C . ASP B 1 32 ? -21.656 6.988 -19.766 1 29.91 32 ASP B C 1
ATOM 2236 O O . ASP B 1 32 ? -21.547 5.984 -19.047 1 29.91 32 ASP B O 1
ATOM 2240 N N . ARG B 1 33 ? -20.5 6.848 -20.312 1 32.41 33 ARG B N 1
ATOM 2241 C CA . ARG B 1 33 ? -19.406 6.824 -19.344 1 32.41 33 ARG B CA 1
ATOM 2242 C C . ARG B 1 33 ? -19.562 7.945 -18.328 1 32.41 33 ARG B C 1
ATOM 2244 O O . ARG B 1 33 ? -19.734 9.109 -18.688 1 32.41 33 ARG B O 1
ATOM 2251 N N . PRO B 1 34 ? -20.078 7.586 -17.188 1 36 34 PRO B N 1
ATOM 2252 C CA . PRO B 1 34 ? -20.219 8.805 -16.391 1 36 34 PRO B CA 1
ATOM 2253 C C . PRO B 1 34 ? -19.047 9.766 -16.578 1 36 34 PRO B C 1
ATOM 2255 O O . PRO B 1 34 ? -17.938 9.336 -16.875 1 36 34 PRO B O 1
ATOM 2258 N N . PRO B 1 35 ? -19.234 10.961 -17.031 1 37 35 PRO B N 1
ATOM 2259 C CA . PRO B 1 35 ? -18.125 11.906 -17.219 1 37 35 PRO B CA 1
ATOM 2260 C C . PRO B 1 35 ? -17.016 11.703 -16.188 1 37 35 PRO B C 1
ATOM 2262 O O . PRO B 1 35 ? -17.25 11.172 -15.109 1 37 35 PRO B O 1
ATOM 2265 N N . PRO B 1 36 ? -15.773 11.438 -16.625 1 38 36 PRO B N 1
ATOM 2266 C CA . PRO B 1 36 ? -14.727 11.406 -15.594 1 38 36 PRO B CA 1
ATOM 2267 C C . PRO B 1 36 ? -15.102 12.211 -14.352 1 38 36 PRO B C 1
ATOM 2269 O O . PRO B 1 36 ? -15.883 13.164 -14.438 1 38 36 PRO B O 1
ATOM 2272 N N . PRO B 1 37 ? -15.289 11.633 -13.25 1 38.5 37 PRO B N 1
ATOM 2273 C CA . PRO B 1 37 ? -15.688 12.594 -12.219 1 38.5 37 PRO B CA 1
ATOM 2274 C C . PRO B 1 37 ? -15.203 14.008 -12.516 1 38.5 37 PRO B C 1
ATOM 2276 O O . PRO B 1 37 ? -14.141 14.188 -13.109 1 38.5 37 PRO B O 1
ATOM 2279 N N . SER B 1 38 ? -15.93 14.945 -12.898 1 39.5 38 SER B N 1
ATOM 2280 C CA . SER B 1 38 ? -15.578 16.344 -13.141 1 39.5 38 SER B CA 1
ATOM 2281 C C . SER B 1 38 ? -14.312 16.734 -12.391 1 39.5 38 SER B C 1
ATOM 2283 O O . SER B 1 38 ? -14.109 16.312 -11.25 1 39.5 38 SER B O 1
ATOM 2285 N N . ALA B 1 39 ? -13.078 17.094 -12.938 1 45.09 39 ALA B N 1
ATOM 2286 C CA . ALA B 1 39 ? -11.883 17.734 -12.391 1 45.09 39 ALA B CA 1
ATOM 2287 C C . ALA B 1 39 ? -12.188 18.406 -11.055 1 45.09 39 ALA B C 1
ATOM 2289 O O . ALA B 1 39 ? -11.281 18.641 -10.25 1 45.09 39 ALA B O 1
ATOM 2290 N N . ASP B 1 40 ? -13.477 18.844 -10.914 1 52.22 40 ASP B N 1
ATOM 2291 C CA . ASP B 1 40 ? -13.938 19.703 -9.82 1 52.22 40 ASP B CA 1
ATOM 2292 C C . ASP B 1 40 ? -14.453 18.859 -8.656 1 52.22 40 ASP B C 1
ATOM 2294 O O . ASP B 1 40 ? -14.836 19.391 -7.617 1 52.22 40 ASP B O 1
ATOM 2298 N N . ALA B 1 41 ? -14.477 17.469 -8.859 1 66.38 41 ALA B N 1
ATOM 2299 C CA . ALA B 1 41 ? -15.172 16.672 -7.852 1 66.38 41 ALA B CA 1
ATOM 2300 C C . ALA B 1 41 ? -14.266 16.391 -6.656 1 66.38 41 ALA B C 1
ATOM 2302 O O . ALA B 1 41 ? -13.055 16.234 -6.812 1 66.38 41 ALA B O 1
ATOM 2303 N N . ASP B 1 42 ? -14.672 16.875 -5.5 1 81.31 42 ASP B N 1
ATOM 2304 C CA . ASP B 1 42 ? -14.07 16.547 -4.211 1 81.31 42 ASP B CA 1
ATOM 2305 C C . ASP B 1 42 ? -14.414 15.117 -3.791 1 81.31 42 ASP B C 1
ATOM 2307 O O . ASP B 1 42 ? -15.391 14.898 -3.068 1 81.31 42 ASP B O 1
ATOM 2311 N N . PRO B 1 43 ? -13.578 14.094 -4.23 1 84.19 43 PRO B N 1
ATOM 2312 C CA . PRO B 1 43 ? -13.922 12.695 -3.994 1 84.19 43 PRO B CA 1
ATOM 2313 C C . PRO B 1 43 ? -13.914 12.328 -2.512 1 84.19 43 PRO B C 1
ATOM 2315 O O . PRO B 1 43 ? -13.258 12.992 -1.71 1 84.19 43 PRO B O 1
ATOM 2318 N N . LEU B 1 44 ? -14.688 11.211 -2.168 1 88.56 44 LEU B N 1
ATOM 2319 C CA . LEU B 1 44 ? -14.672 10.664 -0.813 1 88.56 44 LEU B CA 1
ATOM 2320 C C . LEU B 1 44 ? -13.43 9.805 -0.584 1 88.56 44 LEU B C 1
ATOM 2322 O O . LEU B 1 44 ? -13.031 9.047 -1.468 1 88.56 44 LEU B O 1
ATOM 2326 N N . VAL B 1 45 ? -12.891 9.93 0.58 1 85.94 45 VAL B N 1
ATOM 2327 C CA . VAL B 1 45 ? -11.773 9.102 1.014 1 85.94 45 VAL B CA 1
ATOM 2328 C C . VAL B 1 45 ? -12.234 8.133 2.098 1 85.94 45 VAL B C 1
ATOM 2330 O O . VAL B 1 45 ? -12.836 8.547 3.094 1 85.94 45 VAL B O 1
ATOM 2333 N N . GLU B 1 46 ? -11.969 6.887 1.86 1 85.44 46 GLU B N 1
ATOM 2334 C CA . GLU B 1 46 ? -12.359 5.848 2.807 1 85.44 46 GLU B CA 1
ATOM 2335 C C . GLU B 1 46 ? -11.414 5.809 4.008 1 85.44 46 GLU B C 1
ATOM 2337 O O . GLU B 1 46 ? -10.297 6.328 3.943 1 85.44 46 GLU B O 1
ATOM 2342 N N . PRO B 1 47 ? -11.914 5.273 5.129 1 87.25 47 PRO B N 1
ATOM 2343 C CA . PRO B 1 47 ? -11.047 5.148 6.309 1 87.25 47 PRO B CA 1
ATOM 2344 C C . PRO B 1 47 ? -9.648 4.641 5.965 1 87.25 47 PRO B C 1
ATOM 2346 O O . PRO B 1 47 ? -9.508 3.684 5.199 1 87.25 47 PRO B O 1
ATOM 2349 N N . THR B 1 48 ? -8.648 5.281 6.426 1 84.19 48 THR B N 1
ATOM 2350 C CA . THR B 1 48 ? -7.246 5.078 6.066 1 84.19 48 THR B CA 1
ATOM 2351 C C . THR B 1 48 ? -6.332 5.395 7.246 1 84.19 48 THR B C 1
ATOM 2353 O O . THR B 1 48 ? -6.625 6.293 8.039 1 84.19 48 THR B O 1
ATOM 2356 N N . ILE B 1 49 ? -5.258 4.613 7.336 1 87.56 49 ILE B N 1
ATOM 2357 C CA . ILE B 1 49 ? -4.25 4.926 8.344 1 87.56 49 ILE B CA 1
A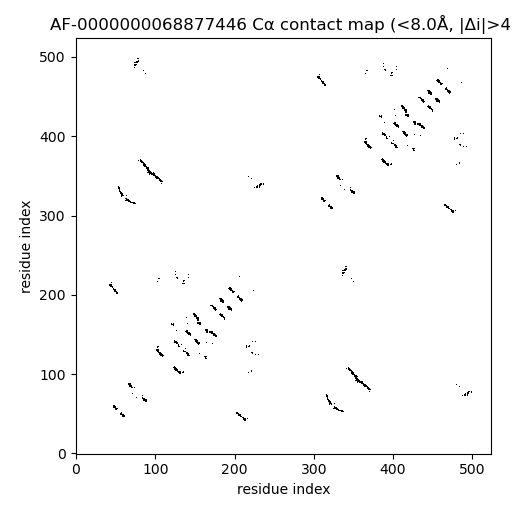TOM 2358 C C . ILE B 1 49 ? -3.121 5.734 7.711 1 87.56 49 ILE B C 1
ATOM 2360 O O . ILE B 1 49 ? -2.553 5.324 6.695 1 87.56 49 ILE B O 1
ATOM 2364 N N . PHE B 1 50 ? -2.855 6.883 8.273 1 90.56 50 PHE B N 1
ATOM 2365 C CA . PHE B 1 50 ? -1.743 7.715 7.832 1 90.56 50 PHE B CA 1
ATOM 2366 C C . PHE B 1 50 ? -0.566 7.602 8.797 1 90.56 50 PHE B C 1
ATOM 2368 O O . PHE B 1 50 ? -0.735 7.734 10.008 1 90.56 50 PHE B O 1
ATOM 2375 N N . LEU B 1 51 ? 0.623 7.332 8.242 1 89.88 51 LEU B N 1
ATOM 2376 C CA . LEU B 1 51 ? 1.843 7.18 9.023 1 89.88 51 LEU B CA 1
ATOM 2377 C C . LEU B 1 51 ? 2.83 8.305 8.719 1 89.88 51 LEU B C 1
ATOM 2379 O O . LEU B 1 51 ? 3.156 8.547 7.559 1 89.88 51 LEU B O 1
ATOM 2383 N N . LEU B 1 52 ? 3.24 9.023 9.789 1 92 52 LEU B N 1
ATOM 2384 C CA . LEU B 1 52 ? 4.289 10.016 9.594 1 92 52 LEU B CA 1
ATOM 2385 C C . LEU B 1 52 ? 5.668 9.367 9.633 1 92 52 LEU B C 1
ATOM 2387 O O . LEU B 1 52 ? 6.023 8.703 10.609 1 92 52 LEU B O 1
ATOM 2391 N N . ALA B 1 53 ? 6.348 9.453 8.562 1 85.25 53 ALA B N 1
ATOM 2392 C CA . ALA B 1 53 ? 7.723 8.969 8.453 1 85.25 53 ALA B CA 1
ATOM 2393 C C . ALA B 1 53 ? 8.641 10.047 7.902 1 85.25 53 ALA B C 1
ATOM 2395 O O . ALA B 1 53 ? 8.68 10.281 6.691 1 85.25 53 ALA B O 1
ATOM 2396 N N . GLY B 1 54 ? 9.422 10.68 8.891 1 90.06 54 GLY B N 1
ATOM 2397 C CA . GLY B 1 54 ? 10.227 11.812 8.461 1 90.06 54 GLY B CA 1
ATOM 2398 C C . GLY B 1 54 ? 9.398 12.953 7.895 1 90.06 54 GLY B C 1
ATOM 2399 O O . GLY B 1 54 ? 8.531 13.5 8.578 1 90.06 54 GLY B O 1
ATOM 2400 N N . GLN B 1 55 ? 9.664 13.297 6.59 1 93.31 55 GLN B N 1
ATOM 2401 C CA . GLN B 1 55 ? 8.953 14.406 5.965 1 93.31 55 GLN B CA 1
ATOM 2402 C C . GLN B 1 55 ? 7.824 13.906 5.074 1 93.31 55 GLN B C 1
ATOM 2404 O O . GLN B 1 55 ? 7.273 14.664 4.273 1 93.31 55 GLN B O 1
ATOM 2409 N N . CYS B 1 56 ? 7.504 12.609 5.234 1 90.25 56 CYS B N 1
ATOM 2410 C CA . CYS B 1 56 ? 6.453 12.031 4.402 1 90.25 56 CYS B CA 1
ATOM 2411 C C . CYS B 1 56 ? 5.336 11.453 5.266 1 90.25 56 CYS B C 1
ATOM 2413 O O . CYS B 1 56 ? 5.582 10.992 6.379 1 90.25 56 CYS B O 1
ATOM 2415 N N . VAL B 1 57 ? 4.145 11.586 4.75 1 92 57 VAL B N 1
ATOM 2416 C CA . VAL B 1 57 ? 3.006 10.867 5.32 1 92 57 VAL B CA 1
ATOM 2417 C C . VAL B 1 57 ? 2.547 9.781 4.355 1 92 57 VAL B C 1
ATOM 2419 O O . VAL B 1 57 ? 2.24 10.055 3.195 1 92 57 VAL B O 1
ATOM 2422 N N . HIS B 1 58 ? 2.5 8.531 4.793 1 86.44 58 HIS B N 1
ATOM 2423 C CA . HIS B 1 58 ? 2.094 7.395 3.979 1 86.44 58 HIS B CA 1
ATOM 2424 C C . HIS B 1 58 ? 0.681 6.938 4.332 1 86.44 58 HIS B C 1
ATOM 2426 O O . HIS B 1 58 ? 0.316 6.895 5.512 1 86.44 58 HIS B O 1
ATOM 2432 N N . ALA B 1 59 ? -0.113 6.852 3.332 1 82.62 59 ALA B N 1
ATOM 2433 C CA . ALA B 1 59 ? -1.415 6.223 3.539 1 82.62 59 ALA B CA 1
ATOM 2434 C C . ALA B 1 59 ? -1.298 4.699 3.527 1 82.62 59 ALA B C 1
ATOM 2436 O O . ALA B 1 59 ? -0.879 4.113 2.527 1 82.62 59 ALA B O 1
ATOM 2437 N N . GLU B 1 60 ? -1.274 4.164 4.758 1 69.19 60 GLU B N 1
ATOM 2438 C CA . GLU B 1 60 ? -1.226 2.705 4.816 1 69.19 60 GLU B CA 1
ATOM 2439 C C . GLU B 1 60 ? -2.48 2.086 4.211 1 69.19 60 GLU B C 1
ATOM 2441 O O . GLU B 1 60 ? -3.6 2.453 4.574 1 69.19 60 GLU B O 1
ATOM 2446 N N . THR B 1 61 ? -2.66 2.289 3.01 1 52.06 61 THR B N 1
ATOM 2447 C CA . THR B 1 61 ? -3.844 1.6 2.508 1 52.06 61 THR B CA 1
ATOM 2448 C C . THR B 1 61 ? -3.85 0.14 2.955 1 52.06 61 THR B C 1
ATOM 2450 O O . THR B 1 61 ? -2.789 -0.464 3.133 1 52.06 61 THR B O 1
ATOM 2453 N N . SER B 1 62 ? -4.734 -0.039 3.938 1 51.5 62 SER B N 1
ATOM 2454 C CA . SER B 1 62 ? -4.887 -1.438 4.32 1 51.5 62 SER B CA 1
ATOM 2455 C C . SER B 1 62 ? -4.41 -2.371 3.215 1 51.5 62 SER B C 1
ATOM 2457 O O . SER B 1 62 ? -3.674 -3.326 3.475 1 51.5 62 SER B O 1
ATOM 2459 N N . ARG B 1 63 ? -5.289 -2.52 2.111 1 51.06 63 ARG B N 1
ATOM 2460 C CA . ARG B 1 63 ? -5.172 -3.613 1.152 1 51.06 63 ARG B CA 1
ATOM 2461 C C . ARG B 1 63 ? -4.344 -3.195 -0.057 1 51.06 63 ARG B C 1
ATOM 2463 O O . ARG B 1 63 ? -4.637 -2.186 -0.7 1 51.06 63 ARG B O 1
ATOM 2470 N N . SER B 1 64 ? -2.98 -3.197 0.153 1 59.91 64 SER B N 1
ATOM 2471 C CA . SER B 1 64 ? -2.201 -3.049 -1.071 1 59.91 64 SER B CA 1
ATOM 2472 C C . SER B 1 64 ? -2.988 -3.52 -2.289 1 59.91 64 SER B C 1
ATOM 2474 O O . SER B 1 64 ? -3.812 -4.43 -2.188 1 59.91 64 SER B O 1
ATOM 2476 N N . PRO B 1 65 ? -3.238 -2.555 -3.221 1 64.5 65 PRO B N 1
ATOM 2477 C CA . PRO B 1 65 ? -3.941 -3.051 -4.406 1 64.5 65 PRO B CA 1
ATOM 2478 C C . PRO B 1 65 ? -3.434 -4.418 -4.863 1 64.5 65 PRO B C 1
ATOM 2480 O O . PRO B 1 65 ? -2.256 -4.734 -4.68 1 64.5 65 PRO B O 1
ATOM 2483 N N . ALA B 1 66 ? -4.434 -5.18 -5.305 1 78.25 66 ALA B N 1
ATOM 2484 C CA . ALA B 1 66 ? -4.066 -6.488 -5.84 1 78.25 66 ALA B CA 1
ATOM 2485 C C . ALA B 1 66 ? -3.1 -6.348 -7.012 1 78.25 66 ALA B C 1
ATOM 2487 O O . ALA B 1 66 ? -3.299 -5.512 -7.895 1 78.25 66 ALA B O 1
ATOM 2488 N N . ALA B 1 67 ? -1.993 -6.93 -6.852 1 86.56 67 ALA B N 1
ATOM 2489 C CA . ALA B 1 67 ? -1.022 -6.961 -7.945 1 86.56 67 ALA B CA 1
ATOM 2490 C C . ALA B 1 67 ? -1.411 -7.996 -8.992 1 86.56 67 ALA B C 1
ATOM 2492 O O . ALA B 1 67 ? -1.139 -7.816 -10.18 1 86.56 67 ALA B O 1
ATOM 2493 N N . TYR B 1 68 ? -2.023 -9.133 -8.492 1 92.69 68 TYR B N 1
ATOM 2494 C CA . TYR B 1 68 ? -2.477 -10.195 -9.375 1 92.69 68 TYR B CA 1
ATOM 2495 C C . TYR B 1 68 ? -3.889 -10.641 -9.016 1 92.69 68 TYR B C 1
ATOM 2497 O O . TYR B 1 68 ? -4.312 -10.508 -7.863 1 92.69 68 TYR B O 1
ATOM 2505 N N . GLN B 1 69 ? -4.535 -11.062 -10.078 1 93.5 69 GLN B N 1
ATOM 2506 C CA . GLN B 1 69 ? -5.871 -11.625 -9.922 1 93.5 69 GLN B CA 1
ATOM 2507 C C . GLN B 1 69 ? -5.953 -13.023 -10.539 1 93.5 69 GLN B C 1
ATOM 2509 O O . GLN B 1 69 ? -5.488 -13.234 -11.664 1 93.5 69 GLN B O 1
ATOM 2514 N N . LEU B 1 70 ? -6.43 -14.008 -9.758 1 95.5 70 LEU B N 1
ATOM 2515 C CA . LEU B 1 70 ? -6.727 -15.359 -10.234 1 95.5 70 LEU B CA 1
ATOM 2516 C C . LEU B 1 70 ? -8.227 -15.531 -10.461 1 95.5 70 LEU B C 1
ATOM 2518 O O . LEU B 1 70 ? -9.039 -14.906 -9.789 1 95.5 70 LEU B O 1
ATOM 2522 N N . SER B 1 71 ? -8.578 -16.312 -11.414 1 95.25 71 SER B N 1
ATOM 2523 C CA . SER B 1 71 ? -9.992 -16.547 -11.688 1 95.25 71 SER B CA 1
ATOM 2524 C C . SER B 1 71 ? -10.641 -17.375 -10.578 1 95.25 71 SER B C 1
ATOM 2526 O O . SER B 1 71 ? -11.867 -17.359 -10.438 1 95.25 71 SER B O 1
ATOM 2528 N N . ARG B 1 72 ? -9.805 -18.156 -9.844 1 94.19 72 ARG B N 1
ATOM 2529 C CA . ARG B 1 72 ? -10.266 -18.969 -8.727 1 94.19 72 ARG B CA 1
ATOM 2530 C C . ARG B 1 72 ? -9.281 -18.922 -7.566 1 94.19 72 ARG B C 1
ATOM 2532 O O . ARG B 1 72 ? -8.102 -18.625 -7.762 1 94.19 72 ARG B O 1
ATOM 2539 N N . ALA B 1 73 ? -9.797 -19.219 -6.332 1 93.31 73 ALA B N 1
ATOM 2540 C CA . ALA B 1 73 ? -8.93 -19.297 -5.16 1 93.31 73 ALA B CA 1
ATOM 2541 C C . ALA B 1 73 ? -8.148 -20.609 -5.145 1 93.31 73 ALA B C 1
ATOM 2543 O O . ALA B 1 73 ? -8.695 -21.656 -4.812 1 93.31 73 ALA B O 1
ATOM 2544 N N . VAL B 1 74 ? -6.855 -20.484 -5.375 1 94.81 74 VAL B N 1
ATOM 2545 C CA . VAL B 1 74 ? -6.051 -21.672 -5.629 1 94.81 74 VAL B CA 1
ATOM 2546 C C . VAL B 1 74 ? -5.867 -22.453 -4.332 1 94.81 74 VAL B C 1
ATOM 2548 O O . VAL B 1 74 ? -5.633 -23.672 -4.359 1 94.81 74 VAL B O 1
ATOM 2551 N N . ALA B 1 75 ? -6.012 -21.844 -3.186 1 92.25 75 ALA B N 1
ATOM 2552 C CA . ALA B 1 75 ? -5.758 -22.5 -1.902 1 92.25 75 ALA B CA 1
ATOM 2553 C C . ALA B 1 75 ? -6.871 -23.484 -1.55 1 92.25 75 ALA B C 1
ATOM 2555 O O . ALA B 1 75 ? -6.73 -24.281 -0.623 1 92.25 75 ALA B O 1
ATOM 2556 N N . THR B 1 76 ? -7.969 -23.484 -2.293 1 90.19 76 THR B N 1
ATOM 2557 C CA . THR B 1 76 ? -9.109 -24.328 -1.935 1 90.19 76 THR B CA 1
ATOM 2558 C C . THR B 1 76 ? -9.523 -25.203 -3.111 1 90.19 76 THR B C 1
ATOM 2560 O O . THR B 1 76 ? -10.594 -25.828 -3.086 1 90.19 76 THR B O 1
ATOM 2563 N N . LEU B 1 77 ? -8.734 -25.297 -4.172 1 91.56 77 LEU B N 1
ATOM 2564 C CA . LEU B 1 77 ? -9.125 -26.016 -5.383 1 91.56 77 LEU B CA 1
ATOM 2565 C C . LEU B 1 77 ? -8.914 -27.516 -5.227 1 91.56 77 LEU B C 1
ATOM 2567 O O . LEU B 1 77 ? -8.039 -27.938 -4.469 1 91.56 77 LEU B O 1
ATOM 2571 N N . THR B 1 78 ? -9.766 -28.281 -5.875 1 89.44 78 THR B N 1
ATOM 2572 C CA . THR B 1 78 ? -9.68 -29.734 -5.949 1 89.44 78 THR B CA 1
ATOM 2573 C C . THR B 1 78 ? -9.078 -30.172 -7.281 1 89.44 78 THR B C 1
ATOM 2575 O O . THR B 1 78 ? -8.93 -29.359 -8.203 1 89.44 78 THR B O 1
ATOM 2578 N N . PRO B 1 79 ? -8.68 -31.406 -7.387 1 88.44 79 PRO B N 1
ATOM 2579 C CA . PRO B 1 79 ? -8.094 -31.906 -8.633 1 88.44 79 PRO B CA 1
ATOM 2580 C C . PRO B 1 79 ? -9.062 -31.812 -9.812 1 88.44 79 PRO B C 1
ATOM 2582 O O . PRO B 1 79 ? -8.648 -31.984 -10.969 1 88.44 79 PRO B O 1
ATOM 2585 N N . ALA B 1 80 ? -10.32 -31.516 -9.594 1 88.81 80 ALA B N 1
ATOM 2586 C CA . ALA B 1 80 ? -11.32 -31.422 -10.656 1 88.81 80 ALA B CA 1
ATOM 2587 C C . ALA B 1 80 ? -11.109 -30.188 -11.516 1 88.81 80 ALA B C 1
ATOM 2589 O O . ALA B 1 80 ? -11.516 -30.141 -12.672 1 88.81 80 ALA B O 1
ATOM 2590 N N . THR B 1 81 ? -10.523 -29.156 -10.891 1 91.44 81 THR B N 1
ATOM 2591 C CA . THR B 1 81 ? -10.258 -27.922 -11.633 1 91.44 81 THR B CA 1
ATOM 2592 C C . THR B 1 81 ? -9.07 -28.109 -12.578 1 91.44 81 THR B C 1
ATOM 2594 O O . THR B 1 81 ? -8.031 -28.625 -12.172 1 91.44 81 THR B O 1
ATOM 2597 N N . GLU B 1 82 ? -9.172 -27.656 -13.828 1 93.56 82 GLU B N 1
ATOM 2598 C CA . GLU B 1 82 ? -8.117 -27.891 -14.805 1 93.56 82 GLU B CA 1
ATOM 2599 C C . GLU B 1 82 ? -7.406 -26.594 -15.18 1 93.56 82 GLU B C 1
ATOM 2601 O O . GLU B 1 82 ? -6.301 -26.625 -15.719 1 93.56 82 GLU B O 1
ATOM 2606 N N . LYS B 1 83 ? -8.141 -25.5 -14.984 1 94.5 83 LYS B N 1
ATOM 2607 C CA . LYS B 1 83 ? -7.562 -24.25 -15.445 1 94.5 83 LYS B CA 1
ATOM 2608 C C . LYS B 1 83 ? -7.887 -23.109 -14.484 1 94.5 83 LYS B C 1
ATOM 2610 O O . LYS B 1 83 ? -9.016 -23 -14 1 94.5 83 LYS B O 1
ATOM 2615 N N . VAL B 1 84 ? -6.887 -22.281 -14.148 1 95.94 84 VAL B N 1
ATOM 2616 C CA . VAL B 1 84 ? -7.027 -21.031 -13.414 1 95.94 84 VAL B CA 1
ATOM 2617 C C . VAL B 1 84 ? -6.328 -19.906 -14.18 1 95.94 84 VAL B C 1
ATOM 2619 O O . VAL B 1 84 ? -5.141 -20.016 -14.492 1 95.94 84 VAL B O 1
ATOM 2622 N N . THR B 1 85 ? -7.016 -18.797 -14.562 1 97.25 85 THR B N 1
ATOM 2623 C CA . THR B 1 85 ? -6.391 -17.656 -15.242 1 97.25 85 THR B CA 1
ATOM 2624 C C . THR B 1 85 ? -5.633 -16.797 -14.242 1 97.25 85 THR B C 1
ATOM 2626 O O . THR B 1 85 ? -6.086 -16.594 -13.117 1 97.25 85 THR B O 1
ATOM 2629 N N . PHE B 1 86 ? -4.477 -16.312 -14.578 1 97.06 86 PHE B N 1
ATOM 2630 C CA . PHE B 1 86 ? -3.586 -15.453 -13.812 1 97.06 86 PHE B CA 1
ATOM 2631 C C . PHE B 1 86 ? -3.305 -14.156 -14.555 1 97.06 86 PHE B C 1
ATOM 2633 O O . PHE B 1 86 ? -2.723 -14.172 -15.641 1 97.06 86 PHE B O 1
ATOM 2640 N N . GLU B 1 87 ? -3.793 -13.047 -13.953 1 94.81 87 GLU B N 1
ATOM 2641 C CA . GLU B 1 87 ? -3.654 -11.734 -14.57 1 94.81 87 GLU B CA 1
ATOM 2642 C C . GLU B 1 87 ? -2.92 -10.758 -13.648 1 94.81 87 GLU B C 1
ATOM 2644 O O . GLU B 1 87 ? -3.117 -10.781 -12.438 1 94.81 87 GLU B O 1
ATOM 2649 N N . ARG B 1 88 ? -2.045 -9.992 -14.258 1 91.62 88 ARG B N 1
ATOM 2650 C CA . ARG B 1 88 ? -1.461 -8.875 -13.523 1 91.62 88 ARG B CA 1
ATOM 2651 C C . ARG B 1 88 ? -2.324 -7.621 -13.648 1 91.62 88 ARG B C 1
ATOM 2653 O O . ARG B 1 88 ? -2.824 -7.316 -14.734 1 91.62 88 ARG B O 1
ATOM 2660 N N . LEU B 1 89 ? -2.521 -7.039 -12.555 1 85.38 89 LEU B N 1
ATOM 2661 C CA . LEU B 1 89 ? -3.326 -5.82 -12.523 1 85.38 89 LEU B CA 1
ATOM 2662 C C . LEU B 1 89 ? -2.441 -4.582 -12.625 1 85.38 89 LEU B C 1
ATOM 2664 O O . LEU B 1 89 ? -1.963 -4.074 -11.609 1 85.38 89 LEU B O 1
ATOM 2668 N N . ASP B 1 90 ? -2.158 -4.328 -13.875 1 71.75 90 ASP B N 1
ATOM 2669 C CA . ASP B 1 90 ? -1.307 -3.17 -14.117 1 71.75 90 ASP B CA 1
ATOM 2670 C C . ASP B 1 90 ? -2.041 -1.87 -13.797 1 71.75 90 ASP B C 1
ATOM 2672 O O . ASP B 1 90 ? -3.189 -1.684 -14.203 1 71.75 90 ASP B O 1
ATOM 2676 N N . SER B 1 91 ? -1.766 -1.421 -12.734 1 58.59 91 SER B N 1
ATOM 2677 C CA . SER B 1 91 ? -2.311 -0.077 -12.57 1 58.59 91 SER B CA 1
ATOM 2678 C C . SER B 1 91 ? -1.685 0.899 -13.555 1 58.59 91 SER B C 1
ATOM 2680 O O . SER B 1 91 ? -0.479 0.848 -13.812 1 58.59 91 SER B O 1
ATOM 2682 N N . THR B 1 92 ? -2.24 0.888 -14.836 1 47.31 92 THR B N 1
ATOM 2683 C CA . THR B 1 92 ? -1.738 1.92 -15.734 1 47.31 92 THR B CA 1
ATOM 2684 C C . THR B 1 92 ? -1.207 3.113 -14.945 1 47.31 92 THR B C 1
ATOM 2686 O O . THR B 1 92 ? -1.93 4.086 -14.719 1 47.31 92 THR B O 1
ATOM 2689 N N . SER B 1 93 ? -0.986 2.869 -13.859 1 44.38 93 SER B N 1
ATOM 2690 C CA . SER B 1 93 ? -0.469 4.145 -13.367 1 44.38 93 SER B CA 1
ATOM 2691 C C . SER B 1 93 ? 0.673 4.648 -14.242 1 44.38 93 SER B C 1
ATOM 2693 O O . SER B 1 93 ? 1.604 3.9 -14.555 1 44.38 93 SER B O 1
ATOM 2695 N N . SER B 1 94 ? 0.427 5.086 -15.328 1 40.97 94 SER B N 1
ATOM 2696 C CA . SER B 1 94 ? 1.557 5.844 -15.859 1 40.97 94 SER B CA 1
ATOM 2697 C C . SER B 1 94 ? 2.611 6.086 -14.781 1 40.97 94 SER B C 1
ATOM 2699 O O . SER B 1 94 ? 2.283 6.457 -13.656 1 40.97 94 SER B O 1
ATOM 2701 N N . SER B 1 95 ? 3.535 5.113 -14.602 1 45.72 95 SER B N 1
ATOM 2702 C CA . SER B 1 95 ? 4.766 5.441 -13.891 1 45.72 95 SER B CA 1
ATOM 2703 C C . SER B 1 95 ? 4.859 6.941 -13.617 1 45.72 95 SER B C 1
ATOM 2705 O O . SER B 1 95 ? 5.957 7.5 -13.586 1 45.72 95 SER B O 1
ATOM 2707 N N . GLN B 1 96 ? 3.832 7.578 -13.938 1 47.19 96 GLN B N 1
ATOM 2708 C CA . GLN B 1 96 ? 4.184 8.992 -13.805 1 47.19 96 GLN B CA 1
ATOM 2709 C C . GLN B 1 96 ? 4.477 9.352 -12.352 1 47.19 96 GLN B C 1
ATOM 2711 O O . GLN B 1 96 ? 3.838 8.828 -11.438 1 47.19 96 GLN B O 1
ATOM 2716 N N . ARG B 1 97 ? 5.625 9.625 -12.094 1 55.59 97 ARG B N 1
ATOM 2717 C CA . ARG B 1 97 ? 6.035 10.312 -10.875 1 55.59 97 ARG B CA 1
ATOM 2718 C C . ARG B 1 97 ? 4.859 11.062 -10.242 1 55.59 97 ARG B C 1
ATOM 2720 O O . ARG B 1 97 ? 4.078 11.703 -10.953 1 55.59 97 ARG B O 1
ATOM 2727 N N . PRO B 1 98 ? 4.508 10.578 -9.078 1 66.25 98 PRO B N 1
ATOM 2728 C CA . PRO B 1 98 ? 3.482 11.391 -8.422 1 66.25 98 PRO B CA 1
ATOM 2729 C C . PRO B 1 98 ? 3.666 12.883 -8.664 1 66.25 98 PRO B C 1
ATOM 2731 O O . PRO B 1 98 ? 4.801 13.367 -8.734 1 66.25 98 PRO B O 1
ATOM 2734 N N . ARG B 1 99 ? 2.59 13.484 -9.125 1 73.81 99 ARG B N 1
ATOM 2735 C CA . ARG B 1 99 ? 2.611 14.93 -9.266 1 73.81 99 ARG B CA 1
ATOM 2736 C C . ARG B 1 99 ? 2.316 15.625 -7.941 1 73.81 99 ARG B C 1
ATOM 2738 O O . ARG B 1 99 ? 1.254 15.414 -7.352 1 73.81 99 ARG B O 1
ATOM 2745 N N . PRO B 1 100 ? 3.295 16.344 -7.449 1 85 100 PRO B N 1
ATOM 2746 C CA . PRO B 1 100 ? 3.047 17.078 -6.199 1 85 100 PRO B CA 1
ATOM 2747 C C . PRO B 1 100 ? 2.061 18.219 -6.371 1 85 100 PRO B C 1
ATOM 2749 O O . PRO B 1 100 ? 2.158 18.984 -7.336 1 85 100 PRO B O 1
ATOM 2752 N N . ARG B 1 101 ? 1.029 18.203 -5.574 1 87.88 101 ARG B N 1
ATOM 2753 C CA . ARG B 1 101 ? 0.093 19.328 -5.492 1 87.88 101 ARG B CA 1
ATOM 2754 C C . ARG B 1 101 ? 0.275 20.094 -4.191 1 87.88 101 ARG B C 1
ATOM 2756 O O . ARG B 1 101 ? 0.011 19.578 -3.109 1 87.88 101 ARG B O 1
ATOM 2763 N N . HIS B 1 102 ? 0.729 21.359 -4.336 1 94.5 102 HIS B N 1
ATOM 2764 C CA . HIS B 1 102 ? 0.92 22.219 -3.174 1 94.5 102 HIS B CA 1
ATOM 2765 C C . HIS B 1 102 ? -0.418 22.656 -2.586 1 94.5 102 HIS B C 1
ATOM 2767 O O . HIS B 1 102 ? -1.116 23.484 -3.168 1 94.5 102 HIS B O 1
ATOM 2773 N N . LEU B 1 103 ? -0.743 22.109 -1.424 1 95.81 103 LEU B N 1
ATOM 2774 C CA . LEU B 1 103 ? -2.057 22.344 -0.836 1 95.81 103 LEU B CA 1
ATOM 2775 C C . LEU B 1 103 ? -1.985 23.438 0.238 1 95.81 103 LEU B C 1
ATOM 2777 O O . LEU B 1 103 ? -2.783 24.375 0.234 1 95.81 103 LEU B O 1
ATOM 2781 N N . TYR B 1 104 ? -1.021 23.297 1.134 1 97.5 104 TYR B N 1
ATOM 2782 C CA . TYR B 1 104 ? -0.938 24.203 2.271 1 97.5 104 TYR B CA 1
ATOM 2783 C C . TYR B 1 104 ? 0.508 24.578 2.562 1 97.5 104 TYR B C 1
ATOM 2785 O O . TYR B 1 104 ? 1.429 23.812 2.27 1 97.5 104 TYR B O 1
ATOM 2793 N N . ASP B 1 105 ? 0.691 25.797 3.109 1 96.69 105 ASP B N 1
ATOM 2794 C CA . ASP B 1 105 ? 1.849 26.141 3.928 1 96.69 105 ASP B CA 1
ATOM 2795 C C . ASP B 1 105 ? 1.507 26.078 5.414 1 96.69 105 ASP B C 1
ATOM 2797 O O . ASP B 1 105 ? 0.613 26.781 5.883 1 96.69 105 ASP B O 1
ATOM 2801 N N . LEU B 1 106 ? 2.15 25.125 6.07 1 97.69 106 LEU B N 1
ATOM 2802 C CA . LEU B 1 106 ? 2.07 25.172 7.527 1 97.69 106 LEU B CA 1
ATOM 2803 C C . LEU B 1 106 ? 2.92 26.297 8.094 1 97.69 106 LEU B C 1
ATOM 2805 O O . LEU B 1 106 ? 4.102 26.422 7.754 1 97.69 106 LEU B O 1
ATOM 2809 N N . ARG B 1 107 ? 2.303 27.109 8.953 1 95.12 107 ARG B N 1
ATOM 2810 C CA . ARG B 1 107 ? 2.98 28.312 9.391 1 95.12 107 ARG B CA 1
ATOM 2811 C C . ARG B 1 107 ? 3.037 28.391 10.914 1 95.12 107 ARG B C 1
ATOM 2813 O O . ARG B 1 107 ? 2.117 27.938 11.594 1 95.12 107 ARG B O 1
ATOM 2820 N N . HIS B 1 108 ? 4.07 28.891 11.391 1 93.75 108 HIS B N 1
ATOM 2821 C CA . HIS B 1 108 ? 4.27 29.266 12.781 1 93.75 108 HIS B CA 1
ATOM 2822 C C . HIS B 1 108 ? 4.527 30.75 12.922 1 93.75 108 HIS B C 1
ATOM 2824 O O . HIS B 1 108 ? 5.445 31.297 12.297 1 93.75 108 HIS B O 1
ATOM 2830 N N . SER B 1 109 ? 3.701 31.453 13.703 1 88.12 109 SER B N 1
ATOM 2831 C CA . SER B 1 109 ? 3.893 32.875 14 1 88.12 109 SER B CA 1
ATOM 2832 C C . SER B 1 109 ? 4.617 33.062 15.32 1 88.12 109 SER B C 1
ATOM 2834 O O . SER B 1 109 ? 4.137 32.625 16.375 1 88.12 109 SER B O 1
ATOM 2836 N N . PRO B 1 110 ? 5.797 33.656 15.281 1 78.56 110 PRO B N 1
ATOM 2837 C CA . PRO B 1 110 ? 6.5 33.906 16.547 1 78.56 110 PRO B CA 1
ATOM 2838 C C . PRO B 1 110 ? 5.695 34.75 17.516 1 78.56 110 PRO B C 1
ATOM 2840 O O . PRO B 1 110 ? 4.93 35.625 17.078 1 78.56 110 PRO B O 1
ATOM 2843 N N . LYS B 1 111 ? 5.754 34.344 18.766 1 68.88 111 LYS B N 1
ATOM 2844 C CA . LYS B 1 111 ? 5.105 35.094 19.828 1 68.88 111 LYS B CA 1
ATOM 2845 C C . LYS B 1 111 ? 5.676 36.531 19.891 1 68.88 111 LYS B C 1
ATOM 2847 O O . LYS B 1 111 ? 6.895 36.719 19.891 1 68.88 111 LYS B O 1
ATOM 2852 N N . LEU B 1 112 ? 4.871 37.469 19.469 1 61.12 112 LEU B N 1
ATOM 2853 C CA . LEU B 1 112 ? 5.32 38.844 19.719 1 61.12 112 LEU B CA 1
ATOM 2854 C C . LEU B 1 112 ? 5.324 39.156 21.203 1 61.12 112 LEU B C 1
ATOM 2856 O O . LEU B 1 112 ? 4.465 38.688 21.953 1 61.12 112 LEU B O 1
ATOM 2860 N N . PRO B 1 113 ? 6.469 39.625 21.719 1 57.16 113 PRO B N 1
ATOM 2861 C CA . PRO B 1 113 ? 6.469 40.062 23.109 1 57.16 113 PRO B CA 1
ATOM 2862 C C . PRO B 1 113 ? 5.203 40.812 23.5 1 57.16 113 PRO B C 1
ATOM 2864 O O . PRO B 1 113 ? 4.668 41.594 22.688 1 57.16 113 PRO B O 1
ATOM 2867 N N . ARG B 1 114 ? 4.395 40.156 24.297 1 51.78 114 ARG B N 1
ATOM 2868 C CA . ARG B 1 114 ? 3.215 40.844 24.812 1 51.78 114 ARG B CA 1
ATOM 2869 C C . ARG B 1 114 ? 3.549 42.25 25.234 1 51.78 114 ARG B C 1
ATOM 2871 O O . ARG B 1 114 ? 4.148 42.469 26.297 1 51.78 114 ARG B O 1
ATOM 2878 N N . ILE B 1 115 ? 4.039 43 24.359 1 45.09 115 ILE B N 1
ATOM 2879 C CA . ILE B 1 115 ? 4.051 44.375 24.859 1 45.09 115 ILE B CA 1
ATOM 2880 C C . ILE B 1 115 ? 2.619 44.875 25.047 1 45.09 115 ILE B C 1
ATOM 2882 O O . ILE B 1 115 ? 1.826 44.875 24.094 1 45.09 115 ILE B O 1
ATOM 2886 N N . GLY B 1 116 ? 2.064 45.094 26.312 1 48.12 116 GLY B N 1
ATOM 2887 C CA . GLY B 1 116 ? 0.837 45.562 26.922 1 48.12 116 GLY B CA 1
ATOM 2888 C C . GLY B 1 116 ? -0.321 44.594 26.797 1 48.12 116 GLY B C 1
ATOM 2889 O O . GLY B 1 116 ? -0.115 43.406 26.594 1 48.12 116 GLY B O 1
ATOM 2890 N N . PHE B 1 117 ? -1.723 45.125 26.375 1 44.88 117 PHE B N 1
ATOM 2891 C CA . PHE B 1 117 ? -3.047 44.5 26.438 1 44.88 117 PHE B CA 1
ATOM 2892 C C . PHE B 1 117 ? -3.125 43.281 25.516 1 44.88 117 PHE B C 1
ATOM 2894 O O . PHE B 1 117 ? -2.592 43.312 24.406 1 44.88 117 PHE B O 1
ATOM 2901 N N . ALA B 1 118 ? -3.062 42.062 26 1 47.66 118 ALA B N 1
ATOM 2902 C CA . ALA B 1 118 ? -3.438 40.844 25.281 1 47.66 118 ALA B CA 1
ATOM 2903 C C . ALA B 1 118 ? -4.41 41.156 24.141 1 47.66 118 ALA B C 1
ATOM 2905 O O . ALA B 1 118 ? -5.562 41.531 24.391 1 47.66 118 ALA B O 1
ATOM 2906 N N . ARG B 1 119 ? -3.984 41.75 23.125 1 51 119 ARG B N 1
ATOM 2907 C CA . ARG B 1 119 ? -4.941 42.125 22.094 1 51 119 ARG B CA 1
ATOM 2908 C C . ARG B 1 119 ? -5.711 40.938 21.578 1 51 119 ARG B C 1
ATOM 2910 O O . ARG B 1 119 ? -5.145 39.844 21.406 1 51 119 ARG B O 1
ATOM 2917 N N . ALA B 1 120 ? -7.074 40.875 21.719 1 52.59 120 ALA B N 1
ATOM 2918 C CA . ALA B 1 120 ? -8.125 40 21.188 1 52.59 120 ALA B CA 1
ATOM 2919 C C . ALA B 1 120 ? -7.75 39.531 19.781 1 52.59 120 ALA B C 1
ATOM 2921 O O . ALA B 1 120 ? -8.344 38.562 19.281 1 52.59 120 ALA B O 1
ATOM 2922 N N . ASP B 1 121 ? -6.555 40.125 19.25 1 61.94 121 ASP B N 1
ATOM 2923 C CA . ASP B 1 121 ? -6.297 39.875 17.828 1 61.94 121 ASP B CA 1
ATOM 2924 C C . ASP B 1 121 ? -4.996 39.125 17.625 1 61.94 121 ASP B C 1
ATOM 2926 O O . ASP B 1 121 ? -4.297 39.312 16.625 1 61.94 121 ASP B O 1
ATOM 2930 N N . ALA B 1 122 ? -4.66 38.219 18.609 1 70.56 122 ALA B N 1
ATOM 2931 C CA . ALA B 1 122 ? -3.393 37.5 18.453 1 70.56 122 ALA B CA 1
ATOM 2932 C C . ALA B 1 122 ? -3.465 36.5 17.297 1 70.56 122 ALA B C 1
ATOM 2934 O O . ALA B 1 122 ? -4.477 35.812 17.125 1 70.56 122 ALA B O 1
ATOM 2935 N N . PRO B 1 123 ? -2.441 36.594 16.5 1 81.25 123 PRO B N 1
ATOM 2936 C CA . PRO B 1 123 ? -2.391 35.594 15.406 1 81.25 123 PRO B CA 1
ATOM 2937 C C . PRO B 1 123 ? -2.277 34.156 15.898 1 81.25 123 PRO B C 1
ATOM 2939 O O . PRO B 1 123 ? -1.783 33.938 17 1 81.25 123 PRO B O 1
ATOM 2942 N N . PRO B 1 124 ? -2.91 33.344 15.188 1 90.5 124 PRO B N 1
ATOM 2943 C CA . PRO B 1 124 ? -2.674 31.922 15.539 1 90.5 124 PRO B CA 1
ATOM 2944 C C . PRO B 1 124 ? -1.191 31.562 15.531 1 90.5 124 PRO B C 1
ATOM 2946 O O . PRO B 1 124 ? -0.46 31.938 14.617 1 90.5 124 PRO B O 1
ATOM 2949 N N . ALA B 1 125 ? -0.759 30.938 16.609 1 91.06 125 ALA B N 1
ATOM 2950 C CA . ALA B 1 125 ? 0.638 30.516 16.656 1 91.06 125 ALA B CA 1
ATOM 2951 C C . ALA B 1 125 ? 0.958 29.531 15.531 1 91.06 125 ALA B C 1
ATOM 2953 O O . ALA B 1 125 ? 2.018 29.625 14.906 1 91.06 125 ALA B O 1
ATOM 2954 N N . TYR B 1 126 ? 0.071 28.609 15.312 1 95.06 126 TYR B N 1
ATOM 2955 C CA . TYR B 1 126 ? 0.221 27.625 14.242 1 95.06 126 TYR B CA 1
ATOM 2956 C C . TYR B 1 126 ? -1.03 27.562 13.375 1 95.06 126 TYR B C 1
ATOM 2958 O O . TYR B 1 126 ? -2.146 27.484 13.891 1 95.06 126 TYR B O 1
ATOM 2966 N N . TYR B 1 127 ? -0.891 27.641 12.047 1 96.44 127 TYR B N 1
ATOM 2967 C CA . TYR B 1 127 ? -2.033 27.562 11.141 1 96.44 127 TYR B CA 1
ATOM 2968 C C . TYR B 1 127 ? -1.618 27.031 9.781 1 96.44 127 TYR B C 1
ATOM 2970 O O . TYR B 1 127 ? -0.427 26.984 9.461 1 96.44 127 TYR B O 1
ATOM 2978 N N . ILE B 1 128 ? -2.561 26.516 9.039 1 97.19 128 ILE B N 1
ATOM 2979 C CA . ILE B 1 128 ? -2.326 26.078 7.672 1 97.19 128 ILE B CA 1
ATOM 2980 C C . ILE B 1 128 ? -2.865 27.125 6.695 1 97.19 128 ILE B C 1
ATOM 2982 O O . ILE B 1 128 ? -4.023 27.531 6.797 1 97.19 128 ILE B O 1
ATOM 2986 N N . HIS B 1 129 ? -2.016 27.641 5.855 1 95.94 129 HIS B N 1
ATOM 2987 C CA . HIS B 1 129 ? -2.33 28.594 4.801 1 95.94 129 HIS B CA 1
ATOM 2988 C C . HIS B 1 129 ? -2.641 27.875 3.486 1 95.94 129 HIS B C 1
ATOM 2990 O O . HIS B 1 129 ? -1.745 27.312 2.855 1 95.94 129 HIS B O 1
ATOM 2996 N N . ALA B 1 130 ? -3.9 27.922 3.098 1 96.69 130 ALA B N 1
ATOM 2997 C CA . ALA B 1 130 ? -4.332 27.25 1.871 1 96.69 130 ALA B CA 1
ATOM 2998 C C . ALA B 1 130 ? -3.742 27.938 0.641 1 96.69 130 ALA B C 1
ATOM 3000 O O . ALA B 1 130 ? -3.771 29.172 0.531 1 96.69 130 ALA B O 1
ATOM 3001 N N . GLN B 1 131 ? -3.232 27.078 -0.348 1 94.19 131 GLN B N 1
ATOM 3002 C CA . GLN B 1 131 ? -2.588 27.609 -1.541 1 94.19 131 GLN B CA 1
ATOM 3003 C C . GLN B 1 131 ? -3.529 27.578 -2.742 1 94.19 131 GLN B C 1
ATOM 3005 O O . GLN B 1 131 ? -3.215 28.125 -3.803 1 94.19 131 GLN B O 1
ATOM 3010 N N . SER B 1 132 ? -4.582 26.875 -2.592 1 88.31 132 SER B N 1
ATOM 3011 C CA . SER B 1 132 ? -5.594 26.812 -3.645 1 88.31 132 SER B CA 1
ATOM 3012 C C . SER B 1 132 ? -7 26.875 -3.066 1 88.31 132 SER B C 1
ATOM 3014 O O . SER B 1 132 ? -7.406 26.016 -2.291 1 88.31 132 SER B O 1
ATOM 3016 N N . PRO B 1 133 ? -7.777 27.859 -3.471 1 85 133 PRO B N 1
ATOM 3017 C CA . PRO B 1 133 ? -9.148 27.953 -2.959 1 85 133 PRO B CA 1
ATOM 3018 C C . PRO B 1 133 ? -10.047 26.828 -3.455 1 85 133 PRO B C 1
ATOM 3020 O O . PRO B 1 133 ? -11.031 26.484 -2.797 1 85 133 PRO B O 1
ATOM 3023 N N . ARG B 1 134 ? -9.711 26.234 -4.578 1 86.25 134 ARG B N 1
ATOM 3024 C CA . ARG B 1 134 ? -10.562 25.219 -5.184 1 86.25 134 ARG B CA 1
ATOM 3025 C C . ARG B 1 134 ? -10.281 23.844 -4.574 1 86.25 134 ARG B C 1
ATOM 3027 O O . ARG B 1 134 ? -11.188 23.016 -4.438 1 86.25 134 ARG B O 1
ATOM 3034 N N . ARG B 1 135 ? -9.117 23.719 -4.066 1 86.75 135 ARG B N 1
ATOM 3035 C CA . ARG B 1 135 ? -8.719 22.359 -3.705 1 86.75 135 ARG B CA 1
ATOM 3036 C C . ARG B 1 135 ? -8.539 22.219 -2.197 1 86.75 135 ARG B C 1
ATOM 3038 O O . ARG B 1 135 ? -8.453 21.109 -1.675 1 86.75 135 ARG B O 1
ATOM 3045 N N . ALA B 1 136 ? -8.5 23.312 -1.558 1 91.88 136 ALA B N 1
ATOM 3046 C CA . ALA B 1 136 ? -8.273 23.297 -0.114 1 91.88 136 ALA B CA 1
ATOM 3047 C C . ALA B 1 136 ? -9.508 23.766 0.639 1 91.88 136 ALA B C 1
ATOM 3049 O O . ALA B 1 136 ? -10.359 24.469 0.076 1 91.88 136 ALA B O 1
ATOM 3050 N N . LEU B 1 137 ? -9.68 23.344 1.884 1 92.75 137 LEU B N 1
ATOM 3051 C CA . LEU B 1 137 ? -10.812 23.703 2.736 1 92.75 137 LEU B CA 1
ATOM 3052 C C . LEU B 1 137 ? -10.719 25.156 3.191 1 92.75 137 LEU B C 1
ATOM 3054 O O . LEU B 1 137 ? -11.719 25.75 3.594 1 92.75 137 LEU B O 1
ATOM 3058 N N . GLY B 1 138 ? -9.633 25.891 3.068 1 94.25 138 GLY B N 1
ATOM 3059 C CA . GLY B 1 138 ? -9.383 27.234 3.559 1 94.25 138 GLY B CA 1
ATOM 3060 C C . GLY B 1 138 ? -8.219 27.312 4.527 1 94.25 138 GLY B C 1
ATOM 3061 O O . GLY B 1 138 ? -7.473 26.328 4.684 1 94.25 138 GLY B O 1
ATOM 3062 N N . HIS B 1 139 ? -8.078 28.578 5.121 1 96 139 HIS B N 1
ATOM 3063 C CA . HIS B 1 139 ? -7.074 28.766 6.16 1 96 139 HIS B CA 1
ATOM 3064 C C . HIS B 1 139 ? -7.617 28.375 7.531 1 96 139 HIS B C 1
ATOM 3066 O O . HIS B 1 139 ? -8.75 28.719 7.871 1 96 139 HIS B O 1
ATOM 3072 N N . VAL B 1 140 ? -6.844 27.531 8.188 1 97.06 140 VAL B N 1
ATOM 3073 C CA . VAL B 1 140 ? -7.316 27.031 9.469 1 97.06 140 VAL B CA 1
ATOM 3074 C C . VAL B 1 140 ? -6.184 27.094 10.5 1 97.06 140 VAL B C 1
ATOM 3076 O O . VAL B 1 140 ? -5.047 26.719 10.195 1 97.06 140 VAL B O 1
ATOM 3079 N N . GLY B 1 141 ? -6.422 27.578 11.664 1 96.62 141 GLY B N 1
ATOM 3080 C CA . GLY B 1 141 ? -5.43 27.672 12.727 1 96.62 141 GLY B CA 1
ATOM 3081 C C . GLY B 1 141 ? -5.773 26.812 13.938 1 96.62 141 GLY B C 1
ATOM 3082 O O . GLY B 1 141 ? -6.922 26.406 14.109 1 96.62 141 GLY B O 1
ATOM 3083 N N . LEU B 1 142 ? -4.734 26.469 14.695 1 95.94 142 LEU B N 1
ATOM 3084 C CA . LEU B 1 142 ? -4.898 25.688 15.914 1 95.94 142 LEU B CA 1
ATOM 3085 C C . LEU B 1 142 ? -4.934 26.578 17.141 1 95.94 142 LEU B C 1
ATOM 3087 O O . LEU B 1 142 ? -4.027 27.391 17.359 1 95.94 142 LEU B O 1
ATOM 3091 N N . ALA B 1 143 ? -6.008 26.453 17.922 1 93.12 143 ALA B N 1
ATOM 3092 C CA . ALA B 1 143 ? -6.141 27.172 19.203 1 93.12 143 ALA B CA 1
ATOM 3093 C C . ALA B 1 143 ? -6.234 26.188 20.359 1 93.12 143 ALA B C 1
ATOM 3095 O O . ALA B 1 143 ? -6.957 25.188 20.297 1 93.12 143 ALA B O 1
ATOM 3096 N N . ARG B 1 144 ? -5.508 26.406 21.375 1 89.94 144 ARG B N 1
ATOM 3097 C CA . ARG B 1 144 ? -5.613 25.562 22.562 1 89.94 144 ARG B CA 1
ATOM 3098 C C . ARG B 1 144 ? -7.004 25.656 23.172 1 89.94 144 ARG B C 1
ATOM 3100 O O . ARG B 1 144 ? -7.633 26.719 23.141 1 89.94 144 ARG B O 1
ATOM 3107 N N . HIS B 1 145 ? -7.426 24.5 23.516 1 84.12 145 HIS B N 1
ATOM 3108 C CA . HIS B 1 145 ? -8.75 24.422 24.109 1 84.12 145 HIS B CA 1
ATOM 3109 C C . HIS B 1 145 ? -8.695 23.719 25.469 1 84.12 145 HIS B C 1
ATOM 3111 O O . HIS B 1 145 ? -8.344 22.547 25.562 1 84.12 145 HIS B O 1
ATOM 3117 N N . GLY B 1 146 ? -9.055 24.469 26.469 1 74.56 146 GLY B N 1
ATOM 3118 C CA . GLY B 1 146 ? -9.133 23.922 27.812 1 74.56 146 GLY B CA 1
ATOM 3119 C C . GLY B 1 146 ? -7.777 23.562 28.391 1 74.56 146 GLY B C 1
ATOM 3120 O O . GLY B 1 146 ? -6.742 23.844 27.781 1 74.56 146 GLY B O 1
ATOM 3121 N N . SER B 1 147 ? -7.797 22.984 29.594 1 72.75 147 SER B N 1
ATOM 3122 C CA . SER B 1 147 ? -6.586 22.656 30.344 1 72.75 147 SER B CA 1
ATOM 3123 C C . SER B 1 147 ? -6.02 21.312 29.922 1 72.75 147 SER B C 1
ATOM 3125 O O . SER B 1 147 ? -4.855 21 30.188 1 72.75 147 SER B O 1
ATOM 3127 N N . GLY B 1 148 ? -6.719 20.578 29.188 1 72.75 148 GLY B N 1
ATOM 3128 C CA . GLY B 1 148 ? -6.336 19.203 28.953 1 72.75 148 GLY B CA 1
ATOM 3129 C C . GLY B 1 148 ? -5.543 19 27.688 1 72.75 148 GLY B C 1
ATOM 3130 O O . GLY B 1 148 ? -5.43 17.875 27.188 1 72.75 148 GLY B O 1
ATOM 3131 N N . GLY B 1 149 ? -4.988 20.125 27.062 1 82.75 149 GLY B N 1
ATOM 3132 C CA . GLY B 1 149 ? -4.145 19.969 25.891 1 82.75 149 GLY B CA 1
ATOM 3133 C C . GLY B 1 149 ? -4.934 19.812 24.609 1 82.75 149 GLY B C 1
ATOM 3134 O O . GLY B 1 149 ? -4.387 19.391 23.578 1 82.75 149 GLY B O 1
ATOM 3135 N N . GLY B 1 150 ? -6.215 20 24.703 1 91.12 150 GLY B N 1
ATOM 3136 C CA . GLY B 1 150 ? -7.059 19.953 23.516 1 91.12 150 GLY B CA 1
ATOM 3137 C C . GLY B 1 150 ? -6.836 21.125 22.578 1 91.12 150 GLY B C 1
ATOM 3138 O O . GLY B 1 150 ? -6.27 22.141 22.969 1 91.12 150 GLY B O 1
ATOM 3139 N N . LEU B 1 151 ? -7.125 20.891 21.297 1 94.94 151 LEU B N 1
ATOM 3140 C CA . LEU B 1 151 ? -6.996 21.922 20.281 1 94.94 151 LEU B CA 1
ATOM 3141 C C . LEU B 1 151 ? -8.305 22.125 19.531 1 94.94 151 LEU B C 1
ATOM 3143 O O . LEU B 1 151 ? -9.086 21.172 19.375 1 94.94 151 LEU B O 1
ATOM 3147 N N . ARG B 1 152 ? -8.57 23.375 19.172 1 95 152 ARG B N 1
ATOM 3148 C CA . ARG B 1 152 ? -9.641 23.703 18.234 1 95 152 ARG B CA 1
ATOM 3149 C C . ARG B 1 152 ? -9.078 24.234 16.922 1 95 152 ARG B C 1
ATOM 3151 O O . ARG B 1 152 ? -8.188 25.078 16.922 1 95 152 ARG B O 1
ATOM 3158 N N . ALA B 1 153 ? -9.523 23.625 15.812 1 97 153 ALA B N 1
ATOM 3159 C CA . ALA B 1 153 ? -9.172 24.125 14.484 1 97 153 ALA B CA 1
ATOM 3160 C C . ALA B 1 153 ? -10.164 25.172 14 1 97 153 ALA B C 1
ATOM 3162 O O . ALA B 1 153 ? -11.297 24.828 13.633 1 97 153 ALA B O 1
ATOM 3163 N N . LEU B 1 154 ? -9.711 26.453 13.938 1 96.12 154 LEU B N 1
ATOM 3164 C CA . LEU B 1 154 ? -10.602 27.578 13.648 1 96.12 154 LEU B CA 1
ATOM 3165 C C . LEU B 1 154 ? -10.219 28.266 12.344 1 96.12 154 LEU B C 1
ATOM 3167 O O . LEU B 1 154 ? -9.031 28.359 12.023 1 96.12 154 LEU B O 1
ATOM 3171 N N . PRO B 1 155 ? -11.203 28.688 11.609 1 95.81 155 PRO B N 1
ATOM 3172 C CA . PRO B 1 155 ? -10.891 29.438 10.391 1 95.81 155 PRO B CA 1
ATOM 3173 C C . PRO B 1 155 ? -10.023 30.656 10.656 1 95.81 155 PRO B C 1
ATOM 3175 O O . PRO B 1 155 ? -10.188 31.328 11.68 1 95.81 155 PRO B O 1
ATOM 3178 N N . VAL B 1 156 ? -9.125 30.922 9.758 1 94.88 156 VAL B N 1
ATOM 3179 C CA . VAL B 1 156 ? -8.203 32.062 9.844 1 94.88 156 VAL B CA 1
ATOM 3180 C C . VAL B 1 156 ? -8.453 33.031 8.68 1 94.88 156 VAL B C 1
ATOM 3182 O O . VAL B 1 156 ? -8.648 32.594 7.543 1 94.88 156 VAL B O 1
ATOM 3185 N N . LEU B 1 157 ? -8.523 34.25 9 1 92.19 157 LEU B N 1
ATOM 3186 C CA . LEU B 1 157 ? -8.578 35.312 8 1 92.19 157 LEU B CA 1
ATOM 3187 C C . LEU B 1 157 ? -7.191 35.875 7.719 1 92.19 157 LEU B C 1
ATOM 3189 O O . LEU B 1 157 ? -6.449 36.219 8.648 1 92.19 157 LEU B O 1
ATOM 3193 N N . LEU B 1 158 ? -6.859 35.75 6.453 1 88.56 158 LEU B N 1
ATOM 3194 C CA . LEU B 1 158 ? -5.555 36.281 6.059 1 88.56 158 LEU B CA 1
ATOM 3195 C C . LEU B 1 158 ? -5.699 37.656 5.387 1 88.56 158 LEU B C 1
ATOM 3197 O O . LEU B 1 158 ? -6.516 37.812 4.473 1 88.56 158 LEU B O 1
ATOM 3201 N N . THR B 1 159 ? -5.117 38.625 6.008 1 79.44 159 THR B N 1
ATOM 3202 C CA . THR B 1 159 ? -5 39.938 5.371 1 79.44 159 THR B CA 1
ATOM 3203 C C . THR B 1 159 ? -3.566 40.188 4.918 1 79.44 159 THR B C 1
ATOM 3205 O O . THR B 1 159 ? -2.693 39.344 5.09 1 79.44 159 THR B O 1
ATOM 3208 N N . THR B 1 160 ? -3.355 41.219 4.215 1 70.25 160 THR B N 1
ATOM 3209 C CA . THR B 1 160 ? -2.055 41.562 3.648 1 70.25 160 THR B CA 1
ATOM 3210 C C . THR B 1 160 ? -0.968 41.5 4.719 1 70.25 160 THR B C 1
ATOM 3212 O O . THR B 1 160 ? 0.187 41.188 4.422 1 70.25 160 THR B O 1
ATOM 3215 N N . SER B 1 161 ? -1.306 41.688 5.945 1 67 161 SER B N 1
ATOM 3216 C CA . SER B 1 161 ? -0.221 41.844 6.902 1 67 161 SER B CA 1
ATOM 3217 C C . SER B 1 161 ? -0.382 40.938 8.102 1 67 161 SER B C 1
ATOM 3219 O O . SER B 1 161 ? 0.524 40.812 8.93 1 67 161 SER B O 1
ATOM 3221 N N . ARG B 1 162 ? -1.563 40.312 8.156 1 77.94 162 ARG B N 1
ATOM 3222 C CA . ARG B 1 162 ? -1.744 39.625 9.422 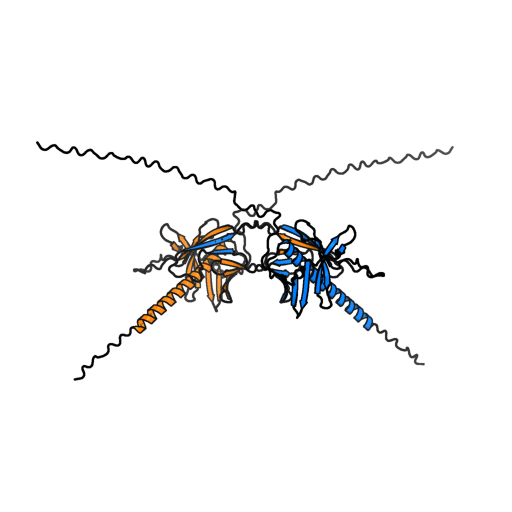1 77.94 162 ARG B CA 1
ATOM 3223 C C . ARG B 1 162 ? -2.707 38.438 9.273 1 77.94 162 ARG B C 1
ATOM 3225 O O . ARG B 1 162 ? -3.656 38.5 8.492 1 77.94 162 ARG B O 1
ATOM 3232 N N . ALA B 1 163 ? -2.393 37.312 9.992 1 88.19 163 ALA B N 1
ATOM 3233 C CA . ALA B 1 163 ? -3.314 36.219 10.172 1 88.19 163 ALA B CA 1
ATOM 3234 C C . ALA B 1 163 ? -4.047 36.312 11.508 1 88.19 163 ALA B C 1
ATOM 3236 O O . ALA B 1 163 ? -3.438 36.594 12.539 1 88.19 163 ALA B O 1
ATOM 3237 N N . ARG B 1 164 ? -5.391 36.25 11.492 1 89.81 164 ARG B N 1
ATOM 3238 C CA . ARG B 1 164 ? -6.168 36.25 12.727 1 89.81 164 ARG B CA 1
ATOM 3239 C C . ARG B 1 164 ? -7.305 35.25 12.648 1 89.81 164 ARG B C 1
ATOM 3241 O O . ARG B 1 164 ? -7.789 34.906 11.562 1 89.81 164 ARG B O 1
ATOM 3248 N N . PHE B 1 165 ? -7.664 34.719 13.75 1 91.62 165 PHE B N 1
ATOM 3249 C CA . PHE B 1 165 ? -8.82 33.844 13.789 1 91.62 165 PHE B CA 1
ATOM 3250 C C . PHE B 1 165 ? -10.086 34.562 13.367 1 91.62 165 PHE B C 1
ATOM 3252 O O . PHE B 1 165 ? -10.281 35.719 13.727 1 91.62 165 PHE B O 1
ATOM 3259 N N . ALA B 1 166 ? -10.898 33.906 12.57 1 90.81 166 ALA B N 1
ATOM 3260 C CA . ALA B 1 166 ? -12.211 34.469 12.25 1 90.81 166 ALA B CA 1
ATOM 3261 C C . ALA B 1 166 ? -13.086 34.562 13.5 1 90.81 166 ALA B C 1
ATOM 3263 O O . ALA B 1 166 ? -13.148 33.656 14.305 1 90.81 166 ALA B O 1
ATOM 3264 N N . GLU B 1 167 ? -13.727 35.688 13.648 1 87.44 167 GLU B N 1
ATOM 3265 C CA . GLU B 1 167 ? -14.562 35.938 14.828 1 87.44 167 GLU B CA 1
ATOM 3266 C C . GLU B 1 167 ? -15.844 35.125 14.766 1 87.44 167 GLU B C 1
ATOM 3268 O O . GLU B 1 167 ? -16.5 35.062 13.727 1 87.44 167 GLU B O 1
ATOM 3273 N N . ASP B 1 168 ? -16.156 34.406 15.812 1 86.69 168 ASP B N 1
ATOM 3274 C CA . ASP B 1 168 ? -17.406 33.719 16.047 1 86.69 168 ASP B CA 1
ATOM 3275 C C . ASP B 1 168 ? -17.609 32.594 15.031 1 86.69 168 ASP B C 1
ATOM 3277 O O . ASP B 1 168 ? -18.75 32.25 14.688 1 86.69 168 ASP B O 1
ATOM 3281 N N . ALA B 1 169 ? -16.578 32.156 14.359 1 90 169 ALA B N 1
ATOM 3282 C CA . ALA B 1 169 ? -16.688 31.031 13.438 1 90 169 ALA B CA 1
ATOM 3283 C C . ALA B 1 169 ? -16.562 29.703 14.188 1 90 169 ALA B C 1
ATOM 3285 O O . ALA B 1 169 ? -15.742 29.578 15.102 1 90 169 ALA B O 1
ATOM 3286 N N . PRO B 1 170 ? -17.453 28.828 13.859 1 91.94 170 PRO B N 1
ATOM 3287 C CA . PRO B 1 170 ? -17.312 27.516 14.492 1 91.94 170 PRO B CA 1
ATOM 3288 C C . PRO B 1 170 ? -16.031 26.781 14.07 1 91.94 170 PRO B C 1
ATOM 3290 O O . PRO B 1 170 ? -15.523 27.016 12.977 1 91.94 170 PRO B O 1
ATOM 3293 N N . PRO B 1 171 ? -15.523 25.953 14.953 1 95 171 PRO B N 1
ATOM 3294 C CA . PRO B 1 171 ? -14.352 25.172 14.562 1 95 171 PRO B CA 1
ATOM 3295 C C . PRO B 1 171 ? -14.641 24.203 13.414 1 95 171 PRO B C 1
ATOM 3297 O O . PRO B 1 171 ? -15.781 23.75 13.258 1 95 171 PRO B O 1
ATOM 3300 N N . VAL B 1 172 ? -13.633 24 12.594 1 95.69 172 VAL B N 1
ATOM 3301 C CA . VAL B 1 172 ? -13.727 23 11.539 1 95.69 172 VAL B CA 1
ATOM 3302 C C . VAL B 1 172 ? -13.547 21.594 12.125 1 95.69 172 VAL B C 1
ATOM 3304 O O . VAL B 1 172 ? -14.258 20.656 11.758 1 95.69 172 VAL B O 1
ATOM 3307 N N . PHE B 1 173 ? -12.516 21.391 12.93 1 96.75 173 PHE B N 1
ATOM 3308 C CA . PHE B 1 173 ? -12.219 20.188 13.703 1 96.75 173 PHE B CA 1
ATOM 3309 C C . PHE B 1 173 ? -11.836 20.547 15.133 1 96.75 173 PHE B C 1
ATOM 3311 O O . PHE B 1 173 ? -11.586 21.703 15.445 1 96.75 173 PHE B O 1
ATOM 3318 N N . ALA B 1 174 ? -11.844 19.516 15.992 1 95.94 174 ALA B N 1
ATOM 3319 C CA . ALA B 1 174 ? -11.281 19.656 17.328 1 95.94 174 ALA B CA 1
ATOM 3320 C C . ALA B 1 174 ? -10.516 18.406 17.75 1 95.94 174 ALA B C 1
ATOM 3322 O O . ALA B 1 174 ? -10.914 17.297 17.422 1 95.94 174 ALA B O 1
ATOM 3323 N N . LEU B 1 175 ? -9.406 18.641 18.375 1 95.69 175 LEU B N 1
ATOM 3324 C CA . LEU B 1 175 ? -8.625 17.562 18.969 1 95.69 175 LEU B CA 1
ATOM 3325 C C . LEU B 1 175 ? -8.914 17.453 20.469 1 95.69 175 LEU B C 1
ATOM 3327 O O . LEU B 1 175 ? -8.656 18.391 21.219 1 95.69 175 LEU B O 1
ATOM 3331 N N . THR B 1 176 ? -9.453 16.344 20.844 1 93.19 176 THR B N 1
ATOM 3332 C CA . THR B 1 176 ? -9.711 16.078 22.266 1 93.19 176 THR B CA 1
ATOM 3333 C C . THR B 1 176 ? -8.742 15.039 22.797 1 93.19 176 THR B C 1
ATOM 3335 O O . THR B 1 176 ? -8.406 14.078 22.109 1 93.19 176 THR B O 1
ATOM 3338 N N . ARG B 1 177 ? -8.258 15.352 23.969 1 89.56 177 ARG B N 1
ATOM 3339 C CA . ARG B 1 177 ? -7.387 14.406 24.656 1 89.56 177 ARG B CA 1
ATOM 3340 C C . ARG B 1 177 ? -8.008 13.961 25.984 1 89.56 177 ARG B C 1
ATOM 3342 O O . ARG B 1 177 ? -8.18 14.758 26.906 1 89.56 177 ARG B O 1
ATOM 3349 N N . SER B 1 178 ? -8.602 12.766 25.906 1 83.69 178 SER B N 1
ATOM 3350 C CA . SER B 1 178 ? -9.25 12.227 27.094 1 83.69 178 SER B CA 1
ATOM 3351 C C . SER B 1 178 ? -8.852 10.773 27.328 1 83.69 178 SER B C 1
ATOM 3353 O O . SER B 1 178 ? -8.859 9.961 26.391 1 83.69 178 SER B O 1
ATOM 3355 N N . GLY B 1 179 ? -8.508 10.469 28.656 1 81 179 GLY B N 1
ATOM 3356 C CA . GLY B 1 179 ? -8.188 9.094 29.016 1 81 179 GLY B CA 1
ATOM 3357 C C . GLY B 1 179 ? -6.992 8.539 28.266 1 81 179 GLY B C 1
ATOM 3358 O O . GLY B 1 179 ? -6.984 7.367 27.891 1 81 179 GLY B O 1
ATOM 3359 N N . GLY B 1 180 ? -6.078 9.367 27.922 1 79.38 180 GLY B N 1
ATOM 3360 C CA . GLY B 1 180 ? -4.875 8.914 27.234 1 79.38 180 GLY B CA 1
ATOM 3361 C C . GLY B 1 180 ? -5.055 8.766 25.734 1 79.38 180 GLY B C 1
ATOM 3362 O O . GLY B 1 180 ? -4.156 8.297 25.047 1 79.38 180 GLY B O 1
ATOM 3363 N N . ARG B 1 181 ? -6.289 9.148 25.312 1 87.12 181 ARG B N 1
ATOM 3364 C CA . ARG B 1 181 ? -6.555 9.016 23.891 1 87.12 181 ARG B CA 1
ATOM 3365 C C . ARG B 1 181 ? -6.738 10.375 23.234 1 87.12 181 ARG B C 1
ATOM 3367 O O . ARG B 1 181 ? -7.398 11.258 23.781 1 87.12 181 ARG B O 1
ATOM 3374 N N . ALA B 1 182 ? -6.031 10.547 22.156 1 93.56 182 ALA B N 1
ATOM 3375 C CA . ALA B 1 182 ? -6.195 11.758 21.344 1 93.56 182 ALA B CA 1
ATOM 3376 C C . ALA B 1 182 ? -7.102 11.5 20.156 1 93.56 182 ALA B C 1
ATOM 3378 O O . ALA B 1 182 ? -6.82 10.617 19.328 1 93.56 182 ALA B O 1
ATOM 3379 N N . ARG B 1 183 ? -8.219 12.234 20.062 1 95.81 183 ARG B N 1
ATOM 3380 C CA . ARG B 1 183 ? -9.219 12.047 19 1 95.81 183 ARG B CA 1
ATOM 3381 C C . ARG B 1 183 ? -9.531 13.367 18.297 1 95.81 183 ARG B C 1
ATOM 3383 O O . ARG B 1 183 ? -9.656 14.406 18.953 1 95.81 183 ARG B O 1
ATOM 3390 N N . TRP B 1 184 ? -9.555 13.328 16.969 1 97.06 184 TRP B N 1
ATOM 3391 C CA . TRP B 1 184 ? -10.086 14.438 16.188 1 97.06 184 TRP B CA 1
ATOM 3392 C C . TRP B 1 184 ? -11.586 14.289 15.977 1 97.06 184 TRP B C 1
ATOM 3394 O O . TRP B 1 184 ? -12.055 13.242 15.516 1 97.06 184 TRP B O 1
ATOM 3404 N N . VAL B 1 185 ? -12.344 15.289 16.359 1 96.31 185 VAL B N 1
ATOM 3405 C CA . VAL B 1 185 ? -13.805 15.25 16.25 1 96.31 185 VAL B CA 1
ATOM 3406 C C . VAL B 1 185 ? -14.289 16.359 15.336 1 96.31 185 VAL B C 1
ATOM 3408 O O . VAL B 1 185 ? -13.578 17.344 15.109 1 96.31 185 VAL B O 1
ATOM 3411 N N . ALA B 1 186 ? -15.492 16.172 14.758 1 94.56 186 ALA B N 1
ATOM 3412 C CA . ALA B 1 186 ? -16.109 17.188 13.906 1 94.56 186 ALA B CA 1
ATOM 3413 C C . ALA B 1 186 ? -16.406 18.453 14.695 1 94.56 186 ALA B C 1
ATOM 3415 O O . ALA B 1 186 ? -16.766 18.391 15.875 1 94.56 186 ALA B O 1
ATOM 3416 N N . GLY B 1 187 ? -16.203 19.609 14.062 1 89.5 187 GLY B N 1
ATOM 3417 C CA . GLY B 1 187 ? -16.406 20.891 14.719 1 89.5 187 GLY B CA 1
ATOM 3418 C C . GLY B 1 187 ? -17.875 21.312 14.781 1 89.5 187 GLY B C 1
ATOM 3419 O O . GLY B 1 187 ? -18.203 22.328 15.383 1 89.5 187 GLY B O 1
ATOM 3420 N N . ASP B 1 188 ? -18.734 20.547 14.258 1 84.56 188 ASP B N 1
ATOM 3421 C CA . ASP B 1 188 ? -20.141 20.953 14.133 1 84.56 188 ASP B CA 1
ATOM 3422 C C . ASP B 1 188 ? -20.891 20.688 15.438 1 84.56 188 ASP B C 1
ATOM 3424 O O . ASP B 1 188 ? -22.109 20.875 15.5 1 84.56 188 ASP B O 1
ATOM 3428 N N . GLY B 1 189 ? -20.297 20.297 16.422 1 83.12 189 GLY B N 1
ATOM 3429 C CA . GLY B 1 189 ? -20.938 20.062 17.703 1 83.12 189 GLY B CA 1
ATOM 3430 C C . GLY B 1 189 ? -21.391 18.625 17.891 1 83.12 189 GLY B C 1
ATOM 3431 O O . GLY B 1 189 ? -21.844 18.25 18.984 1 83.12 189 GLY B O 1
ATOM 3432 N N . SER B 1 190 ? -21.328 17.781 16.906 1 85.25 190 SER B N 1
ATOM 3433 C CA . SER B 1 190 ? -21.766 16.406 17 1 85.25 190 SER B CA 1
ATOM 3434 C C . SER B 1 190 ? -20.812 15.555 17.828 1 85.25 190 SER B C 1
ATOM 3436 O O . SER B 1 190 ? -21.156 14.461 18.266 1 85.25 190 SER B O 1
ATOM 3438 N N . ASP B 1 191 ? -19.641 15.969 18.062 1 84.31 191 ASP B N 1
ATOM 3439 C CA . ASP B 1 191 ? -18.594 15.25 18.75 1 84.31 191 ASP B CA 1
ATOM 3440 C C . ASP B 1 191 ? -18.297 13.914 18.078 1 84.31 191 ASP B C 1
ATOM 3442 O O . ASP B 1 191 ? -17.875 12.961 18.734 1 84.31 191 ASP B O 1
ATOM 3446 N N . GLU B 1 192 ? -18.656 13.797 16.828 1 93.44 192 GLU B N 1
ATOM 3447 C CA . GLU B 1 192 ? -18.344 12.586 16.078 1 93.44 192 GLU B CA 1
ATOM 3448 C C . GLU B 1 192 ? -16.844 12.43 15.891 1 93.44 192 GLU B C 1
ATOM 3450 O O . GLU B 1 192 ? -16.156 13.352 15.43 1 93.44 192 GLU B O 1
ATOM 3455 N N . THR B 1 193 ? -16.328 11.227 16.25 1 95.31 193 THR B N 1
ATOM 3456 C CA . THR B 1 193 ? -14.906 10.961 16.094 1 95.31 193 THR B CA 1
ATOM 3457 C C . THR B 1 193 ? -14.562 10.734 14.625 1 95.31 193 THR B C 1
ATOM 3459 O O . THR B 1 193 ? -15.133 9.844 13.977 1 95.31 193 THR B O 1
ATOM 3462 N N . LEU B 1 194 ? -13.719 11.547 14.102 1 97.19 194 LEU B N 1
ATOM 3463 C CA . LEU B 1 194 ? -13.297 11.438 12.711 1 97.19 194 LEU B CA 1
ATOM 3464 C C . LEU B 1 194 ? -12.008 10.625 12.602 1 97.19 194 LEU B C 1
ATOM 3466 O O . LEU B 1 194 ? -11.859 9.812 11.688 1 97.19 194 LEU B O 1
ATOM 3470 N N . ALA B 1 195 ? -11.102 10.828 13.5 1 97 195 ALA B N 1
ATOM 3471 C CA . ALA B 1 195 ? -9.812 10.148 13.469 1 97 195 ALA B CA 1
ATOM 3472 C C . ALA B 1 195 ? -9.234 10.016 14.875 1 97 195 ALA B C 1
ATOM 3474 O O . ALA B 1 195 ? -9.602 10.773 15.781 1 97 195 ALA B O 1
ATOM 3475 N N . ILE B 1 196 ? -8.352 9.055 15.055 1 96.25 196 ILE B N 1
ATOM 3476 C CA . ILE B 1 196 ? -7.652 8.812 16.312 1 96.25 196 ILE B CA 1
ATOM 3477 C C . ILE B 1 196 ? -6.145 8.867 16.078 1 96.25 196 ILE B C 1
ATOM 3479 O O . ILE B 1 196 ? -5.641 8.328 15.094 1 96.25 196 ILE B O 1
ATOM 3483 N N . GLU B 1 197 ? -5.496 9.562 16.984 1 94.88 197 GLU B N 1
ATOM 3484 C CA . GLU B 1 197 ? -4.039 9.531 16.953 1 94.88 197 GLU B CA 1
ATOM 3485 C C . GLU B 1 197 ? -3.498 8.336 17.75 1 94.88 197 GLU B C 1
ATOM 3487 O O . GLU B 1 197 ? -4.031 7.988 18.797 1 94.88 197 GLU B O 1
ATOM 3492 N N . ASP B 1 198 ? -2.557 7.746 17.125 1 89 198 ASP B N 1
ATOM 3493 C CA . ASP B 1 198 ? -1.854 6.648 17.781 1 89 198 ASP B CA 1
ATOM 3494 C C . ASP B 1 198 ? -0.345 6.762 17.578 1 89 198 ASP B C 1
ATOM 3496 O O . ASP B 1 198 ? 0.113 7.434 16.656 1 89 198 ASP B O 1
ATOM 3500 N N . ALA B 1 199 ? 0.404 6.422 18.578 1 82.38 199 ALA B N 1
ATOM 3501 C CA . ALA B 1 199 ? 1.86 6.367 18.484 1 82.38 199 ALA B CA 1
ATOM 3502 C C . ALA B 1 199 ? 2.385 4.984 18.859 1 82.38 199 ALA B C 1
ATOM 3504 O O . ALA B 1 199 ? 2.191 4.52 19.984 1 82.38 199 ALA B O 1
ATOM 3505 N N . ALA B 1 200 ? 2.512 4.188 17.828 1 69 200 ALA B N 1
ATOM 3506 C CA . ALA B 1 200 ? 3.121 2.879 18.062 1 69 200 ALA B CA 1
ATOM 3507 C C . ALA B 1 200 ? 4.57 2.863 17.578 1 69 200 ALA B C 1
ATOM 3509 O O . ALA B 1 200 ? 4.887 3.375 16.516 1 69 200 ALA B O 1
ATOM 3510 N N . ASP B 1 201 ? 5.488 2.332 18.438 1 66.25 201 ASP B N 1
ATOM 3511 C CA . ASP B 1 201 ? 6.914 2.221 18.141 1 66.25 201 ASP B CA 1
ATOM 3512 C C . ASP B 1 201 ? 7.496 3.57 17.734 1 66.25 201 ASP B C 1
ATOM 3514 O O . ASP B 1 201 ? 8.25 3.656 16.766 1 66.25 201 ASP B O 1
ATOM 3518 N N . ASP B 1 202 ? 7.035 4.625 18.234 1 73.94 202 ASP B N 1
ATOM 3519 C CA . ASP B 1 202 ? 7.523 5.988 18.047 1 73.94 202 ASP B CA 1
ATOM 3520 C C . ASP B 1 202 ? 7.113 6.527 16.672 1 73.94 202 ASP B C 1
ATOM 3522 O O . ASP B 1 202 ? 7.672 7.52 16.203 1 73.94 202 ASP B O 1
ATOM 3526 N N . GLN B 1 203 ? 6.316 5.758 16.047 1 83.56 203 GLN B N 1
ATOM 3527 C CA . GLN B 1 203 ? 5.777 6.25 14.789 1 83.56 203 GLN B CA 1
ATOM 3528 C C . GLN B 1 203 ? 4.387 6.852 14.977 1 83.56 203 GLN B C 1
ATOM 3530 O O . GLN B 1 203 ? 3.482 6.184 15.484 1 83.56 203 GLN B O 1
ATOM 3535 N N . ARG B 1 204 ? 4.242 8.133 14.648 1 92.62 204 ARG B N 1
ATOM 3536 C CA . ARG B 1 204 ? 2.961 8.82 14.781 1 92.62 204 ARG B CA 1
ATOM 3537 C C . ARG B 1 204 ? 1.99 8.375 13.695 1 92.62 204 ARG B C 1
ATOM 3539 O O . ARG B 1 204 ? 2.359 8.297 12.516 1 92.62 204 ARG B O 1
ATOM 3546 N N . ARG B 1 205 ? 0.788 7.996 14.141 1 92.88 205 ARG B N 1
ATOM 3547 C CA . ARG B 1 205 ? -0.245 7.535 13.219 1 92.88 205 ARG B CA 1
ATOM 3548 C C . ARG B 1 205 ? -1.541 8.312 13.414 1 92.88 205 ARG B C 1
ATOM 3550 O O . ARG B 1 205 ? -1.874 8.703 14.539 1 92.88 205 ARG B O 1
ATOM 3557 N N . LEU B 1 206 ? -2.172 8.609 12.367 1 95.25 206 LEU B N 1
ATOM 3558 C CA . LEU B 1 206 ? -3.533 9.125 12.344 1 95.25 206 LEU B CA 1
ATOM 3559 C C . LEU B 1 206 ? -4.488 8.125 11.703 1 95.25 206 LEU B C 1
ATOM 3561 O O . LEU B 1 206 ? -4.375 7.824 10.516 1 95.25 206 LEU B O 1
ATOM 3565 N N . ILE B 1 207 ? -5.402 7.574 12.5 1 93 207 ILE B N 1
ATOM 3566 C CA . ILE B 1 207 ? -6.332 6.551 12.023 1 93 207 ILE B CA 1
ATOM 3567 C C . ILE B 1 207 ? -7.672 7.191 11.68 1 93 207 ILE B C 1
ATOM 3569 O O . ILE B 1 207 ? -8.469 7.5 12.562 1 93 207 ILE B O 1
ATOM 3573 N N . LEU B 1 208 ? -7.902 7.395 10.391 1 94.38 208 LEU B N 1
ATOM 3574 C CA . LEU B 1 208 ? -9.18 7.906 9.906 1 94.38 208 LEU B CA 1
ATOM 3575 C C . LEU B 1 208 ? -10.281 6.863 10.078 1 94.38 208 LEU B C 1
ATOM 3577 O O . LEU B 1 208 ? -10.195 5.766 9.523 1 94.38 208 LEU B O 1
ATOM 3581 N N . MET B 1 209 ? -11.32 7.234 10.773 1 93.12 209 MET B N 1
ATOM 3582 C CA . MET B 1 209 ? -12.352 6.27 11.164 1 93.12 209 MET B CA 1
ATOM 3583 C C . MET B 1 209 ? -13.562 6.367 10.242 1 93.12 209 MET B C 1
ATOM 3585 O O . MET B 1 209 ? -14.383 5.449 10.188 1 93.12 209 MET B O 1
ATOM 3589 N N . LYS B 1 210 ? -13.703 7.383 9.531 1 92.31 210 LYS B N 1
ATOM 3590 C CA . LYS B 1 210 ? -14.867 7.645 8.68 1 92.31 210 LYS B CA 1
ATOM 3591 C C . LYS B 1 210 ? -14.438 8.125 7.297 1 92.31 210 LYS B C 1
ATOM 3593 O O . LYS B 1 210 ? -13.344 8.672 7.133 1 92.31 210 LYS B O 1
ATOM 3598 N N . SER B 1 211 ? -15.352 7.824 6.383 1 92.38 211 SER B N 1
ATOM 3599 C CA . SER B 1 211 ? -15.125 8.414 5.066 1 92.38 211 SER B CA 1
ATOM 3600 C C . SER B 1 211 ? -15.32 9.93 5.102 1 92.38 211 SER B C 1
ATOM 3602 O O . SER B 1 211 ? -16.266 10.43 5.719 1 92.38 211 SER B O 1
ATOM 3604 N N . LEU B 1 212 ? -14.367 10.633 4.559 1 94.12 212 LEU B N 1
ATOM 3605 C CA . LEU B 1 212 ? -14.438 12.086 4.445 1 94.12 212 LEU B CA 1
ATOM 3606 C C . LEU B 1 212 ? -14.117 12.531 3.021 1 94.12 212 LEU B C 1
ATOM 3608 O O . LEU B 1 212 ? -13.523 11.773 2.246 1 94.12 212 LEU B O 1
ATOM 3612 N N . ARG B 1 213 ? -14.609 13.742 2.721 1 92.62 213 ARG B N 1
ATOM 3613 C CA . ARG B 1 213 ? -14.211 14.336 1.445 1 92.62 213 ARG B CA 1
ATOM 3614 C C . ARG B 1 213 ? -12.711 14.578 1.394 1 92.62 213 ARG B C 1
ATOM 3616 O O . ARG B 1 213 ? -12.086 14.844 2.422 1 92.62 213 ARG B O 1
ATOM 3623 N N . ARG B 1 214 ? -12.148 14.555 0.227 1 92.38 214 ARG B N 1
ATOM 3624 C CA . ARG B 1 214 ? -10.703 14.688 0.035 1 92.38 214 ARG B CA 1
ATOM 3625 C C . ARG B 1 214 ? -10.188 15.984 0.641 1 92.38 214 ARG B C 1
ATOM 3627 O O . ARG B 1 214 ? -9.172 15.992 1.332 1 92.38 214 ARG B O 1
ATOM 3634 N N . LYS B 1 215 ? -10.891 17.062 0.45 1 94.19 215 LYS B N 1
ATOM 3635 C CA . LYS B 1 215 ? -10.453 18.359 0.992 1 94.19 215 LYS B CA 1
ATOM 3636 C C . LYS B 1 215 ? -10.383 18.312 2.516 1 94.19 215 LYS B C 1
ATOM 3638 O O . LYS B 1 215 ? -9.5 18.922 3.121 1 94.19 215 LYS B O 1
ATOM 3643 N N . GLU B 1 216 ? -11.32 17.609 3.076 1 95.81 216 GLU B N 1
ATOM 3644 C CA . GLU B 1 216 ? -11.359 17.5 4.531 1 95.81 216 GLU B CA 1
ATOM 3645 C C . GLU B 1 216 ? -10.211 16.641 5.047 1 95.81 216 GLU B C 1
ATOM 3647 O O . GLU B 1 216 ? -9.602 16.969 6.07 1 95.81 216 GLU B O 1
ATOM 3652 N N . VAL B 1 217 ? -9.945 15.562 4.328 1 95.69 217 VAL B N 1
ATOM 3653 C CA . VAL B 1 217 ? -8.836 14.695 4.711 1 95.69 217 VAL B CA 1
ATOM 3654 C C . VAL B 1 217 ? -7.523 15.469 4.613 1 95.69 217 VAL B C 1
ATOM 3656 O O . VAL B 1 217 ? -6.703 15.422 5.535 1 95.69 217 VAL B O 1
ATOM 3659 N N . ASP B 1 218 ? -7.352 16.188 3.516 1 96.44 218 ASP B N 1
ATOM 3660 C CA . ASP B 1 218 ? -6.141 16.969 3.32 1 96.44 218 ASP B CA 1
ATOM 3661 C C . ASP B 1 218 ? -5.938 17.953 4.469 1 96.44 218 ASP B C 1
ATOM 3663 O O . ASP B 1 218 ? -4.832 18.078 5 1 96.44 218 ASP B O 1
ATOM 3667 N N . ALA B 1 219 ? -6.992 18.609 4.809 1 97.81 219 ALA B N 1
ATOM 3668 C CA . ALA B 1 219 ? -6.922 19.594 5.891 1 97.81 219 ALA B CA 1
ATOM 3669 C C . ALA B 1 219 ? -6.625 18.906 7.227 1 97.81 219 ALA B C 1
ATOM 3671 O O . ALA B 1 219 ? -5.805 19.391 8.008 1 97.81 219 ALA B O 1
ATOM 3672 N N . LEU B 1 220 ? -7.297 17.828 7.469 1 98.19 220 LEU B N 1
ATOM 3673 C CA . LEU B 1 220 ? -7.125 17.109 8.727 1 98.19 220 LEU B CA 1
ATOM 3674 C C . LEU B 1 220 ? -5.688 16.609 8.875 1 98.19 220 LEU B C 1
ATOM 3676 O O . LEU B 1 220 ? -5.082 16.766 9.938 1 98.19 220 LEU B O 1
ATOM 3680 N N . VAL B 1 221 ? -5.16 16.016 7.82 1 98.06 221 VAL B N 1
ATOM 3681 C CA . VAL B 1 221 ? -3.791 15.516 7.863 1 98.06 221 VAL B CA 1
ATOM 3682 C C . VAL B 1 221 ? -2.814 16.672 8.031 1 98.06 221 VAL B C 1
ATOM 3684 O O . VAL B 1 221 ? -1.84 16.578 8.773 1 98.06 221 VAL B O 1
ATOM 3687 N N . ALA B 1 222 ? -3.021 17.75 7.328 1 98.38 222 ALA B N 1
ATOM 3688 C CA . ALA B 1 222 ? -2.168 18.922 7.465 1 98.38 222 ALA B CA 1
ATOM 3689 C C . ALA B 1 222 ? -2.195 19.469 8.898 1 98.38 222 ALA B C 1
ATOM 3691 O O . ALA B 1 222 ? -1.152 19.797 9.461 1 98.38 222 ALA B O 1
ATOM 3692 N N . LEU B 1 223 ? -3.396 19.562 9.461 1 98.38 223 LEU B N 1
ATOM 3693 C CA . LEU B 1 223 ? -3.545 20.062 10.82 1 98.38 223 LEU B CA 1
ATOM 3694 C C . LEU B 1 223 ? -2.902 19.094 11.82 1 98.38 223 LEU B C 1
ATOM 3696 O O . LEU B 1 223 ? -2.32 19.531 12.82 1 98.38 223 LEU B O 1
ATOM 3700 N N . TRP B 1 224 ? -3.035 17.875 11.547 1 97.88 224 TRP B N 1
ATOM 3701 C CA . TRP B 1 224 ? -2.346 16.875 12.344 1 97.88 224 TRP B CA 1
ATOM 3702 C C . TRP B 1 224 ? -0.837 17.094 12.32 1 97.88 224 TRP B C 1
ATOM 3704 O O . TRP B 1 224 ? -0.186 17.094 13.367 1 97.88 224 TRP B O 1
ATOM 3714 N N . CYS B 1 225 ? -0.298 17.281 11.203 1 97.75 225 CYS B N 1
ATOM 3715 C CA . CYS B 1 225 ? 1.122 17.578 11.07 1 97.75 225 CYS B CA 1
ATOM 3716 C C . CYS B 1 225 ? 1.476 18.859 11.812 1 97.75 225 CYS B C 1
ATOM 3718 O O . CYS B 1 225 ? 2.52 18.938 12.461 1 97.75 225 CYS B O 1
ATOM 3720 N N . CYS B 1 226 ? 0.631 19.844 11.672 1 97.25 226 CYS B N 1
ATOM 3721 C CA . CYS B 1 226 ? 0.834 21.109 12.367 1 97.25 226 CYS B CA 1
ATOM 3722 C C . CYS B 1 226 ? 0.842 20.891 13.875 1 97.25 226 CYS B C 1
ATOM 3724 O O . CYS B 1 226 ? 1.632 21.516 14.586 1 97.25 226 CYS B O 1
ATOM 3726 N N . SER B 1 227 ? -0.053 20.094 14.383 1 96.12 227 SER B N 1
ATOM 3727 C CA . SER B 1 227 ? -0.109 19.828 15.812 1 96.12 227 SER B CA 1
ATOM 3728 C C . SER B 1 227 ? 1.164 19.141 16.297 1 96.12 227 SER B C 1
ATOM 3730 O O . SER B 1 227 ? 1.643 19.406 17.406 1 96.12 227 SER B O 1
ATOM 3732 N N . ILE B 1 228 ? 1.687 18.25 15.508 1 95.31 228 ILE B N 1
ATOM 3733 C CA . ILE B 1 228 ? 2.936 17.578 15.828 1 95.31 228 ILE B CA 1
ATOM 3734 C C . ILE B 1 228 ? 4.078 18.578 15.859 1 95.31 228 ILE B C 1
ATOM 3736 O O . ILE B 1 228 ? 4.949 18.531 16.734 1 95.31 228 ILE B O 1
ATOM 3740 N N . TRP B 1 229 ? 4.043 19.469 14.875 1 95.75 229 TRP B N 1
ATOM 3741 C CA . TRP B 1 229 ? 5.012 20.562 14.859 1 95.75 229 TRP B CA 1
ATOM 3742 C C . TRP B 1 229 ? 4.949 21.375 16.141 1 95.75 229 TRP B C 1
ATOM 3744 O O . TRP B 1 229 ? 5.98 21.656 16.766 1 95.75 229 TRP B O 1
ATOM 3754 N N . GLN B 1 230 ? 3.797 21.781 16.547 1 94.06 230 GLN B N 1
ATOM 3755 C CA . GLN B 1 230 ? 3.613 22.547 17.781 1 94.06 230 GLN B CA 1
ATOM 3756 C C . GLN B 1 230 ? 4.18 21.797 18.984 1 94.06 230 GLN B C 1
ATOM 3758 O O . GLN B 1 230 ? 4.871 22.375 19.812 1 94.06 230 GLN B O 1
ATOM 3763 N N . GLU B 1 231 ? 3.859 20.531 19.062 1 91.25 231 GLU B N 1
ATOM 3764 C CA . GLU B 1 231 ? 4.371 19.703 20.156 1 91.25 231 GLU B CA 1
ATOM 3765 C C . GLU B 1 231 ? 5.898 19.688 20.156 1 91.25 231 GLU B C 1
ATOM 3767 O O . GLU B 1 231 ? 6.523 19.766 21.219 1 91.25 231 GLU B O 1
ATOM 3772 N N . ALA B 1 232 ? 6.438 19.531 19.031 1 91.69 232 ALA B N 1
ATOM 3773 C CA . ALA B 1 232 ? 7.895 19.484 18.906 1 91.69 232 ALA B CA 1
ATOM 3774 C C . ALA B 1 232 ? 8.516 20.812 19.328 1 91.69 232 ALA B C 1
ATOM 3776 O O . ALA B 1 232 ? 9.531 20.844 20.016 1 91.69 232 ALA B O 1
ATOM 3777 N N . ALA B 1 233 ? 7.938 21.875 18.891 1 90.5 233 ALA B N 1
ATOM 3778 C CA . ALA B 1 233 ? 8.422 23.203 19.234 1 90.5 233 ALA B CA 1
ATOM 3779 C C . ALA B 1 233 ? 8.328 23.453 20.734 1 90.5 233 ALA B C 1
ATOM 3781 O O . ALA B 1 233 ? 9.242 24.031 21.344 1 90.5 233 ALA B O 1
ATOM 3782 N N . ASP B 1 234 ? 7.211 23.047 21.297 1 88.38 234 ASP B N 1
ATOM 3783 C CA . ASP B 1 234 ? 7.035 23.203 22.734 1 88.38 234 ASP B CA 1
ATOM 3784 C C . ASP B 1 234 ? 8.094 22.422 23.5 1 88.38 234 ASP B C 1
ATOM 3786 O O . ASP B 1 234 ? 8.633 22.906 24.5 1 88.38 234 ASP B O 1
ATOM 3790 N N . ARG B 1 235 ? 8.367 21.234 23.047 1 88.25 235 ARG B N 1
ATOM 3791 C CA . ARG B 1 235 ? 9.383 20.406 23.688 1 88.25 235 ARG B CA 1
ATOM 3792 C C . ARG B 1 235 ? 10.766 21.047 23.578 1 88.25 235 ARG B C 1
ATOM 3794 O O . ARG B 1 235 ? 11.555 20.984 24.516 1 88.25 235 ARG B O 1
ATOM 3801 N N . ALA B 1 236 ? 11.008 21.625 22.484 1 87.44 236 ALA B N 1
ATOM 3802 C CA . ALA B 1 236 ? 12.289 22.281 22.266 1 87.44 236 ALA B CA 1
ATOM 3803 C C . ALA B 1 236 ? 12.445 23.5 23.188 1 87.44 236 ALA B C 1
ATOM 3805 O O . ALA B 1 236 ? 13.539 23.766 23.703 1 87.44 236 ALA B O 1
ATOM 3806 N N . GLU B 1 237 ? 11.438 24.188 23.359 1 85.62 237 GLU B N 1
ATOM 3807 C CA . GLU B 1 237 ? 11.477 25.344 24.25 1 85.62 237 GLU B CA 1
ATOM 3808 C C . GLU B 1 237 ? 11.688 24.906 25.703 1 85.62 237 GLU B C 1
ATOM 3810 O O . GLU B 1 237 ? 12.438 25.547 26.438 1 85.62 237 GLU B O 1
ATOM 3815 N N . GLU B 1 238 ? 11.023 23.875 26.047 1 85.44 238 GLU B N 1
ATOM 3816 C CA . GLU B 1 238 ? 11.164 23.375 27.406 1 85.44 238 GLU B CA 1
ATOM 3817 C C . GLU B 1 238 ? 12.578 22.891 27.672 1 85.44 238 GLU B C 1
ATOM 3819 O O . GLU B 1 238 ? 13.141 23.125 28.734 1 85.44 238 GLU B O 1
ATOM 3824 N N . ALA B 1 239 ? 13.102 22.297 26.719 1 83.69 239 ALA B N 1
ATOM 3825 C CA . ALA B 1 239 ? 14.461 21.797 26.859 1 83.69 239 ALA B CA 1
ATOM 3826 C C . ALA B 1 239 ? 15.461 22.938 26.953 1 83.69 239 ALA B C 1
ATOM 3828 O O . ALA B 1 239 ? 16.422 22.875 27.719 1 83.69 239 ALA B O 1
ATOM 3829 N N . SER B 1 240 ? 15.234 23.953 26.203 1 83.19 240 SER B N 1
ATOM 3830 C CA . SER B 1 240 ? 16.125 25.125 26.219 1 83.19 240 SER B CA 1
ATOM 3831 C C . SER B 1 240 ? 16.031 25.859 27.547 1 83.19 240 SER B C 1
ATOM 3833 O O . SER B 1 240 ? 17.047 26.344 28.062 1 83.19 240 SER B O 1
ATOM 3835 N N . LYS B 1 241 ? 14.938 25.891 28.172 1 81.62 241 LYS B N 1
ATOM 3836 C CA . LYS B 1 241 ? 14.758 26.531 29.469 1 81.62 241 LYS B CA 1
ATOM 3837 C C . LYS B 1 241 ? 15.445 25.75 30.578 1 81.62 241 LYS B C 1
ATOM 3839 O O . LYS B 1 241 ? 16.031 26.328 31.484 1 81.62 241 LYS B O 1
ATOM 3844 N N . GLU B 1 242 ? 15.305 24.469 30.406 1 79.62 242 GLU B N 1
ATOM 3845 C CA . GLU B 1 242 ? 15.953 23.625 31.406 1 79.62 242 GLU B CA 1
ATOM 3846 C C . GLU B 1 242 ? 17.469 23.766 31.344 1 79.62 242 GLU B C 1
ATOM 3848 O O . GLU B 1 242 ? 18.156 23.766 32.375 1 79.62 242 GLU B O 1
ATOM 3853 N N . MET B 1 243 ? 17.953 23.906 30.188 1 76.94 243 MET B N 1
ATOM 3854 C CA . MET B 1 243 ? 19.391 24.078 30.016 1 76.94 243 MET B CA 1
ATOM 3855 C C . MET B 1 243 ? 19.844 25.438 30.547 1 76.94 243 MET B C 1
ATOM 3857 O O . MET B 1 243 ? 20.891 25.531 31.188 1 76.94 243 MET B O 1
ATOM 3861 N N . LYS B 1 244 ? 19.109 26.484 30.422 1 74.19 244 LYS B N 1
ATOM 3862 C CA . LYS B 1 244 ? 19.438 27.828 30.922 1 74.19 244 LYS B CA 1
ATOM 3863 C C . LYS B 1 244 ? 19.25 27.891 32.438 1 74.19 244 LYS B C 1
ATOM 3865 O O . LYS B 1 244 ? 20.016 28.578 33.125 1 74.19 244 LYS B O 1
ATOM 3870 N N . GLY B 1 245 ? 18.281 27.188 32.812 1 68.31 245 GLY B N 1
ATOM 3871 C CA . GLY B 1 245 ? 18.062 27.141 34.25 1 68.31 245 GLY B CA 1
ATOM 3872 C C . GLY B 1 245 ? 19.125 26.344 34.969 1 68.31 245 GLY B C 1
ATOM 3873 O O . GLY B 1 245 ? 19.5 26.703 36.094 1 68.31 245 GLY B O 1
ATOM 3874 N N . SER B 1 246 ? 19.578 25.344 34.406 1 67.88 246 SER B N 1
ATOM 3875 C CA . SER B 1 246 ? 20.641 24.547 35 1 67.88 246 SER B CA 1
ATOM 3876 C C . SER B 1 246 ? 21.969 25.297 35.031 1 67.88 246 SER B C 1
ATOM 3878 O O . SER B 1 246 ? 22.75 25.172 35.969 1 67.88 246 SER B O 1
ATOM 3880 N N . LYS B 1 247 ? 22.172 26.078 34.125 1 59.97 247 LYS B N 1
ATOM 3881 C CA . LYS B 1 247 ? 23.406 26.859 34.125 1 59.97 247 LYS B CA 1
ATOM 3882 C C . LYS B 1 247 ? 23.344 27.969 35.156 1 59.97 247 LYS B C 1
ATOM 3884 O O . LYS B 1 247 ? 24.391 28.453 35.625 1 59.97 247 LYS B O 1
ATOM 3889 N N . SER B 1 248 ? 22.234 28.516 35.406 1 57.88 248 SER B N 1
ATOM 3890 C CA . SER B 1 248 ? 22.109 29.578 36.375 1 57.88 248 SER B CA 1
ATOM 3891 C C . SER B 1 248 ? 22.281 29.047 37.812 1 57.88 248 SER B C 1
ATOM 3893 O O . SER B 1 248 ? 22.734 29.75 38.688 1 57.88 248 SER B O 1
ATOM 3895 N N . SER B 1 249 ? 21.953 27.875 38.031 1 54.34 249 SER B N 1
ATOM 3896 C CA . SER B 1 249 ? 22.141 27.328 39.375 1 54.34 249 SER B CA 1
ATOM 3897 C C . SER B 1 249 ? 23.609 27.031 39.656 1 54.34 249 SER B C 1
ATOM 3899 O O . SER B 1 249 ? 24 26.859 40.812 1 54.34 249 SER B O 1
ATOM 3901 N N . GLY B 1 250 ? 24.375 26.922 38.688 1 49.31 250 GLY B N 1
ATOM 3902 C CA . GLY B 1 250 ? 25.766 26.594 38.938 1 49.31 250 GLY B CA 1
ATOM 3903 C C . GLY B 1 250 ? 26.609 27.781 39.344 1 49.31 250 GLY B C 1
ATOM 3904 O O . GLY B 1 250 ? 27.766 27.641 39.75 1 49.31 250 GLY B O 1
ATOM 3905 N N . CYS B 1 251 ? 26.234 28.984 38.906 1 43.84 251 CYS B N 1
ATOM 3906 C CA . CYS B 1 251 ? 27.172 30.062 39.25 1 43.84 251 CYS B CA 1
ATOM 3907 C C . CYS B 1 251 ? 26.922 30.562 40.656 1 43.84 251 CYS B C 1
ATOM 3909 O O . CYS B 1 251 ? 26.188 31.531 40.875 1 43.84 251 CYS B O 1
ATOM 3911 N N . GLU B 1 252 ? 26.5 29.719 41.594 1 44.09 252 GLU B N 1
ATOM 3912 C CA . GLU B 1 252 ? 26.688 30.203 42.969 1 44.09 252 GLU B CA 1
ATOM 3913 C C . GLU B 1 252 ? 28.156 30.484 43.25 1 44.09 252 GLU B C 1
ATOM 3915 O O . GLU B 1 252 ? 28.984 29.578 43.25 1 44.09 252 GLU B O 1
ATOM 3920 N N . VAL B 1 253 ? 28.688 31.703 42.875 1 42.56 253 VAL B N 1
ATOM 3921 C CA . VAL B 1 253 ? 29.938 32.312 43.312 1 42.56 253 VAL B CA 1
ATOM 3922 C C . VAL B 1 253 ? 30.078 32.219 44.812 1 42.56 253 VAL B C 1
ATOM 3924 O O . VAL B 1 253 ? 29.25 32.719 45.562 1 42.56 253 VAL B O 1
ATOM 3927 N N . VAL B 1 254 ? 30.734 31.234 45.375 1 41.66 254 VAL B N 1
ATOM 3928 C CA . VAL B 1 254 ? 31.281 31.109 46.719 1 41.66 254 VAL B CA 1
ATOM 3929 C C . VAL B 1 254 ? 32.156 32.344 47.031 1 41.66 254 VAL B C 1
ATOM 3931 O O . VAL B 1 254 ? 33.188 32.562 46.406 1 41.66 254 VAL B O 1
ATOM 3934 N N . ASP B 1 255 ? 31.672 33.5 47.406 1 40.06 255 ASP B N 1
ATOM 3935 C CA . ASP B 1 255 ? 32.312 34.625 48.094 1 40.06 255 ASP B CA 1
ATOM 3936 C C . ASP B 1 255 ? 33.156 34.125 49.25 1 40.06 255 ASP B C 1
ATOM 3938 O O . ASP B 1 255 ? 32.625 33.688 50.281 1 40.06 255 ASP B O 1
ATOM 3942 N N . GLY B 1 256 ? 34.281 33.344 49.156 1 35.41 256 GLY B N 1
ATOM 3943 C CA . GLY B 1 256 ? 35.312 33.031 50.125 1 35.41 256 GLY B CA 1
ATOM 3944 C C . GLY B 1 256 ? 35.844 34.281 50.844 1 35.41 256 GLY B C 1
ATOM 3945 O O . GLY B 1 256 ? 36.094 35.312 50.219 1 35.41 256 GLY B O 1
ATOM 3946 N N . LEU B 1 257 ? 35.562 34.531 52.188 1 38.62 257 LEU B N 1
ATOM 3947 C CA . LEU B 1 257 ? 36.156 35.312 53.25 1 38.62 257 LEU B CA 1
ATOM 3948 C C . LEU B 1 257 ? 37.656 35.188 53.281 1 38.62 257 LEU B C 1
ATOM 3950 O O . LEU B 1 257 ? 38.188 34.062 53.375 1 38.62 257 LEU B O 1
ATOM 3954 N N . LEU B 1 258 ? 38.5 36 52.562 1 35.47 258 LEU B N 1
ATOM 3955 C CA . LEU B 1 258 ? 39.906 36.281 52.75 1 35.47 258 LEU B CA 1
ATOM 3956 C C . LEU B 1 258 ? 40.219 36.594 54.219 1 35.47 258 LEU B C 1
ATOM 3958 O O . LEU B 1 258 ? 39.812 37.656 54.719 1 35.47 258 LEU B O 1
ATOM 3962 N N . LEU B 1 259 ? 40 35.656 55.188 1 32.78 259 LEU B N 1
ATOM 3963 C CA . LEU B 1 259 ? 40.594 35.75 56.531 1 32.78 259 LEU B CA 1
ATOM 3964 C C . LEU B 1 259 ? 42.094 35.906 56.469 1 32.78 259 LEU B C 1
ATOM 3966 O O . LEU B 1 259 ? 42.781 35.125 55.812 1 32.78 259 LEU B O 1
ATOM 3970 N N . THR B 1 260 ? 42.594 37.25 56.5 1 35.34 260 THR B N 1
ATOM 3971 C CA . THR B 1 260 ? 43.906 37.812 56.875 1 35.34 260 THR B CA 1
ATOM 3972 C C . THR B 1 260 ? 44.375 37.188 58.188 1 35.34 260 THR B C 1
ATOM 3974 O O . THR B 1 260 ? 43.719 37.344 59.219 1 35.34 260 THR B O 1
ATOM 3977 N N . LEU B 1 261 ? 44.844 35.938 58.25 1 30.16 261 LEU B N 1
ATOM 3978 C CA . LEU B 1 261 ? 45.719 35.469 59.312 1 30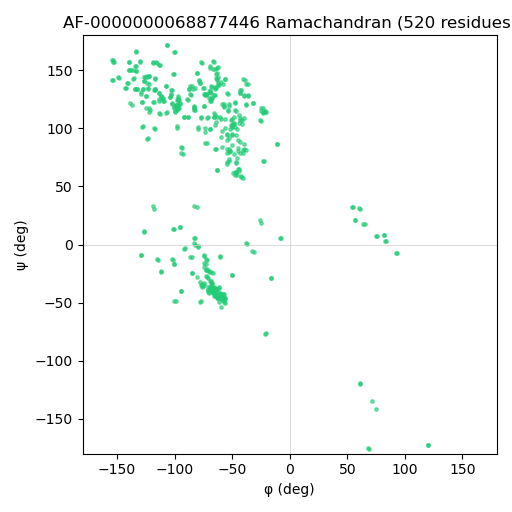.16 261 LEU B CA 1
ATOM 3979 C C . LEU B 1 261 ? 46.938 36.375 59.5 1 30.16 261 LEU B C 1
ATOM 3981 O O . LEU B 1 261 ? 47.688 36.625 58.531 1 30.16 261 LEU B O 1
ATOM 3985 N N . GLY B 1 262 ? 46.875 37.344 60.594 1 25.92 262 GLY B N 1
ATOM 3986 C CA . GLY B 1 262 ? 47.906 37.781 61.5 1 25.92 262 GLY B CA 1
ATOM 3987 C C . GLY B 1 262 ? 48.625 36.625 62.156 1 25.92 262 GLY B C 1
ATOM 3988 O O . GLY B 1 262 ? 48.094 35.5 62.25 1 25.92 262 GLY B O 1
#